Protein AF-A0A534PX75-F1 (afdb_monomer_lite)

Radius of gyration: 27.34 Å; chains: 1; bounding box: 74×62×71 Å

pLDDT: mean 87.01, std 16.66, range [26.72, 98.69]

Structure (mmCIF, N/CA/C/O backbone):
data_AF-A0A534PX75-F1
#
_entry.id   AF-A0A534PX75-F1
#
loop_
_atom_site.group_PDB
_atom_site.id
_atom_site.type_symbol
_atom_site.label_atom_id
_atom_site.label_alt_id
_atom_site.label_comp_id
_atom_site.label_asym_id
_atom_site.label_entity_id
_atom_site.label_seq_id
_atom_site.pdbx_PDB_ins_code
_atom_site.Cartn_x
_atom_site.Cartn_y
_atom_site.Cartn_z
_atom_site.occupancy
_atom_site.B_iso_or_equiv
_atom_site.auth_seq_id
_atom_site.auth_comp_id
_atom_site.auth_asym_id
_atom_site.auth_atom_id
_atom_site.pdbx_PDB_model_num
ATOM 1 N N . MET A 1 1 ? 1.878 -30.397 -7.380 1.00 62.78 1 MET A N 1
ATOM 2 C CA . MET A 1 1 ? 1.333 -29.045 -7.154 1.00 62.78 1 MET A CA 1
ATOM 3 C C . MET A 1 1 ? 0.546 -28.693 -8.387 1.00 62.78 1 MET A C 1
ATOM 5 O O . MET A 1 1 ? 1.058 -28.931 -9.474 1.00 62.78 1 MET A O 1
ATOM 9 N N . ASP A 1 2 ? -0.667 -28.200 -8.201 1.00 77.00 2 ASP A N 1
ATOM 10 C CA . ASP A 1 2 ? -1.432 -27.537 -9.251 1.00 77.00 2 ASP A CA 1
ATOM 11 C C . ASP A 1 2 ? -1.341 -26.025 -8.998 1.00 77.00 2 ASP A C 1
ATOM 13 O O . ASP A 1 2 ? -1.224 -25.602 -7.846 1.00 77.00 2 ASP A O 1
ATOM 17 N N . PHE A 1 3 ? -1.327 -25.240 -10.069 1.00 78.75 3 PHE A N 1
ATOM 18 C CA . PHE A 1 3 ? -1.314 -23.773 -10.046 1.00 78.75 3 PHE A CA 1
ATOM 19 C C . PHE A 1 3 ? -2.521 -23.184 -10.796 1.00 78.75 3 PHE A C 1
ATOM 21 O O . PHE A 1 3 ? -2.603 -21.970 -10.977 1.00 78.75 3 PHE A O 1
ATOM 28 N N . SER A 1 4 ? -3.453 -24.036 -11.232 1.00 86.44 4 SER A N 1
ATOM 29 C CA . SER A 1 4 ? -4.719 -23.631 -11.832 1.00 86.44 4 SER A CA 1
ATOM 30 C C . SER A 1 4 ? -5.559 -22.860 -10.800 1.00 86.44 4 SER A C 1
ATOM 32 O O . SER A 1 4 ? -5.801 -23.387 -9.712 1.00 86.44 4 SER A O 1
ATOM 34 N N . PRO A 1 5 ? -5.998 -21.621 -11.091 1.00 87.19 5 PRO A N 1
ATOM 35 C CA . PRO A 1 5 ? -6.934 -20.902 -10.228 1.00 87.19 5 PRO A CA 1
ATOM 36 C C . PRO A 1 5 ? -8.309 -21.589 -10.219 1.00 87.19 5 PRO A C 1
ATOM 38 O O . PRO A 1 5 ? -8.674 -22.261 -11.185 1.00 87.19 5 PRO A O 1
ATOM 41 N N . SER A 1 6 ? -9.092 -21.388 -9.155 1.00 91.50 6 SER A N 1
ATOM 42 C CA . SER A 1 6 ? -10.497 -21.812 -9.126 1.00 91.50 6 SER A CA 1
ATOM 43 C C . SER A 1 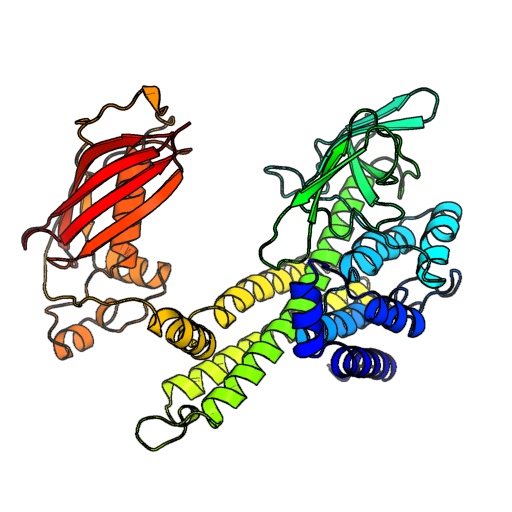6 ? -11.331 -21.039 -10.155 1.00 91.50 6 SER A C 1
ATOM 45 O O . SER A 1 6 ? -10.998 -19.908 -10.517 1.00 91.50 6 SER A O 1
ATOM 47 N N . GLU A 1 7 ? -12.442 -21.628 -10.606 1.00 94.69 7 GLU A N 1
ATOM 48 C CA . GLU A 1 7 ? -13.379 -20.971 -11.534 1.00 94.69 7 GLU A CA 1
ATOM 49 C C . GLU A 1 7 ? -13.922 -19.651 -10.955 1.00 94.69 7 GLU A C 1
ATOM 51 O O . GLU A 1 7 ? -14.058 -18.663 -11.673 1.00 94.69 7 GLU A O 1
ATOM 56 N N . GLU A 1 8 ? -14.133 -19.605 -9.639 1.00 93.94 8 GLU A N 1
ATOM 57 C CA . GLU A 1 8 ? -14.512 -18.412 -8.876 1.00 93.94 8 GLU A CA 1
ATOM 58 C C . GLU A 1 8 ? -13.430 -17.320 -8.908 1.00 93.94 8 GLU A C 1
ATOM 60 O O . GLU A 1 8 ? -13.717 -16.175 -9.262 1.00 93.94 8 GLU A O 1
ATOM 65 N N . LEU A 1 9 ? -12.166 -17.668 -8.633 1.00 94.00 9 LEU A N 1
ATOM 66 C CA . LEU A 1 9 ? -11.044 -16.725 -8.694 1.00 94.00 9 LEU A CA 1
ATOM 67 C C . LEU A 1 9 ? -10.834 -16.193 -10.122 1.00 94.00 9 LEU A C 1
ATOM 69 O O . LEU A 1 9 ? -10.505 -15.021 -10.304 1.00 94.00 9 LEU A O 1
ATOM 73 N N . VAL A 1 10 ? -11.063 -17.029 -11.141 1.00 96.12 10 VAL A N 1
ATOM 74 C CA . VAL A 1 10 ? -11.085 -16.616 -12.554 1.00 96.12 10 VAL A CA 1
ATOM 75 C C . VAL A 1 10 ? -12.228 -15.636 -12.821 1.00 96.12 10 VAL A C 1
ATOM 77 O O . VAL A 1 10 ? -11.976 -14.570 -13.381 1.00 96.12 10 VAL A O 1
ATOM 80 N N . ALA A 1 11 ? -13.452 -15.951 -12.392 1.00 97.38 11 ALA A N 1
ATOM 81 C CA . ALA A 1 11 ? -14.629 -15.115 -12.611 1.00 97.38 11 ALA A CA 1
ATOM 82 C C . ALA A 1 11 ? -14.497 -13.732 -11.950 1.00 97.38 11 ALA A C 1
ATOM 84 O O . ALA A 1 11 ? -14.725 -12.719 -12.610 1.00 97.38 11 ALA A O 1
ATOM 85 N N . ILE A 1 12 ? -14.054 -13.669 -10.688 1.00 97.56 12 ILE A N 1
ATOM 86 C CA . ILE A 1 12 ? -13.821 -12.407 -9.966 1.00 97.56 12 ILE A CA 1
ATOM 87 C C . ILE A 1 12 ? -12.731 -11.566 -10.640 1.00 97.56 12 ILE A C 1
ATOM 89 O O . ILE A 1 12 ? -12.921 -10.369 -10.868 1.00 97.56 12 ILE A O 1
ATOM 93 N N . ARG A 1 13 ? -11.602 -12.187 -11.003 1.00 97.12 13 ARG A N 1
ATOM 94 C CA . ARG A 1 13 ? -10.495 -11.521 -11.706 1.00 97.12 13 ARG A CA 1
ATOM 95 C C . ARG A 1 13 ? -10.942 -10.957 -13.055 1.00 97.12 13 ARG A C 1
ATOM 97 O O . ARG A 1 13 ? -10.569 -9.843 -13.410 1.00 97.12 13 ARG A O 1
ATOM 104 N N . ASP A 1 14 ? -11.723 -11.717 -13.816 1.00 98.19 14 ASP A N 1
ATOM 105 C CA . ASP A 1 14 ? -12.101 -11.344 -15.178 1.00 98.19 14 ASP A CA 1
ATOM 106 C C . ASP A 1 14 ? -13.240 -10.304 -15.187 1.00 98.19 14 ASP A C 1
ATOM 108 O O . ASP A 1 14 ? -13.210 -9.386 -16.008 1.00 98.19 14 ASP A O 1
ATOM 112 N N . LEU A 1 15 ? -14.144 -10.343 -14.198 1.00 98.31 15 LEU A N 1
ATOM 113 C CA . LEU A 1 15 ? -15.104 -9.271 -13.897 1.00 98.31 15 LEU A CA 1
ATOM 114 C C . LEU A 1 15 ? -14.397 -7.964 -13.501 1.00 98.31 15 LEU A C 1
ATOM 116 O O . LEU A 1 15 ? -14.696 -6.904 -14.053 1.00 98.31 15 LEU A O 1
ATOM 120 N N . ALA A 1 16 ? -13.427 -8.031 -12.581 1.00 98.19 16 ALA A N 1
ATOM 121 C CA . ALA A 1 16 ? -12.638 -6.869 -12.175 1.00 98.19 16 ALA A CA 1
ATOM 122 C C . ALA A 1 16 ? -11.853 -6.280 -13.358 1.00 98.19 16 ALA A C 1
ATOM 124 O O . ALA A 1 16 ? -11.876 -5.065 -13.564 1.00 98.19 16 ALA A O 1
ATOM 125 N N . ARG A 1 17 ? -11.222 -7.132 -14.182 1.00 98.06 17 ARG A N 1
ATOM 126 C CA . ARG A 1 17 ? -10.544 -6.712 -15.417 1.00 98.06 17 ARG A CA 1
ATOM 127 C C . ARG A 1 17 ? -11.482 -5.952 -16.342 1.00 98.06 17 ARG A C 1
ATOM 129 O O . ARG A 1 17 ? -11.082 -4.905 -16.840 1.00 98.06 17 ARG A O 1
ATOM 136 N N . GLN A 1 18 ? -12.689 -6.467 -16.581 1.00 98.12 18 GLN A N 1
ATOM 137 C CA . GLN A 1 18 ? -13.648 -5.815 -17.468 1.00 98.12 18 GLN A CA 1
ATOM 138 C C . GLN A 1 18 ? -14.015 -4.419 -16.946 1.00 98.12 18 GLN A C 1
ATOM 140 O O . GLN A 1 18 ? -13.836 -3.442 -17.668 1.00 98.12 18 GLN A O 1
ATOM 145 N N . ILE A 1 19 ? -14.441 -4.307 -15.682 1.00 98.06 19 ILE A N 1
ATOM 146 C CA . ILE A 1 19 ? -14.853 -3.021 -15.096 1.00 98.06 19 ILE A CA 1
ATOM 147 C C . ILE A 1 19 ? -13.703 -2.006 -15.141 1.00 98.06 19 ILE A C 1
ATOM 149 O O . ILE A 1 19 ? -13.899 -0.867 -15.568 1.00 98.06 19 ILE A O 1
ATOM 153 N N . PHE A 1 20 ? -12.484 -2.400 -14.755 1.00 97.75 20 PHE A N 1
ATOM 154 C CA . PHE A 1 20 ? -11.344 -1.484 -14.803 1.00 97.75 20 PHE A CA 1
ATOM 155 C C . PHE A 1 20 ? -10.930 -1.121 -16.241 1.00 97.75 20 PHE A C 1
ATOM 157 O O . PHE A 1 20 ? -10.609 0.041 -16.487 1.00 97.75 20 PHE A O 1
ATOM 164 N N . ALA A 1 21 ? -10.990 -2.044 -17.204 1.00 95.75 21 ALA A N 1
ATOM 165 C CA . ALA A 1 21 ? -10.664 -1.756 -18.603 1.00 95.75 21 ALA A CA 1
ATOM 166 C C . ALA A 1 21 ? -11.688 -0.819 -19.272 1.00 95.75 21 ALA A C 1
ATOM 168 O O . ALA A 1 21 ? -11.293 0.117 -19.972 1.00 95.75 21 ALA A O 1
ATOM 169 N N . ASP A 1 22 ? -12.983 -1.034 -19.023 1.00 95.50 22 ASP A N 1
ATOM 170 C CA . ASP A 1 22 ? -14.077 -0.249 -19.607 1.00 95.50 22 ASP A CA 1
ATOM 171 C C . ASP A 1 22 ? -14.173 1.162 -18.987 1.00 95.50 22 ASP A C 1
ATOM 173 O O . ASP A 1 22 ? -14.570 2.121 -19.658 1.00 95.50 22 ASP A O 1
ATOM 177 N N . ARG A 1 23 ? -13.800 1.322 -17.706 1.00 93.75 23 ARG A N 1
ATOM 178 C CA . ARG A 1 23 ? -13.960 2.585 -16.957 1.00 93.75 23 ARG A CA 1
ATOM 179 C C . ARG A 1 23 ? -12.685 3.390 -16.738 1.00 93.75 23 ARG A C 1
ATOM 181 O O . ARG A 1 23 ? -12.773 4.610 -16.612 1.00 93.75 23 ARG A O 1
ATOM 188 N N . VAL A 1 24 ? -11.503 2.780 -16.706 1.00 93.25 24 VAL A N 1
ATOM 189 C CA . VAL A 1 24 ? -10.248 3.477 -16.358 1.00 93.25 24 VAL A CA 1
ATOM 190 C C . VAL A 1 24 ? -9.457 3.819 -17.619 1.00 93.25 24 VAL A C 1
ATOM 192 O O . VAL A 1 24 ? -8.316 3.405 -17.837 1.00 93.25 24 VAL A O 1
ATOM 195 N N . THR A 1 25 ? -10.093 4.600 -18.491 1.00 91.88 25 THR A N 1
ATOM 196 C CA . THR A 1 25 ? -9.461 5.089 -19.719 1.00 91.88 25 THR A CA 1
ATOM 197 C C . THR A 1 25 ? -8.492 6.236 -19.418 1.00 91.88 25 THR A C 1
ATOM 199 O O . THR A 1 25 ? -8.659 6.995 -18.460 1.00 91.88 25 THR A O 1
ATOM 202 N N . HIS A 1 26 ? -7.485 6.418 -20.278 1.00 88.00 26 HIS A N 1
ATOM 203 C CA . HIS A 1 26 ? -6.539 7.536 -20.171 1.00 88.00 26 HIS A CA 1
ATOM 204 C C . HIS A 1 26 ? -7.244 8.906 -20.174 1.00 88.00 26 HIS A C 1
ATOM 206 O O . HIS A 1 26 ? -6.829 9.820 -19.466 1.00 88.00 26 HIS A O 1
ATOM 212 N N . GLU A 1 27 ? -8.340 9.032 -20.925 1.00 89.50 27 GLU A N 1
ATOM 213 C CA . GLU A 1 27 ? -9.144 10.254 -20.999 1.00 89.50 27 GLU A CA 1
ATOM 214 C C . GLU A 1 27 ? -9.896 10.531 -19.692 1.00 89.50 27 GLU A C 1
ATOM 216 O O . GLU A 1 27 ? -9.883 11.671 -19.226 1.00 89.50 27 GLU A O 1
ATOM 221 N N . ARG A 1 28 ? -10.479 9.502 -19.055 1.00 90.56 28 ARG A N 1
ATOM 222 C CA . ARG A 1 28 ? -11.137 9.635 -17.743 1.00 90.56 28 ARG A CA 1
ATOM 223 C C . ARG A 1 28 ? -10.139 9.971 -16.636 1.00 90.56 28 ARG A C 1
ATOM 225 O O . ARG A 1 28 ? -10.396 10.891 -15.867 1.00 90.56 28 ARG A O 1
ATOM 232 N N . LEU A 1 29 ? -8.966 9.330 -16.617 1.00 88.56 29 LEU A N 1
ATOM 233 C CA . LEU A 1 29 ? -7.880 9.678 -15.688 1.00 88.56 29 LEU A CA 1
ATOM 234 C C . LEU A 1 29 ? -7.425 11.141 -15.852 1.00 88.56 29 LEU A C 1
ATOM 236 O O . LEU A 1 29 ? -7.310 11.865 -14.865 1.00 88.56 29 LEU A O 1
ATOM 240 N N . LEU A 1 30 ? -7.230 11.610 -17.092 1.00 88.38 30 LEU A N 1
ATOM 241 C CA . LEU A 1 30 ? -6.875 13.008 -17.370 1.00 88.38 30 LEU A CA 1
ATOM 242 C C . LEU A 1 30 ? -8.000 13.998 -17.035 1.00 88.38 30 LEU A C 1
ATOM 244 O O . LEU A 1 30 ? -7.712 15.139 -16.678 1.00 88.38 30 LEU A O 1
ATOM 248 N N . ALA A 1 31 ? -9.269 13.612 -17.184 1.00 89.31 31 ALA A N 1
ATOM 249 C CA . ALA A 1 31 ? -10.406 14.440 -16.784 1.00 89.31 31 ALA A CA 1
ATOM 250 C C . ALA A 1 31 ? -10.486 14.570 -15.256 1.00 89.31 31 ALA A C 1
ATOM 252 O O . ALA A 1 31 ? -10.674 15.677 -14.746 1.00 89.31 31 ALA A O 1
ATOM 253 N N . LEU A 1 32 ? -10.262 13.466 -14.537 1.00 87.00 32 LEU A N 1
ATOM 254 C CA . LEU A 1 32 ? -10.222 13.430 -13.079 1.00 87.00 32 LEU A CA 1
ATOM 255 C C . LEU A 1 32 ? -9.091 14.326 -12.545 1.00 87.00 32 LEU A C 1
ATOM 257 O O . LEU A 1 32 ? -9.378 15.258 -11.795 1.00 87.00 32 LEU A O 1
ATOM 261 N N . GLU A 1 33 ? -7.852 14.158 -13.030 1.00 85.06 33 GLU A N 1
ATOM 262 C CA . GLU A 1 33 ? -6.705 15.001 -12.638 1.00 85.06 33 GLU A CA 1
ATOM 263 C C . GLU A 1 33 ? -6.975 16.497 -12.889 1.00 85.06 33 GLU A C 1
ATOM 265 O O . GLU A 1 33 ? -6.737 17.328 -12.012 1.00 85.06 33 GLU A O 1
ATOM 270 N N . LYS A 1 34 ? -7.537 16.857 -14.054 1.00 87.38 34 LYS A N 1
ATOM 271 C CA . LYS A 1 34 ? -7.879 18.255 -14.391 1.00 87.38 34 LYS A CA 1
ATOM 272 C C . LYS A 1 34 ? -8.975 18.852 -13.512 1.00 87.38 34 LYS A C 1
ATOM 274 O O . LYS A 1 34 ? -9.011 20.069 -13.356 1.00 87.38 34 LYS A O 1
ATOM 279 N N . SER A 1 35 ? -9.870 18.029 -12.968 1.00 87.56 35 SER A N 1
ATOM 280 C CA . SER A 1 35 ? -10.935 18.488 -12.068 1.00 87.56 35 SER A CA 1
ATOM 281 C C . SER A 1 35 ? -10.447 18.754 -10.638 1.00 87.56 35 SER A C 1
ATOM 283 O O . SER A 1 35 ? -11.189 19.311 -9.834 1.00 87.56 35 SER A O 1
ATOM 285 N N . GLY A 1 36 ? -9.219 18.335 -10.301 1.00 82.56 36 GLY A N 1
ATOM 286 C CA . GLY A 1 36 ? -8.697 18.353 -8.933 1.00 82.56 36 GLY A CA 1
ATOM 287 C C . GLY A 1 36 ? -9.302 17.277 -8.021 1.00 82.56 36 GLY A C 1
ATOM 288 O O . GLY A 1 36 ? -8.902 17.168 -6.863 1.00 82.56 36 GLY A O 1
ATOM 289 N N . ALA A 1 37 ? -10.240 16.466 -8.522 1.00 82.06 37 ALA A N 1
ATOM 290 C CA . ALA A 1 37 ? -10.718 15.285 -7.823 1.00 82.06 37 ALA A CA 1
ATOM 291 C C . ALA A 1 37 ? -9.666 14.167 -7.853 1.00 82.06 37 ALA A C 1
ATOM 293 O O . ALA A 1 37 ? -8.872 14.042 -8.784 1.00 82.06 37 ALA A O 1
ATOM 294 N N . TRP A 1 38 ? -9.703 13.321 -6.827 1.00 79.81 38 TRP A N 1
ATOM 295 C CA . TRP A 1 38 ? -8.810 12.171 -6.681 1.00 79.81 38 TRP A CA 1
ATOM 296 C C . TRP A 1 38 ? -9.516 10.820 -6.808 1.00 79.81 38 TRP A C 1
ATOM 298 O O . TRP A 1 38 ? -8.863 9.787 -6.764 1.00 79.81 38 TRP A O 1
ATOM 308 N N . PHE A 1 39 ? -10.844 10.831 -6.917 1.00 85.31 39 PHE A N 1
ATOM 309 C CA . PHE A 1 39 ? -11.724 9.687 -6.704 1.00 85.31 39 PHE A CA 1
ATOM 310 C C . PHE A 1 39 ? -12.751 9.615 -7.834 1.00 85.31 39 PHE A C 1
ATOM 312 O O . PHE A 1 39 ? -13.543 10.547 -7.993 1.00 85.31 39 PHE A O 1
ATOM 319 N N . ASP A 1 40 ? -12.757 8.518 -8.594 1.00 88.44 40 ASP A N 1
ATOM 320 C CA . ASP A 1 40 ? -13.809 8.251 -9.580 1.00 88.44 40 ASP A CA 1
ATOM 321 C C . ASP A 1 40 ? -15.007 7.582 -8.884 1.00 88.44 40 ASP A C 1
ATOM 323 O O . ASP A 1 40 ? -14.992 6.390 -8.567 1.00 88.44 40 ASP A O 1
ATOM 327 N N . GLY A 1 41 ? -16.044 8.380 -8.619 1.00 89.56 41 GLY A N 1
ATOM 328 C CA . GLY A 1 41 ? -17.268 7.915 -7.967 1.00 89.56 41 GLY A CA 1
ATOM 329 C C . GLY A 1 41 ? -18.140 7.018 -8.843 1.00 89.56 41 GLY A C 1
ATOM 330 O O . GLY A 1 41 ? -18.788 6.123 -8.315 1.00 89.56 41 GLY A O 1
ATOM 331 N N . GLU A 1 42 ? -18.126 7.193 -10.168 1.00 91.69 42 GLU A N 1
ATOM 332 C CA . GLU A 1 42 ? -18.895 6.328 -11.074 1.00 91.69 42 GLU A CA 1
ATOM 333 C C . GLU A 1 42 ? -18.297 4.918 -11.110 1.00 91.69 42 GLU A C 1
ATOM 335 O O . GLU A 1 42 ? -19.028 3.926 -11.093 1.00 91.69 42 GLU A O 1
ATOM 340 N N . LEU A 1 43 ? -16.961 4.844 -11.120 1.00 94.44 43 LEU A N 1
ATOM 341 C CA . LEU A 1 43 ? -16.198 3.606 -10.992 1.00 94.44 43 LEU A CA 1
ATOM 342 C C . LEU A 1 43 ? -16.405 2.956 -9.623 1.00 94.44 43 LEU A C 1
ATOM 344 O O . LEU A 1 43 ? -16.636 1.751 -9.560 1.00 94.44 43 LEU A O 1
ATOM 348 N N . TRP A 1 44 ? -16.339 3.729 -8.535 1.00 94.69 44 TRP A N 1
ATOM 349 C CA . TRP A 1 44 ? -16.581 3.202 -7.191 1.00 94.69 44 TRP A CA 1
ATOM 350 C C . TRP A 1 44 ? -17.969 2.573 -7.079 1.00 94.69 44 TRP A C 1
ATOM 352 O O . TRP A 1 44 ? -18.085 1.413 -6.691 1.00 94.69 44 TRP A O 1
ATOM 362 N N . ASP A 1 45 ? -19.000 3.293 -7.517 1.00 93.31 45 ASP A N 1
ATOM 363 C CA . ASP A 1 45 ? -20.373 2.802 -7.579 1.00 93.31 45 ASP A CA 1
ATOM 364 C C . ASP A 1 45 ? -20.516 1.536 -8.442 1.00 93.31 45 ASP A C 1
ATOM 366 O O . ASP A 1 45 ? -21.390 0.709 -8.184 1.00 93.31 45 ASP A O 1
ATOM 370 N N . GLU A 1 46 ? -19.692 1.362 -9.479 1.00 95.56 46 GLU A N 1
ATOM 371 C CA . GLU A 1 46 ? -19.724 0.183 -10.347 1.00 95.56 46 GLU A CA 1
ATOM 372 C C . GLU A 1 46 ? -19.045 -1.036 -9.724 1.00 95.56 46 GLU A C 1
ATOM 374 O O . GLU A 1 46 ? -19.649 -2.108 -9.692 1.00 95.56 46 GLU A O 1
ATOM 379 N N . LEU A 1 47 ? -17.857 -0.863 -9.136 1.00 96.19 47 LEU A N 1
ATOM 380 C CA . LEU A 1 47 ? -17.209 -1.888 -8.311 1.00 96.19 47 LEU A CA 1
ATOM 381 C C . LEU A 1 47 ? -18.130 -2.323 -7.162 1.00 96.19 47 LEU A C 1
ATOM 383 O O . LEU A 1 47 ? -18.210 -3.507 -6.838 1.00 96.19 47 LEU A O 1
ATOM 387 N N . ALA A 1 48 ? -18.858 -1.371 -6.578 1.00 94.00 48 ALA A N 1
ATOM 388 C CA . ALA A 1 48 ? -19.780 -1.602 -5.477 1.00 94.00 48 ALA A CA 1
ATOM 389 C C . ALA A 1 48 ? -21.094 -2.268 -5.940 1.00 94.00 48 ALA A C 1
ATOM 391 O O . ALA A 1 48 ? -21.614 -3.147 -5.256 1.00 94.00 48 ALA A O 1
ATOM 392 N N . ARG A 1 49 ? -21.612 -1.938 -7.136 1.00 94.25 49 ARG A N 1
ATOM 393 C CA . ARG A 1 49 ? -22.697 -2.696 -7.802 1.00 94.25 49 ARG A CA 1
ATOM 394 C C . ARG A 1 49 ? -22.284 -4.129 -8.153 1.00 94.25 49 ARG A C 1
ATOM 396 O O . ARG A 1 49 ? -23.134 -5.010 -8.108 1.00 94.25 49 ARG A O 1
ATOM 403 N N . ALA A 1 50 ? -21.013 -4.354 -8.476 1.00 95.69 50 ALA A N 1
ATOM 404 C CA . ALA A 1 50 ? -20.439 -5.668 -8.763 1.00 95.69 50 ALA A CA 1
ATOM 405 C C . ALA A 1 50 ? -20.006 -6.453 -7.503 1.00 95.69 50 ALA A C 1
ATOM 407 O O . ALA A 1 50 ? -19.401 -7.514 -7.626 1.00 95.69 50 ALA A O 1
ATOM 408 N N . GLY A 1 51 ? -20.263 -5.933 -6.295 1.00 95.12 51 GLY A N 1
ATOM 409 C CA . GLY A 1 51 ? -19.899 -6.569 -5.021 1.00 95.12 51 GLY A CA 1
ATOM 410 C C . GLY A 1 51 ? -18.406 -6.524 -4.664 1.00 95.12 51 GLY A C 1
ATOM 411 O O . GLY A 1 51 ? -18.033 -6.893 -3.552 1.00 95.12 51 GLY A O 1
ATOM 412 N N . LEU A 1 52 ? -17.539 -6.018 -5.548 1.00 96.25 52 LEU A N 1
ATOM 413 C CA . LEU A 1 52 ? -16.079 -6.047 -5.389 1.00 96.25 52 LEU A CA 1
ATOM 414 C C . LEU A 1 52 ? -15.581 -5.208 -4.196 1.00 96.25 52 LEU A C 1
ATOM 416 O O . LEU A 1 52 ? -14.533 -5.512 -3.630 1.00 96.25 52 LEU A O 1
ATOM 420 N N . THR A 1 53 ? -16.336 -4.195 -3.758 1.00 95.12 53 THR A N 1
ATOM 421 C CA . THR A 1 53 ? -16.031 -3.409 -2.542 1.00 95.12 53 THR A CA 1
ATOM 422 C C . THR A 1 53 ? -16.359 -4.141 -1.236 1.00 95.12 53 THR A C 1
ATOM 424 O O . THR A 1 53 ? -15.836 -3.773 -0.186 1.00 95.12 53 THR A O 1
ATOM 427 N N . ALA A 1 54 ? -17.204 -5.174 -1.300 1.00 96.50 54 ALA A N 1
ATOM 428 C CA . ALA A 1 54 ? -17.683 -5.983 -0.179 1.00 96.50 54 ALA A CA 1
ATOM 429 C C . ALA A 1 54 ? -17.272 -7.466 -0.314 1.00 96.50 54 ALA A C 1
ATOM 431 O O . ALA A 1 54 ? -17.830 -8.341 0.347 1.00 96.50 54 ALA A O 1
ATOM 432 N N . LEU A 1 55 ? -16.285 -7.754 -1.169 1.00 96.25 55 LEU A N 1
ATOM 433 C CA . LEU A 1 55 ? -15.924 -9.105 -1.604 1.00 96.25 55 LEU A CA 1
ATOM 434 C C . LEU A 1 55 ? -15.580 -10.054 -0.443 1.00 96.25 55 LEU A C 1
ATOM 436 O O . LEU A 1 55 ? -16.027 -11.196 -0.432 1.00 96.25 55 LEU A O 1
ATOM 440 N N . ALA A 1 56 ? -14.837 -9.548 0.547 1.00 95.50 56 ALA A N 1
ATOM 441 C CA . ALA A 1 56 ? -14.438 -10.274 1.757 1.00 95.50 56 ALA A CA 1
ATOM 442 C C . ALA A 1 56 ? -15.262 -9.901 3.008 1.00 95.50 56 ALA A C 1
ATOM 444 O O . ALA A 1 56 ? -14.833 -10.121 4.141 1.00 95.50 56 ALA A O 1
ATOM 445 N N . ILE A 1 57 ? -16.442 -9.303 2.820 1.00 97.44 57 ILE A N 1
ATOM 446 C CA . ILE A 1 57 ? -17.452 -9.193 3.877 1.00 97.44 57 ILE A CA 1
ATOM 447 C C . ILE A 1 57 ? -18.254 -10.509 3.889 1.00 97.44 57 ILE A C 1
ATOM 449 O O . ILE A 1 57 ? -18.593 -11.000 2.812 1.00 97.44 57 ILE A O 1
ATOM 453 N N . PRO A 1 58 ? -18.586 -11.098 5.054 1.00 96.62 58 PRO A N 1
ATOM 454 C CA . PRO A 1 58 ? -19.413 -12.303 5.108 1.00 96.62 58 PRO A CA 1
ATOM 455 C C . PRO A 1 58 ? -20.799 -12.102 4.476 1.00 96.62 58 PRO A C 1
ATOM 457 O O . PRO A 1 58 ? -21.417 -11.048 4.649 1.00 96.62 58 PRO A O 1
ATOM 460 N N . GLU A 1 59 ? -21.327 -13.141 3.823 1.00 96.38 59 GLU A N 1
ATOM 461 C CA . GLU A 1 59 ? -22.663 -13.136 3.196 1.00 96.38 59 GLU A CA 1
ATOM 462 C C . GLU A 1 59 ? -23.775 -12.704 4.169 1.00 96.38 59 GLU A C 1
ATOM 464 O O . GLU A 1 59 ? -24.709 -11.998 3.792 1.00 96.38 59 GLU A O 1
ATOM 469 N N . THR A 1 60 ? -23.641 -13.044 5.458 1.00 95.75 60 THR A N 1
ATOM 470 C CA . THR A 1 60 ? -24.588 -12.671 6.526 1.00 95.75 60 THR A CA 1
ATOM 471 C C . TH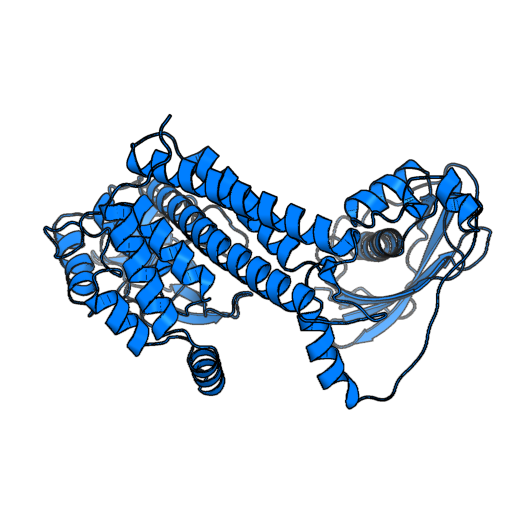R A 1 60 ? -24.740 -11.160 6.725 1.00 95.75 60 THR A C 1
ATOM 473 O O . THR A 1 60 ? -25.750 -10.721 7.272 1.00 95.75 60 THR A O 1
ATOM 476 N N . HIS A 1 61 ? -23.768 -10.363 6.269 1.00 94.94 61 HIS A N 1
ATOM 477 C CA . HIS A 1 61 ? -23.808 -8.897 6.267 1.00 94.94 61 HIS A CA 1
ATOM 478 C C . HIS A 1 61 ? -23.877 -8.313 4.839 1.00 94.94 61 HIS A C 1
ATOM 480 O O . HIS A 1 61 ? -23.612 -7.129 4.646 1.00 94.94 61 HIS A O 1
ATOM 486 N N . GLY A 1 62 ? -24.247 -9.130 3.842 1.00 92.88 62 GLY A N 1
ATOM 487 C CA . GLY A 1 62 ? -24.460 -8.724 2.447 1.00 92.88 62 GLY A CA 1
ATOM 488 C C . GLY A 1 62 ? -23.212 -8.711 1.557 1.00 92.88 62 GLY A C 1
ATOM 489 O O . GLY A 1 62 ? -23.273 -8.171 0.455 1.00 92.88 62 GLY A O 1
ATOM 490 N N . GLY A 1 63 ? -22.084 -9.253 2.023 1.00 95.69 63 GLY A N 1
ATOM 491 C CA . GLY A 1 63 ? -20.850 -9.340 1.237 1.00 95.69 63 GLY A CA 1
ATOM 492 C C . GLY A 1 63 ? -20.713 -10.616 0.403 1.00 95.69 63 GLY A C 1
ATOM 493 O O . GLY A 1 63 ? -21.624 -11.438 0.354 1.00 95.69 63 GLY A O 1
ATOM 494 N N . GLY A 1 64 ? -19.556 -10.774 -0.245 1.00 95.38 64 GLY A N 1
ATOM 495 C CA . GLY A 1 64 ? -19.253 -11.919 -1.115 1.00 95.38 64 GLY A CA 1
ATOM 496 C C . GLY A 1 64 ? -18.714 -13.172 -0.411 1.00 95.38 64 GLY A C 1
ATOM 497 O O . GLY A 1 64 ? -18.606 -14.209 -1.049 1.00 95.38 64 GLY A O 1
ATOM 498 N N . GLY A 1 65 ? -18.347 -13.098 0.873 1.00 95.50 65 GLY A N 1
ATOM 499 C CA . GLY A 1 65 ? -17.830 -14.238 1.645 1.00 95.50 65 GLY A CA 1
ATOM 500 C C . GLY A 1 65 ? -16.413 -14.723 1.292 1.00 95.50 65 GLY A C 1
ATOM 501 O O . GLY A 1 65 ? -15.957 -15.695 1.891 1.00 95.50 65 GLY A O 1
ATOM 502 N N . LEU A 1 66 ? -15.710 -14.064 0.362 1.00 95.38 66 LEU A N 1
ATOM 503 C CA . LEU A 1 66 ? -14.412 -14.508 -0.170 1.00 95.38 66 LEU A CA 1
ATOM 504 C C . LEU A 1 66 ? -13.218 -13.984 0.657 1.00 95.38 66 LEU A C 1
ATOM 506 O O . LEU A 1 66 ? -13.387 -13.338 1.692 1.00 95.38 66 LEU A O 1
ATOM 510 N N . GLY A 1 67 ? -11.986 -14.279 0.232 1.00 94.44 67 GLY A N 1
ATOM 511 C CA . GLY A 1 67 ? -10.776 -14.034 1.016 1.00 94.44 67 GLY A CA 1
ATOM 512 C C . GLY A 1 67 ? -9.800 -13.003 0.441 1.00 94.44 67 GLY A C 1
ATOM 513 O O . GLY A 1 67 ? -10.048 -12.280 -0.526 1.00 94.44 67 GLY A O 1
ATOM 514 N N . MET A 1 68 ? -8.609 -12.967 1.053 1.00 95.62 68 MET A N 1
ATOM 515 C CA . MET A 1 68 ? -7.474 -12.172 0.562 1.00 95.62 68 MET A CA 1
ATOM 516 C C . MET A 1 68 ? -6.951 -12.640 -0.803 1.00 95.62 68 MET A C 1
ATOM 518 O O . MET A 1 68 ? -6.283 -11.865 -1.479 1.00 95.62 68 MET A O 1
ATOM 522 N N . LEU A 1 69 ? -7.232 -13.879 -1.214 1.00 94.94 69 LEU A N 1
ATOM 523 C CA . LEU A 1 69 ? -6.798 -14.430 -2.497 1.00 94.94 69 LEU A CA 1
ATOM 524 C C . LEU A 1 69 ? -7.558 -13.777 -3.663 1.00 94.94 69 LEU A C 1
ATOM 526 O O . LEU A 1 69 ? -6.946 -13.292 -4.615 1.00 94.94 69 LEU A O 1
ATOM 530 N N . GLU A 1 70 ? -8.873 -13.659 -3.524 1.00 97.06 70 GLU A N 1
ATOM 531 C CA . GLU A 1 70 ? -9.774 -13.063 -4.508 1.00 97.06 70 GLU A CA 1
ATOM 532 C C . GLU A 1 70 ? -9.614 -11.539 -4.512 1.00 97.06 70 GLU A C 1
ATOM 534 O O . GLU A 1 70 ? -9.496 -10.930 -5.577 1.00 97.06 70 GLU A O 1
ATOM 539 N N . LEU A 1 71 ? -9.468 -10.925 -3.329 1.00 97.94 71 LEU A N 1
ATOM 540 C CA . LEU A 1 71 ? -9.074 -9.518 -3.209 1.00 97.94 71 LEU A CA 1
ATOM 541 C C . LEU A 1 71 ? -7.746 -9.223 -3.924 1.00 97.94 71 LEU A C 1
ATOM 543 O O . LEU A 1 71 ? -7.662 -8.225 -4.635 1.00 97.94 71 LEU A O 1
ATOM 547 N N . CYS A 1 72 ? -6.717 -10.070 -3.793 1.00 98.19 72 CYS A N 1
ATOM 548 C CA . CYS A 1 72 ? -5.451 -9.879 -4.511 1.00 98.19 72 CYS A CA 1
ATOM 549 C C . CYS A 1 72 ? -5.630 -9.881 -6.038 1.00 98.19 72 CYS A C 1
ATOM 551 O O . CYS A 1 72 ? -4.969 -9.094 -6.713 1.00 98.19 72 CYS A O 1
ATOM 553 N N . ALA A 1 73 ? -6.541 -10.690 -6.587 1.00 97.31 73 ALA A N 1
ATOM 554 C CA . ALA A 1 73 ? -6.842 -10.670 -8.018 1.00 97.31 73 ALA A CA 1
ATOM 555 C C . ALA A 1 73 ? -7.539 -9.367 -8.463 1.00 97.31 73 ALA A C 1
ATOM 557 O O . ALA A 1 73 ? -7.206 -8.825 -9.518 1.00 97.31 73 ALA A O 1
ATOM 558 N N . VAL A 1 74 ? -8.444 -8.813 -7.645 1.00 98.50 74 VAL A N 1
ATOM 559 C CA . VAL A 1 74 ? -9.047 -7.489 -7.904 1.00 98.50 74 VAL A CA 1
ATOM 560 C C . VAL A 1 74 ? -8.003 -6.372 -7.790 1.00 98.50 74 VAL A C 1
ATOM 562 O O . VAL A 1 74 ? -7.969 -5.476 -8.632 1.00 98.50 74 VAL A O 1
ATOM 565 N N . PHE A 1 75 ? -7.115 -6.435 -6.792 1.00 98.50 75 PHE A N 1
ATOM 566 C CA . PHE A 1 75 ? -6.029 -5.468 -6.607 1.00 98.50 75 PHE A CA 1
ATOM 567 C C . PHE A 1 75 ? -5.008 -5.486 -7.751 1.00 98.50 75 PHE A C 1
ATOM 569 O O . PHE A 1 75 ? -4.522 -4.422 -8.135 1.00 98.50 75 PHE A O 1
ATOM 576 N N . GLU A 1 76 ? -4.715 -6.651 -8.334 1.00 97.94 76 GLU A N 1
ATOM 577 C CA . GLU A 1 76 ? -3.874 -6.745 -9.531 1.00 97.94 76 GLU A CA 1
ATOM 578 C C . GLU A 1 76 ? -4.496 -5.967 -10.703 1.00 97.94 76 GLU A C 1
ATOM 580 O O . GLU A 1 76 ? -3.839 -5.108 -11.291 1.00 97.94 76 GLU A O 1
ATOM 585 N N . GLU A 1 77 ? -5.778 -6.183 -11.009 1.00 98.19 77 GLU A N 1
ATOM 586 C CA . GLU A 1 77 ? -6.451 -5.461 -12.097 1.00 98.19 77 GLU A CA 1
ATOM 587 C C . GLU A 1 77 ? -6.653 -3.963 -11.772 1.00 98.19 77 GLU A C 1
ATOM 589 O O . GLU A 1 77 ? -6.528 -3.131 -12.676 1.00 98.19 77 GLU A O 1
ATOM 594 N N . GLN A 1 78 ? -6.851 -3.586 -10.497 1.00 96.75 78 GLN A N 1
ATOM 595 C CA . GLN A 1 78 ? -6.846 -2.181 -10.052 1.00 96.75 78 GLN A CA 1
ATOM 596 C C . GLN A 1 78 ? -5.492 -1.520 -10.363 1.00 96.75 78 GLN A C 1
ATOM 598 O O . GLN A 1 78 ? -5.435 -0.436 -10.953 1.00 96.75 78 GLN A O 1
ATOM 603 N N . GLY A 1 79 ? -4.392 -2.187 -9.998 1.00 94.69 79 GLY A N 1
ATOM 604 C CA . GLY A 1 79 ? -3.028 -1.718 -10.232 1.00 94.69 79 GLY A CA 1
ATOM 605 C C . GLY A 1 79 ? -2.667 -1.646 -11.714 1.00 94.69 79 GLY A C 1
ATOM 606 O O . GLY A 1 79 ? -2.082 -0.657 -12.153 1.00 94.69 79 GLY A O 1
ATOM 607 N N . ARG A 1 80 ? -3.097 -2.633 -12.513 1.00 95.19 80 ARG A N 1
ATOM 608 C CA . ARG A 1 80 ? -2.900 -2.670 -13.975 1.00 95.19 80 ARG A CA 1
ATOM 609 C C . ARG A 1 80 ? -3.498 -1.446 -14.679 1.00 95.19 80 ARG A C 1
ATOM 611 O O . ARG A 1 80 ? -2.985 -1.023 -15.712 1.00 95.19 80 ARG A O 1
ATOM 618 N N . HIS A 1 81 ? -4.526 -0.834 -14.097 1.00 93.12 81 HIS A N 1
ATOM 619 C CA . HIS A 1 81 ? -5.161 0.374 -14.623 1.00 93.12 81 HIS A CA 1
ATOM 620 C C . HIS A 1 81 ? -4.815 1.655 -13.841 1.00 93.12 81 HIS A C 1
ATOM 622 O O . HIS A 1 81 ? -5.237 2.740 -14.239 1.00 93.12 81 HIS A O 1
ATOM 628 N N . THR A 1 82 ? -4.029 1.568 -12.758 1.00 90.81 82 THR A N 1
ATOM 629 C CA . THR A 1 82 ? -3.795 2.668 -11.795 1.00 90.81 82 THR A CA 1
ATOM 630 C C . THR A 1 82 ? -5.106 3.310 -11.314 1.00 90.81 82 THR A C 1
ATOM 632 O O . THR A 1 82 ? -5.252 4.530 -11.293 1.00 90.81 82 THR A O 1
ATOM 635 N N . ALA A 1 83 ? -6.100 2.471 -11.008 1.00 91.69 83 ALA A N 1
ATOM 636 C CA . ALA A 1 83 ? -7.477 2.905 -10.803 1.00 91.69 83 ALA A CA 1
ATOM 637 C C . ALA A 1 83 ? -7.669 3.652 -9.458 1.00 91.69 83 ALA A C 1
ATOM 639 O O . ALA A 1 83 ? -7.402 3.069 -8.400 1.00 91.69 83 ALA A O 1
ATOM 640 N N . PRO A 1 84 ? -8.154 4.911 -9.473 1.00 89.25 84 PRO A N 1
ATOM 641 C CA . PRO A 1 84 ? -8.144 5.802 -8.312 1.00 89.25 84 PRO A CA 1
ATOM 642 C C . PRO A 1 84 ? -9.380 5.601 -7.416 1.00 89.25 84 PRO A C 1
ATOM 644 O O . PRO A 1 84 ? -10.348 6.365 -7.466 1.00 89.25 84 PRO A O 1
ATOM 647 N N . VAL A 1 85 ? -9.355 4.537 -6.605 1.00 92.44 85 VAL A N 1
ATOM 648 C CA . VAL A 1 85 ? -10.464 4.121 -5.728 1.00 92.44 85 VAL A CA 1
ATOM 649 C C . VAL A 1 85 ? -9.989 3.655 -4.340 1.00 92.44 85 VAL A C 1
ATOM 651 O O . VAL A 1 85 ? -8.962 2.986 -4.237 1.00 92.44 85 VAL A O 1
ATOM 654 N N . PRO A 1 86 ? -10.752 3.917 -3.257 1.00 93.88 86 PRO A N 1
ATOM 655 C CA . PRO A 1 86 ? -10.393 3.586 -1.876 1.00 93.88 86 PRO A CA 1
ATOM 656 C C . PRO A 1 86 ? -10.632 2.103 -1.540 1.00 93.88 86 PRO A C 1
ATOM 658 O O . PRO A 1 86 ? -11.074 1.772 -0.437 1.00 93.88 86 PRO A O 1
ATOM 661 N N . LEU A 1 87 ? -10.367 1.194 -2.485 1.00 95.62 87 LEU A N 1
ATOM 662 C CA . LEU A 1 87 ? -10.651 -0.233 -2.335 1.00 95.62 87 LEU A CA 1
ATOM 663 C C . LEU A 1 87 ? -9.791 -0.859 -1.231 1.00 95.62 87 LEU A C 1
ATOM 665 O O . LEU A 1 87 ? -10.317 -1.566 -0.379 1.00 95.62 87 LEU A O 1
ATOM 669 N N . LEU A 1 88 ? -8.495 -0.533 -1.177 1.00 96.44 88 LEU A N 1
ATOM 670 C CA . LEU A 1 88 ? -7.593 -1.022 -0.127 1.00 96.44 88 LEU A CA 1
ATOM 671 C C . LEU A 1 88 ? -7.993 -0.500 1.262 1.00 96.44 88 LEU A C 1
ATOM 673 O O . LEU A 1 88 ? -8.000 -1.261 2.229 1.00 96.44 88 LEU A O 1
ATOM 677 N N . ALA A 1 89 ? -8.386 0.773 1.358 1.00 96.25 89 ALA A N 1
ATOM 678 C CA . ALA A 1 89 ? -8.866 1.360 2.607 1.00 96.25 89 ALA A CA 1
ATOM 679 C C . ALA A 1 89 ? -10.175 0.700 3.080 1.00 96.25 89 ALA A C 1
ATOM 681 O O . ALA A 1 89 ? -10.278 0.252 4.222 1.00 96.25 89 ALA A O 1
ATOM 682 N N . THR A 1 90 ? -11.147 0.567 2.177 1.00 97.38 90 THR A N 1
ATOM 683 C CA . THR A 1 90 ? -12.478 0.056 2.521 1.00 97.38 90 THR A CA 1
ATOM 684 C C . THR A 1 90 ? -12.453 -1.445 2.780 1.00 97.38 90 THR A C 1
ATOM 686 O O . THR A 1 90 ? -12.858 -1.873 3.856 1.00 97.38 90 THR A O 1
ATOM 689 N N . ALA A 1 91 ? -11.965 -2.241 1.825 1.00 97.75 91 ALA A N 1
ATOM 690 C CA . ALA A 1 91 ? -12.048 -3.697 1.882 1.00 97.75 91 ALA A CA 1
ATOM 691 C C . ALA A 1 91 ? -11.018 -4.311 2.842 1.00 97.75 91 ALA A C 1
ATOM 693 O O . ALA A 1 91 ? -11.373 -5.209 3.599 1.00 97.75 91 ALA A O 1
ATOM 694 N N . VAL A 1 92 ? -9.766 -3.829 2.849 1.00 98.12 92 VAL A N 1
ATOM 695 C CA . VAL A 1 92 ? -8.672 -4.455 3.622 1.00 98.12 92 VAL A CA 1
ATOM 696 C C . VAL A 1 92 ? -8.430 -3.769 4.964 1.00 98.12 92 VAL A C 1
ATOM 698 O O . VAL A 1 92 ? -8.407 -4.454 5.984 1.00 98.12 92 VAL A O 1
ATOM 701 N N . LEU A 1 93 ? -8.249 -2.442 4.991 1.00 97.94 93 LEU A N 1
ATOM 702 C CA . LEU A 1 93 ? -7.948 -1.740 6.248 1.00 97.94 93 LEU A CA 1
ATOM 703 C C . LEU A 1 93 ? -9.147 -1.707 7.203 1.00 97.94 93 LEU A C 1
ATOM 705 O O . LEU A 1 93 ? -8.957 -1.845 8.407 1.00 97.94 93 LEU A O 1
ATOM 709 N N . GLY A 1 94 ? -10.358 -1.513 6.674 1.00 96.94 94 GLY A N 1
ATOM 710 C CA . GLY A 1 94 ? -11.592 -1.431 7.454 1.00 96.94 94 GLY A CA 1
ATOM 711 C C . GLY A 1 94 ? -12.391 -2.734 7.513 1.00 96.94 94 GLY A C 1
ATOM 712 O O . GLY A 1 94 ? -12.477 -3.369 8.562 1.00 96.94 94 GLY A O 1
ATOM 713 N N . ALA A 1 95 ? -13.020 -3.117 6.399 1.00 97.44 95 ALA A N 1
ATOM 714 C CA . ALA A 1 95 ? -14.057 -4.147 6.381 1.00 97.44 95 ALA A CA 1
ATOM 715 C C . ALA A 1 95 ? -13.537 -5.529 6.802 1.00 97.44 95 ALA A C 1
ATOM 717 O O . ALA A 1 95 ? -14.094 -6.126 7.718 1.00 97.44 95 ALA A O 1
ATOM 718 N N . LEU A 1 96 ? -12.441 -6.011 6.210 1.00 97.44 96 LEU A N 1
ATOM 719 C CA . LEU A 1 96 ? -11.832 -7.298 6.563 1.00 97.44 96 LEU A CA 1
ATOM 720 C C . LEU A 1 96 ? -11.380 -7.352 8.037 1.00 97.44 96 LEU A C 1
ATOM 722 O O . LEU A 1 96 ? -11.522 -8.382 8.691 1.00 97.44 96 LEU A O 1
ATOM 726 N N . ALA A 1 97 ? -10.903 -6.235 8.594 1.00 96.94 97 ALA A N 1
ATOM 727 C CA . ALA A 1 97 ? -10.521 -6.138 10.004 1.00 96.94 97 ALA A CA 1
ATOM 728 C C . ALA A 1 97 ? -11.724 -6.228 10.962 1.00 96.94 97 ALA A C 1
ATOM 730 O O . ALA A 1 97 ? -11.635 -6.857 12.018 1.00 96.94 97 ALA A O 1
ATOM 731 N N . ILE A 1 98 ? -12.861 -5.629 10.592 1.00 96.81 98 ILE A N 1
ATOM 732 C CA . ILE A 1 98 ? -14.115 -5.705 11.359 1.00 96.81 98 ILE A CA 1
ATOM 733 C C . ILE A 1 98 ? -14.792 -7.074 11.170 1.00 96.81 98 ILE A C 1
ATOM 735 O O . ILE A 1 98 ? -15.359 -7.608 12.122 1.00 96.81 98 ILE A O 1
ATOM 739 N N . ALA A 1 99 ? -14.697 -7.678 9.982 1.00 96.56 99 ALA A N 1
ATOM 740 C CA . ALA A 1 99 ? -15.180 -9.031 9.716 1.00 96.56 99 ALA A CA 1
ATOM 741 C C . ALA A 1 99 ? -14.458 -10.078 10.579 1.00 96.56 99 ALA A C 1
ATOM 743 O O . ALA A 1 99 ? -15.119 -10.944 11.146 1.00 96.56 99 ALA A O 1
ATOM 744 N N . GLU A 1 100 ? -13.140 -9.955 10.752 1.00 96.12 100 GLU A N 1
ATOM 745 C CA . GLU A 1 100 ? -12.360 -10.809 11.655 1.00 96.12 100 GLU A CA 1
ATOM 746 C C . GLU A 1 100 ? -12.651 -10.485 13.134 1.00 96.12 100 GLU A C 1
ATOM 748 O O . GLU A 1 100 ? -13.202 -11.308 13.865 1.00 96.12 100 GLU A O 1
ATOM 753 N N . PHE A 1 101 ? -12.327 -9.270 13.591 1.00 96.38 101 PHE A N 1
ATOM 754 C CA . PHE A 1 101 ? -12.214 -8.952 15.024 1.00 96.38 101 PHE A CA 1
ATOM 755 C C . PHE A 1 101 ? -13.414 -8.210 15.631 1.00 96.38 101 PHE A C 1
ATOM 757 O O . PHE A 1 101 ? -13.414 -7.920 16.829 1.00 96.38 101 PHE A O 1
ATOM 764 N N . GLY A 1 102 ? -14.417 -7.859 14.825 1.00 94.81 102 GLY A N 1
ATOM 765 C CA . GLY A 1 102 ? -15.593 -7.121 15.281 1.00 94.81 102 GLY A CA 1
ATOM 766 C C . GLY A 1 102 ? -16.551 -7.965 16.117 1.00 94.81 102 GLY A C 1
ATOM 767 O O . GLY A 1 102 ? -16.739 -9.153 15.852 1.00 94.81 102 GLY A O 1
ATOM 768 N N . THR A 1 103 ? -17.220 -7.335 17.084 1.00 93.25 103 THR A N 1
ATOM 769 C CA . THR A 1 103 ? -18.416 -7.920 17.719 1.00 93.25 103 THR A CA 1
ATOM 770 C C . THR A 1 103 ? -19.571 -8.013 16.712 1.00 93.25 103 THR A C 1
ATOM 772 O O . THR A 1 103 ? -19.524 -7.392 15.647 1.00 93.25 103 THR A O 1
ATOM 775 N N . ALA A 1 104 ? -20.638 -8.752 17.032 1.00 93.56 104 ALA A N 1
ATOM 776 C CA . ALA A 1 104 ? -21.805 -8.866 16.151 1.00 93.56 104 ALA A CA 1
ATOM 777 C C . ALA A 1 104 ? -22.416 -7.490 15.814 1.00 93.56 104 ALA A C 1
ATOM 779 O O . ALA A 1 104 ? -22.750 -7.217 14.664 1.00 93.56 104 ALA A O 1
ATOM 780 N N . GLU A 1 105 ? -22.472 -6.592 16.798 1.00 92.62 105 GLU A N 1
ATOM 781 C CA . GLU A 1 105 ? -22.994 -5.230 16.671 1.00 92.62 105 GLU A CA 1
ATOM 782 C C . GLU A 1 105 ? -22.067 -4.345 15.825 1.00 92.62 105 GLU A C 1
ATOM 784 O O . GLU A 1 105 ? -22.540 -3.527 15.040 1.00 92.62 105 GLU A O 1
ATOM 789 N N . GLN A 1 106 ? -20.745 -4.512 15.952 1.00 93.25 106 GLN A N 1
ATOM 790 C CA . GLN A 1 106 ? -19.760 -3.788 15.141 1.00 93.25 106 GLN A CA 1
ATOM 791 C C . GLN A 1 106 ? -19.785 -4.252 13.681 1.00 93.25 106 GLN A C 1
ATOM 793 O O . GLN A 1 106 ? -19.747 -3.419 12.775 1.00 93.25 106 GLN A O 1
ATOM 798 N N . ARG A 1 107 ? -19.883 -5.567 13.448 1.00 95.19 107 ARG A N 1
ATOM 799 C CA . ARG A 1 107 ? -20.020 -6.152 12.109 1.00 95.19 107 ARG A CA 1
ATOM 800 C C . ARG A 1 107 ? -21.292 -5.653 11.435 1.00 95.19 107 ARG A C 1
ATOM 802 O O . ARG A 1 107 ? -21.224 -5.109 10.339 1.00 95.19 107 ARG A O 1
ATOM 809 N N . GLU A 1 108 ? -22.426 -5.733 12.122 1.00 93.69 108 GLU A N 1
ATOM 810 C CA . GLU A 1 108 ? -23.705 -5.278 11.578 1.00 93.69 108 GLU A CA 1
ATOM 811 C C . GLU A 1 108 ? -23.734 -3.759 11.330 1.00 93.69 108 GLU A C 1
ATOM 813 O O . GLU A 1 108 ? -24.201 -3.318 10.282 1.00 93.69 108 GLU A O 1
ATOM 818 N N . ARG A 1 109 ? -23.170 -2.947 12.235 1.00 93.44 109 ARG A N 1
ATOM 819 C CA . ARG A 1 109 ? -23.128 -1.483 12.085 1.00 93.44 109 ARG A CA 1
ATOM 820 C C . ARG A 1 109 ? -22.217 -0.997 10.956 1.00 93.44 109 ARG A C 1
ATOM 822 O O . ARG A 1 109 ? -22.532 0.024 10.350 1.00 93.44 109 ARG A O 1
ATOM 829 N N . TRP A 1 110 ? -21.087 -1.659 10.701 1.00 94.62 110 TRP A N 1
ATOM 830 C CA . TRP A 1 110 ? -20.058 -1.138 9.788 1.00 94.62 110 TRP A CA 1
ATOM 831 C C . TRP A 1 110 ? -19.911 -1.914 8.476 1.00 94.62 110 TRP A C 1
ATOM 833 O O . TRP A 1 110 ? -19.531 -1.309 7.477 1.00 94.62 110 TRP A O 1
ATOM 843 N N . LEU A 1 111 ? -20.225 -3.213 8.435 1.00 96.12 111 LEU A N 1
ATOM 844 C CA . LEU A 1 111 ? -20.096 -4.016 7.212 1.00 96.12 111 LEU A CA 1
ATOM 845 C C . LEU A 1 111 ? -21.319 -3.883 6.303 1.00 96.12 111 LEU A C 1
ATOM 847 O O . LEU A 1 111 ? -21.153 -3.697 5.098 1.00 96.12 111 LEU A O 1
ATOM 851 N N . ARG A 1 112 ? -22.536 -3.899 6.871 1.00 94.00 112 ARG A N 1
ATOM 852 C CA . ARG A 1 112 ? -23.777 -3.738 6.096 1.00 94.00 112 ARG A CA 1
ATOM 853 C C . ARG A 1 112 ? -23.778 -2.440 5.267 1.00 94.00 112 ARG A C 1
ATOM 855 O O . ARG A 1 112 ? -24.026 -2.540 4.071 1.00 94.00 112 ARG A O 1
ATOM 862 N N . PRO A 1 113 ? -23.407 -1.253 5.794 1.00 95.31 113 PRO A N 1
ATOM 863 C CA . PRO A 1 113 ? -23.306 -0.041 4.972 1.00 95.31 113 PRO A CA 1
ATOM 864 C C . PRO A 1 113 ? -22.262 -0.106 3.843 1.00 95.31 113 PRO A C 1
ATOM 866 O O . PRO A 1 113 ? -22.436 0.542 2.813 1.00 95.31 113 PRO A O 1
ATOM 869 N N . VAL A 1 114 ? -21.188 -0.893 3.981 1.00 95.44 114 VAL A N 1
ATOM 870 C CA . VAL A 1 114 ? -20.219 -1.104 2.885 1.00 95.44 114 VAL A CA 1
ATOM 871 C C . VAL A 1 114 ? -20.815 -2.011 1.802 1.00 95.44 114 VAL A C 1
ATOM 873 O O . VAL A 1 114 ? -20.686 -1.703 0.618 1.00 95.44 114 VAL A O 1
ATOM 876 N N . ALA A 1 115 ? -21.524 -3.076 2.190 1.00 92.44 115 ALA A N 1
ATOM 877 C CA . ALA A 1 115 ? -22.251 -3.959 1.274 1.00 92.44 115 ALA A CA 1
ATOM 878 C C . ALA A 1 115 ? -23.430 -3.259 0.566 1.00 92.44 115 ALA A C 1
ATOM 880 O O . ALA A 1 115 ? -23.648 -3.443 -0.628 1.00 92.44 115 ALA A O 1
ATOM 881 N N . GLU A 1 116 ? -24.150 -2.385 1.271 1.00 91.25 116 GLU A N 1
ATOM 882 C CA . GLU A 1 116 ? -25.224 -1.542 0.722 1.00 91.25 116 GLU A CA 1
ATOM 883 C C . GLU A 1 116 ? -24.688 -0.358 -0.109 1.00 91.25 116 GLU A C 1
ATOM 885 O O . GLU A 1 116 ? -25.451 0.286 -0.844 1.00 91.25 116 GLU A O 1
ATOM 890 N N . ARG A 1 117 ? -23.356 -0.169 -0.104 1.00 90.81 117 ARG A N 1
ATOM 891 C CA . ARG A 1 117 ? -22.567 0.792 -0.901 1.00 90.81 117 ARG A CA 1
ATOM 892 C C . ARG A 1 117 ? -22.698 2.247 -0.423 1.00 90.81 117 ARG A C 1
ATOM 894 O O . ARG A 1 117 ? -22.458 3.179 -1.184 1.00 90.81 117 ARG A O 1
ATOM 901 N N . SER A 1 118 ? -23.080 2.444 0.838 1.00 89.00 118 SER A N 1
ATOM 902 C CA . SER A 1 118 ? -23.298 3.747 1.481 1.00 89.00 118 SER A CA 1
ATOM 903 C C . SER A 1 118 ? -22.151 4.197 2.399 1.00 89.00 118 SER A C 1
ATOM 905 O O . SER A 1 118 ? -22.150 5.348 2.840 1.00 89.00 118 SER A O 1
ATOM 907 N N . ALA A 1 119 ? -21.161 3.336 2.666 1.00 93.69 119 ALA A N 1
ATOM 908 C CA . ALA A 1 119 ? -20.005 3.641 3.510 1.00 93.69 119 ALA A CA 1
ATOM 909 C C . ALA A 1 119 ? -18.647 3.342 2.851 1.00 93.69 119 ALA A C 1
ATOM 911 O O . ALA A 1 119 ? -18.492 2.413 2.060 1.00 93.69 119 ALA A O 1
ATOM 912 N N . VAL A 1 120 ? -17.643 4.116 3.267 1.00 95.69 120 VAL A N 1
ATOM 913 C CA . VAL A 1 120 ? -16.205 3.883 3.044 1.00 95.69 120 VAL A CA 1
ATOM 914 C C . VAL A 1 120 ? -15.565 3.663 4.414 1.00 95.69 120 VAL A C 1
ATOM 916 O O . VAL A 1 120 ? -15.980 4.282 5.392 1.00 95.69 120 VAL A O 1
ATOM 919 N N . LEU A 1 121 ? -14.545 2.814 4.510 1.00 97.00 121 LEU A N 1
ATOM 920 C CA . LEU A 1 121 ? -13.797 2.584 5.754 1.00 97.00 121 LEU A CA 1
ATOM 921 C C . LEU A 1 121 ? -12.300 2.834 5.533 1.00 97.00 121 LEU A C 1
ATOM 923 O O . LEU A 1 121 ? -11.840 2.907 4.394 1.00 97.00 121 LEU A O 1
ATOM 927 N N . SER A 1 122 ? -11.542 2.995 6.619 1.00 97.56 122 SER A N 1
ATOM 928 C CA . SER A 1 122 ? -10.084 3.166 6.581 1.00 97.56 122 SER A CA 1
ATOM 929 C C . SER A 1 122 ? -9.430 2.776 7.917 1.00 97.56 122 SER A C 1
ATOM 931 O O . SER A 1 122 ? -10.125 2.481 8.890 1.00 97.56 122 SER A O 1
ATOM 933 N N . ALA A 1 123 ? -8.097 2.809 7.989 1.00 98.06 123 ALA A N 1
ATOM 934 C CA . ALA A 1 123 ? -7.332 2.687 9.229 1.00 98.06 123 ALA A CA 1
ATOM 935 C C . ALA A 1 123 ? -6.162 3.683 9.271 1.00 98.06 123 ALA A C 1
ATOM 937 O O . ALA A 1 123 ? -5.499 3.935 8.266 1.00 98.06 123 ALA A O 1
ATOM 938 N N . ALA A 1 124 ? -5.880 4.218 10.458 1.00 97.56 124 ALA A N 1
ATOM 939 C CA . ALA A 1 124 ? -4.849 5.220 10.709 1.00 97.56 124 ALA A CA 1
ATOM 940 C C . ALA A 1 124 ? -3.676 4.606 11.492 1.00 97.56 124 ALA A C 1
ATOM 942 O O . ALA A 1 124 ? -3.513 4.820 12.695 1.00 97.56 124 ALA A O 1
ATOM 943 N N . LEU A 1 125 ? -2.890 3.774 10.806 1.00 97.25 125 LEU A N 1
ATOM 944 C CA . LEU A 1 125 ? -1.887 2.902 11.429 1.00 97.25 125 LEU A CA 1
ATOM 945 C C . LEU A 1 125 ? -0.537 3.590 11.704 1.00 97.25 125 LEU A C 1
ATOM 947 O O . LEU A 1 125 ? 0.126 3.262 12.685 1.00 97.25 125 LEU A O 1
ATOM 951 N N . ILE A 1 126 ? -0.126 4.531 10.848 1.00 95.38 126 ILE A N 1
ATOM 952 C CA . ILE A 1 126 ? 1.230 5.105 10.835 1.00 95.38 126 ILE A CA 1
ATOM 953 C C . ILE A 1 126 ? 1.304 6.356 11.722 1.00 95.38 126 ILE A C 1
ATOM 955 O O . ILE A 1 126 ? 0.368 7.151 11.789 1.00 95.38 126 ILE A O 1
ATOM 959 N N . GLU A 1 127 ? 2.446 6.566 12.377 1.00 95.44 127 GLU A N 1
ATOM 960 C CA . GLU A 1 127 ? 2.756 7.780 13.137 1.00 95.44 127 GLU A CA 1
ATOM 961 C C . GLU A 1 127 ? 4.145 8.322 12.759 1.00 95.44 127 GLU A C 1
ATOM 963 O O . GLU A 1 127 ? 5.018 7.562 12.342 1.00 95.44 127 GLU A O 1
ATOM 968 N N . TYR A 1 128 ? 4.400 9.620 12.963 1.00 89.94 128 TYR A N 1
ATOM 969 C CA . TYR A 1 128 ? 5.683 10.239 12.601 1.00 89.94 128 TYR A CA 1
ATOM 970 C C . TYR A 1 128 ? 6.892 9.541 13.252 1.00 89.94 128 TYR A C 1
ATOM 972 O O . TYR A 1 128 ? 6.929 9.361 14.473 1.00 89.94 128 TYR A O 1
ATOM 980 N N . ALA A 1 129 ? 7.884 9.159 12.443 1.00 86.75 129 ALA A N 1
ATOM 981 C CA . ALA A 1 129 ? 9.060 8.395 12.873 1.00 86.75 129 ALA A CA 1
ATOM 982 C C . ALA A 1 129 ? 8.733 7.084 13.635 1.00 86.75 129 ALA A C 1
ATOM 984 O O . ALA A 1 129 ? 9.478 6.678 14.524 1.00 86.75 129 ALA A O 1
ATOM 985 N N . SER A 1 130 ? 7.627 6.412 13.288 1.00 84.94 130 SER A N 1
ATOM 986 C CA . SER A 1 130 ? 7.339 5.027 13.682 1.00 84.94 130 SER A CA 1
ATOM 987 C C . SER A 1 130 ? 6.906 4.201 12.469 1.00 84.94 130 SER A C 1
ATOM 989 O O . SER A 1 130 ? 6.221 4.701 11.579 1.00 84.94 130 SER A O 1
ATOM 991 N N . SER A 1 131 ? 7.300 2.928 12.439 1.00 76.69 131 SER A N 1
ATOM 992 C CA . SER A 1 131 ? 6.819 1.919 11.479 1.00 76.69 131 SER A CA 1
ATOM 993 C C . SER A 1 131 ? 6.106 0.748 12.168 1.00 76.69 131 SER A C 1
ATOM 995 O O . SER A 1 131 ? 5.784 -0.230 11.503 1.00 76.69 131 SER A O 1
ATOM 997 N N . GLU A 1 132 ? 5.843 0.864 13.475 1.00 90.38 132 GLU A N 1
ATOM 998 C CA . GLU A 1 132 ? 5.334 -0.205 14.345 1.00 90.38 132 GLU A CA 1
ATOM 999 C C . GLU A 1 132 ? 3.856 0.059 14.709 1.00 90.38 132 GLU A C 1
ATOM 1001 O O . GLU A 1 132 ? 3.581 0.753 15.699 1.00 90.38 132 GLU A O 1
ATOM 1006 N N . PRO A 1 133 ? 2.876 -0.427 13.921 1.00 93.00 133 PRO A N 1
ATOM 1007 C CA . PRO A 1 133 ? 1.466 -0.094 14.121 1.00 93.00 133 PRO A CA 1
ATOM 1008 C C . PRO A 1 133 ? 0.890 -0.739 15.390 1.00 93.00 133 PRO A C 1
ATOM 1010 O O . PRO A 1 133 ? 0.022 -0.140 16.028 1.00 93.00 133 PRO A O 1
ATOM 1013 N N . GLY A 1 134 ? 1.422 -1.890 15.818 1.00 95.31 134 GLY A N 1
ATOM 1014 C CA . GLY A 1 134 ? 1.114 -2.511 17.103 1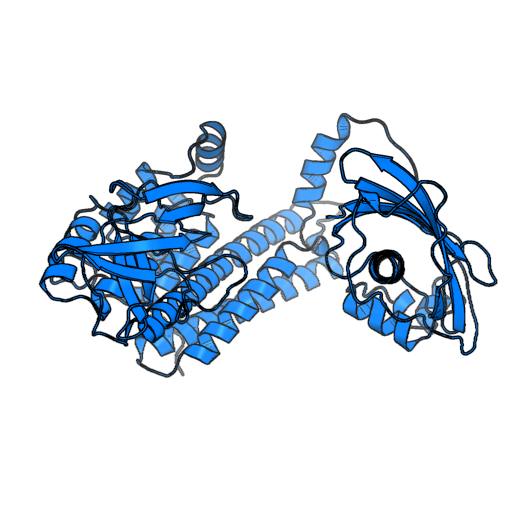.00 95.31 134 GLY A CA 1
ATOM 1015 C C . GLY A 1 134 ? 1.663 -1.783 18.341 1.00 95.31 134 GLY A C 1
ATOM 1016 O O . GLY A 1 134 ? 1.278 -2.127 19.460 1.00 95.31 134 GLY A O 1
ATOM 1017 N N . ALA A 1 135 ? 2.510 -0.753 18.184 1.00 95.31 135 ALA A N 1
ATOM 1018 C CA . ALA A 1 135 ? 3.154 -0.024 19.287 1.00 95.31 135 ALA A CA 1
ATOM 1019 C C . ALA A 1 135 ? 2.887 1.509 19.301 1.00 95.31 135 ALA A C 1
ATOM 1021 O O . ALA A 1 135 ? 3.822 2.295 19.492 1.00 95.31 135 ALA A O 1
ATOM 1022 N N . PRO A 1 136 ? 1.629 1.979 19.169 1.00 96.38 136 PRO A N 1
ATOM 1023 C CA . PRO A 1 136 ? 1.298 3.395 18.986 1.00 96.38 136 PRO A CA 1
ATOM 1024 C C . PRO A 1 136 ? 1.680 4.288 20.178 1.00 96.38 136 PRO A C 1
ATOM 1026 O O . PRO A 1 136 ? 1.688 3.856 21.341 1.00 96.38 136 PRO A O 1
ATOM 1029 N N . ARG A 1 137 ? 1.932 5.572 19.903 1.00 96.69 137 ARG A N 1
ATOM 1030 C CA . ARG A 1 137 ? 2.037 6.636 20.920 1.00 96.69 137 ARG A CA 1
ATOM 1031 C C . ARG A 1 137 ? 0.739 7.432 21.043 1.00 96.69 137 ARG A C 1
ATOM 1033 O O . ARG A 1 137 ? 0.528 8.026 22.098 1.00 96.69 137 ARG A O 1
ATOM 1040 N N . THR A 1 138 ? -0.153 7.395 20.042 1.00 97.62 138 THR A N 1
ATOM 1041 C CA . THR A 1 138 ? -1.558 7.808 20.219 1.00 97.62 138 THR A CA 1
ATOM 1042 C C . THR A 1 138 ? -2.121 7.125 21.462 1.00 97.62 138 THR A C 1
ATOM 1044 O O . THR A 1 138 ? -2.003 5.908 21.610 1.00 97.62 138 THR A O 1
ATOM 1047 N N . SER A 1 139 ? -2.715 7.895 22.370 1.00 97.00 139 SER A N 1
ATOM 1048 C CA . SER A 1 139 ? -3.231 7.400 23.648 1.00 97.00 139 SER A CA 1
ATOM 1049 C C . SER A 1 139 ? -4.754 7.449 23.687 1.00 97.00 139 SER A C 1
ATOM 1051 O O . SER A 1 139 ? -5.363 8.261 22.996 1.00 97.00 139 SER A O 1
ATOM 1053 N N . ALA A 1 140 ? -5.359 6.578 24.491 1.00 95.94 140 ALA A N 1
ATOM 1054 C CA . ALA A 1 140 ? -6.798 6.494 24.686 1.00 95.94 140 ALA A CA 1
ATOM 1055 C C . ALA A 1 140 ? -7.131 6.413 26.182 1.00 95.94 140 ALA A C 1
ATOM 1057 O O . ALA A 1 140 ? -6.562 5.602 26.919 1.00 95.94 140 ALA A O 1
ATOM 1058 N N . LYS A 1 141 ? -8.061 7.257 26.637 1.00 94.56 141 LYS A N 1
ATOM 1059 C CA . LYS A 1 141 ? -8.499 7.355 28.040 1.00 94.56 141 LYS A CA 1
ATOM 1060 C C . LYS A 1 141 ? -10.022 7.377 28.105 1.00 94.56 141 LYS A C 1
ATOM 1062 O O . LYS A 1 141 ? -10.663 8.002 27.265 1.00 94.56 141 LYS A O 1
ATOM 1067 N N . GLN A 1 142 ? -10.607 6.734 29.110 1.00 92.06 142 GLN A N 1
ATOM 1068 C CA . GLN A 1 142 ? -12.052 6.788 29.320 1.00 92.06 142 GLN A CA 1
ATOM 1069 C C . GLN A 1 142 ? -12.433 8.060 30.096 1.00 92.06 142 GLN A C 1
ATOM 1071 O O . GLN A 1 142 ? -11.789 8.412 31.083 1.00 92.06 142 GLN A O 1
ATOM 1076 N N . SER A 1 143 ? -13.472 8.762 29.647 1.00 88.12 143 SER A N 1
ATOM 1077 C CA . SER A 1 143 ? -13.959 10.016 30.226 1.00 88.12 143 SER A CA 1
ATOM 1078 C C . SER A 1 143 ? -15.477 10.101 30.059 1.00 88.12 143 SER A C 1
ATOM 1080 O O . SER A 1 143 ? -15.984 10.097 28.938 1.00 88.12 143 SER A O 1
ATOM 1082 N N . GLY A 1 144 ? -16.221 10.124 31.171 1.00 83.06 144 GLY A N 1
ATOM 1083 C CA . GLY A 1 144 ? -17.692 10.110 31.139 1.00 83.06 144 GLY A CA 1
ATOM 1084 C C . GLY A 1 144 ? -18.282 8.857 30.472 1.00 83.06 144 GLY A C 1
ATOM 1085 O O . GLY A 1 144 ? -19.291 8.949 29.785 1.00 83.06 144 GLY A O 1
ATOM 1086 N N . GLY A 1 145 ? -17.614 7.705 30.603 1.00 84.31 145 GLY A N 1
ATOM 1087 C CA . GLY A 1 145 ? -17.978 6.443 29.942 1.00 84.31 145 GLY A CA 1
ATOM 1088 C C . GLY A 1 145 ? -17.456 6.291 28.506 1.00 84.31 145 GLY A C 1
ATOM 1089 O O . GLY A 1 145 ? -17.203 5.166 28.079 1.00 84.31 145 GLY A O 1
ATOM 1090 N N . VAL A 1 146 ? -17.210 7.395 27.796 1.00 90.62 146 VAL A N 1
ATOM 1091 C CA . VAL A 1 146 ? -16.739 7.425 26.398 1.00 90.62 146 VAL A CA 1
ATOM 1092 C C . VAL A 1 146 ? -15.210 7.333 26.330 1.00 90.62 146 VAL A C 1
ATOM 1094 O O . VAL A 1 146 ? -14.515 7.882 27.187 1.00 90.62 146 VAL A O 1
ATOM 1097 N N . TRP A 1 147 ? -14.658 6.668 25.312 1.00 94.38 147 TRP A N 1
ATOM 1098 C CA . TRP A 1 147 ? -13.216 6.705 25.040 1.00 94.38 147 TRP A CA 1
ATOM 1099 C C . TRP A 1 147 ? -12.839 7.987 24.302 1.00 94.38 147 TRP A C 1
ATOM 1101 O O . TRP A 1 147 ? -13.497 8.370 23.338 1.00 94.38 147 TRP A O 1
ATOM 1111 N N . ARG A 1 148 ? -11.771 8.647 24.750 1.00 96.88 148 ARG A N 1
ATOM 1112 C CA . ARG A 1 148 ? -11.196 9.833 24.112 1.00 96.88 148 ARG A CA 1
ATOM 1113 C C . ARG A 1 148 ? -9.757 9.569 23.709 1.00 96.88 148 ARG A C 1
ATOM 1115 O O . ARG A 1 148 ? -8.986 9.047 24.519 1.00 96.88 148 ARG A O 1
ATOM 1122 N N . LEU A 1 149 ? -9.424 9.907 22.467 1.00 97.94 149 LEU A N 1
ATOM 1123 C CA . LEU A 1 149 ? -8.111 9.688 21.870 1.00 97.94 149 LEU A CA 1
ATOM 1124 C C . LEU A 1 149 ? -7.348 11.008 21.710 1.00 97.94 149 LEU A C 1
ATOM 1126 O O . LEU A 1 149 ? -7.906 12.017 21.279 1.00 97.94 149 LEU A O 1
ATOM 1130 N N . ASP A 1 150 ? -6.054 10.949 22.022 1.00 98.50 150 ASP A N 1
ATOM 1131 C CA . ASP A 1 150 ? -5.095 12.050 21.916 1.00 98.50 150 ASP A CA 1
ATOM 1132 C C . ASP A 1 150 ? -3.854 11.583 21.139 1.00 98.50 150 ASP A C 1
ATOM 1134 O O . ASP A 1 150 ? -3.233 10.576 21.503 1.00 98.50 150 ASP A O 1
ATOM 1138 N N . GLY A 1 151 ? -3.460 12.309 20.089 1.00 97.81 151 GLY A N 1
ATOM 1139 C CA . GLY A 1 151 ? -2.245 12.036 19.315 1.00 97.81 151 GLY A CA 1
ATOM 1140 C C . GLY A 1 151 ? -2.350 12.424 17.840 1.00 97.81 151 GLY A C 1
ATOM 1141 O O . GLY A 1 151 ? -3.244 13.161 17.438 1.00 97.81 151 GLY A O 1
ATOM 1142 N N . GLU A 1 152 ? -1.432 11.910 17.021 1.00 98.00 152 GLU A N 1
ATOM 1143 C CA . GLU A 1 152 ? -1.396 12.171 15.580 1.00 98.00 152 GLU A CA 1
ATOM 1144 C C . GLU A 1 152 ? -1.099 10.894 14.786 1.00 98.00 152 GLU A C 1
ATOM 1146 O O . GLU A 1 152 ? -0.196 10.133 15.141 1.00 98.00 152 GLU A O 1
ATOM 1151 N N . LYS A 1 153 ? -1.837 10.691 13.691 1.00 97.94 153 LYS A N 1
ATOM 1152 C CA . LYS A 1 153 ? -1.594 9.657 12.680 1.00 97.94 153 LYS A CA 1
ATOM 1153 C C . LYS A 1 153 ? -1.254 10.298 11.331 1.00 97.94 153 LYS A C 1
ATOM 1155 O O . LYS A 1 153 ? -1.682 11.412 11.036 1.00 97.94 153 LYS A O 1
ATOM 1160 N N . HIS A 1 154 ? -0.475 9.597 10.517 1.00 95.06 154 HIS A N 1
ATOM 1161 C CA . HIS A 1 154 ? -0.015 10.030 9.191 1.00 95.06 154 HIS A CA 1
ATOM 1162 C C . HIS A 1 154 ? -0.427 9.012 8.134 1.00 95.06 154 HIS A C 1
ATOM 1164 O O . HIS A 1 154 ? -0.708 7.861 8.469 1.00 95.06 154 HIS A O 1
ATOM 1170 N N . CYS A 1 155 ? -0.407 9.420 6.863 1.00 93.50 155 CYS A N 1
ATOM 1171 C CA . CYS A 1 155 ? -0.659 8.536 5.726 1.00 93.50 155 CYS A CA 1
ATOM 1172 C C . CYS A 1 155 ? -1.982 7.751 5.854 1.00 93.50 155 CYS A C 1
ATOM 1174 O O . CYS A 1 155 ? -2.019 6.548 5.603 1.00 93.50 155 CYS A O 1
ATOM 1176 N N . VAL A 1 156 ? -3.049 8.416 6.314 1.00 96.31 156 VAL A N 1
ATOM 1177 C CA . VAL A 1 156 ? -4.375 7.801 6.474 1.00 96.31 156 VAL A CA 1
ATOM 1178 C C . VAL A 1 156 ? -5.123 7.892 5.137 1.00 96.31 156 VAL A C 1
ATOM 1180 O O . VAL A 1 156 ? -5.427 9.012 4.722 1.00 96.31 156 VAL A O 1
ATOM 1183 N N . PRO A 1 157 ? -5.436 6.784 4.440 1.00 94.56 157 PRO A N 1
ATOM 1184 C CA . PRO A 1 157 ? -6.080 6.845 3.129 1.00 94.56 157 PRO A CA 1
ATOM 1185 C C . PRO A 1 157 ? -7.579 7.145 3.252 1.00 94.56 157 PRO A C 1
ATOM 1187 O O . PRO A 1 157 ? -8.226 6.717 4.207 1.00 94.56 157 PRO A O 1
ATOM 1190 N N . ALA A 1 158 ? -8.146 7.845 2.265 1.00 93.31 158 ALA A N 1
ATOM 1191 C CA . ALA A 1 158 ? -9.590 8.116 2.134 1.00 93.31 158 ALA A CA 1
ATOM 1192 C C . ALA A 1 158 ? -10.288 8.712 3.384 1.00 93.31 158 ALA A C 1
ATOM 1194 O O . ALA A 1 158 ? -11.482 8.488 3.604 1.00 93.31 158 ALA A O 1
ATOM 1195 N N . ALA A 1 159 ? -9.553 9.443 4.229 1.00 95.75 159 ALA A N 1
ATOM 1196 C CA . ALA A 1 159 ? -10.040 9.893 5.536 1.00 95.75 159 ALA A CA 1
ATOM 1197 C C . ALA A 1 159 ? -11.180 10.928 5.446 1.00 95.75 159 ALA A C 1
ATOM 1199 O O . ALA A 1 159 ? -12.032 10.983 6.329 1.00 95.75 159 ALA A O 1
ATOM 1200 N N . ASP A 1 160 ? -11.226 11.708 4.361 1.00 92.69 160 ASP A N 1
ATOM 1201 C CA . ASP A 1 160 ? -12.312 12.639 4.017 1.00 92.69 160 ASP A CA 1
ATOM 1202 C C . ASP A 1 160 ? -13.666 11.928 3.801 1.00 92.69 160 ASP A C 1
ATOM 1204 O O . ASP A 1 160 ? -14.732 12.434 4.177 1.00 92.69 160 ASP A O 1
ATOM 1208 N N . ARG A 1 161 ? -13.621 10.735 3.202 1.00 92.00 161 ARG A N 1
ATOM 1209 C CA . ARG A 1 161 ? -14.784 9.935 2.790 1.00 92.00 161 ARG A CA 1
ATOM 1210 C C . ARG A 1 161 ? -15.188 8.883 3.809 1.00 92.00 161 ARG A C 1
ATOM 1212 O O . ARG A 1 161 ? -16.365 8.543 3.859 1.00 92.00 161 ARG A O 1
ATOM 1219 N N . ALA A 1 162 ? -14.259 8.395 4.628 1.00 95.75 162 ALA A N 1
ATOM 1220 C CA . ALA A 1 162 ? -14.523 7.324 5.582 1.00 95.75 162 ALA A CA 1
ATOM 1221 C C . ALA A 1 162 ? -15.715 7.626 6.516 1.00 95.75 162 ALA A C 1
ATOM 1223 O O . ALA A 1 162 ? -15.896 8.747 6.994 1.00 95.75 162 ALA A O 1
ATOM 1224 N N . SER A 1 163 ? -16.535 6.614 6.782 1.00 95.56 163 SER A N 1
ATOM 1225 C CA . SER A 1 163 ? -17.616 6.618 7.776 1.00 95.56 163 SER A CA 1
ATOM 1226 C C . SER A 1 163 ? -17.091 6.241 9.165 1.00 95.56 163 SER A C 1
ATOM 1228 O O . SER A 1 163 ? -17.622 6.699 10.171 1.00 95.56 163 SER A O 1
ATOM 1230 N N . ALA A 1 164 ? -16.018 5.446 9.210 1.00 96.00 164 ALA A N 1
ATOM 1231 C CA . ALA A 1 164 ? -15.207 5.187 10.391 1.00 96.00 164 ALA A CA 1
ATOM 1232 C C . ALA A 1 164 ? -13.753 4.904 9.987 1.00 96.00 164 ALA A C 1
ATOM 1234 O O . ALA A 1 164 ? -13.484 4.324 8.930 1.00 96.00 164 ALA A O 1
ATOM 1235 N N . ILE A 1 165 ? -12.821 5.298 10.851 1.00 98.19 165 ILE A N 1
ATOM 1236 C CA . ILE A 1 165 ? -11.387 5.038 10.732 1.00 98.19 165 ILE A CA 1
ATOM 1237 C C . ILE A 1 165 ? -10.948 4.203 11.937 1.00 98.19 165 ILE A C 1
ATOM 1239 O O . ILE A 1 165 ? -11.207 4.582 13.079 1.00 98.19 165 ILE A O 1
ATOM 1243 N N . LEU A 1 166 ? -10.282 3.074 11.692 1.00 98.19 166 LEU A N 1
ATOM 1244 C CA . LEU A 1 166 ? -9.710 2.234 12.743 1.00 98.19 166 LEU A CA 1
ATOM 1245 C C . LEU A 1 166 ? -8.385 2.823 13.245 1.00 98.19 166 LEU A C 1
ATOM 1247 O O . LEU A 1 166 ? -7.443 3.003 12.473 1.00 98.19 166 LEU A O 1
ATOM 1251 N N . VAL A 1 167 ? -8.295 3.115 14.542 1.00 98.00 167 VAL A N 1
ATOM 1252 C CA . VAL A 1 167 ? -7.139 3.785 15.157 1.00 98.00 167 VAL A CA 1
ATOM 1253 C C . VAL A 1 167 ? -6.545 2.920 16.277 1.00 98.00 167 VAL A C 1
ATOM 1255 O O . VAL A 1 167 ? -7.187 2.765 17.319 1.00 98.00 167 VAL A O 1
ATOM 1258 N N . PRO A 1 168 ? -5.317 2.380 16.125 1.00 97.19 168 PRO A N 1
ATOM 1259 C CA . PRO A 1 168 ? -4.586 1.771 17.231 1.00 97.19 168 PRO A CA 1
ATOM 1260 C C . PRO A 1 168 ? -4.093 2.847 18.204 1.00 97.19 168 PRO A C 1
ATOM 1262 O O . PRO A 1 168 ? -3.363 3.770 17.820 1.00 97.19 168 PRO A O 1
ATOM 1265 N N . ALA A 1 169 ? -4.473 2.713 19.474 1.00 96.19 169 ALA A N 1
ATOM 1266 C CA . ALA A 1 169 ? -4.115 3.627 20.552 1.00 96.19 169 ALA A CA 1
ATOM 1267 C C . ALA A 1 169 ? -3.818 2.890 21.873 1.00 96.19 169 ALA A C 1
ATOM 1269 O O . ALA A 1 169 ? -4.292 1.785 22.140 1.00 96.19 169 ALA A O 1
ATOM 1270 N N . ARG A 1 170 ? -3.003 3.522 22.718 1.00 95.56 170 ARG A N 1
ATOM 1271 C CA . ARG A 1 170 ? -2.515 2.989 23.994 1.00 95.56 170 ARG A CA 1
ATOM 1272 C C . ARG A 1 170 ? -3.456 3.340 25.147 1.00 95.56 170 ARG A C 1
ATOM 1274 O O . ARG A 1 170 ? -3.631 4.515 25.461 1.00 95.56 170 ARG A O 1
ATOM 1281 N N . THR A 1 171 ? -3.995 2.323 25.811 1.00 93.12 171 THR A N 1
ATOM 1282 C CA . THR A 1 171 ? -4.767 2.431 27.061 1.00 93.12 171 THR A CA 1
ATOM 1283 C C . THR A 1 171 ? -3.917 1.981 28.264 1.00 93.12 171 THR A C 1
ATOM 1285 O O . THR A 1 171 ? -2.860 1.373 28.071 1.00 93.12 171 THR A O 1
ATOM 1288 N N . PRO A 1 172 ? -4.373 2.187 29.517 1.00 89.00 172 PRO A N 1
ATOM 1289 C CA . PRO A 1 172 ? -3.762 1.559 30.694 1.00 89.00 172 PRO A CA 1
ATOM 1290 C C . PRO A 1 172 ? -3.773 0.018 30.663 1.00 89.00 172 PRO A C 1
ATOM 1292 O O . PRO A 1 172 ? -2.935 -0.603 31.305 1.00 89.00 172 PRO A O 1
ATOM 1295 N N . GLY A 1 173 ? -4.694 -0.597 29.909 1.00 87.19 173 GLY A N 1
ATOM 1296 C CA . GLY A 1 173 ? -4.792 -2.049 29.705 1.00 87.19 173 GLY A CA 1
ATOM 1297 C C . GLY A 1 173 ? -4.023 -2.571 28.484 1.00 87.19 173 GLY A C 1
ATOM 1298 O O . GLY A 1 173 ? -4.292 -3.678 28.029 1.00 87.19 173 GLY A O 1
ATOM 1299 N N . GLY A 1 174 ? -3.108 -1.777 27.918 1.00 91.81 174 GLY A N 1
ATOM 1300 C CA . GLY A 1 174 ? -2.374 -2.112 26.695 1.00 91.81 174 GLY A CA 1
ATOM 1301 C C . GLY A 1 174 ? -2.958 -1.460 25.439 1.00 91.81 174 GLY A C 1
ATOM 1302 O O . GLY A 1 174 ? -3.717 -0.490 25.511 1.00 91.81 174 GLY A O 1
ATOM 1303 N N . VAL A 1 175 ? -2.551 -1.952 24.269 1.00 94.62 175 VAL A N 1
ATOM 1304 C CA . VAL A 1 175 ? -2.958 -1.388 22.973 1.00 94.62 175 VAL A CA 1
ATOM 1305 C C . VAL A 1 175 ? -4.337 -1.912 22.572 1.00 94.62 175 VAL A C 1
ATOM 1307 O O . VAL A 1 175 ? -4.634 -3.098 22.716 1.00 94.62 175 VAL A O 1
ATOM 1310 N N . THR A 1 176 ? -5.156 -1.009 22.042 1.00 94.75 176 THR A N 1
ATOM 1311 C CA . THR A 1 176 ? -6.527 -1.247 21.587 1.00 94.75 176 THR A CA 1
ATOM 1312 C C . THR A 1 176 ? -6.730 -0.566 20.236 1.00 94.75 176 THR A C 1
ATOM 1314 O O . THR A 1 176 ? -6.237 0.542 20.032 1.00 94.75 176 THR A O 1
ATOM 1317 N N . VAL A 1 177 ? -7.473 -1.199 19.325 1.00 97.00 177 VAL A N 1
ATOM 1318 C CA . VAL A 1 177 ? -7.978 -0.544 18.108 1.00 97.00 177 VAL A CA 1
ATOM 1319 C C . VAL A 1 177 ? -9.397 -0.042 18.373 1.00 97.00 177 VAL A C 1
ATOM 1321 O O . VAL A 1 177 ? -10.218 -0.776 18.921 1.00 97.00 177 VAL A O 1
ATOM 1324 N N . PHE A 1 178 ? -9.666 1.209 18.002 1.00 96.12 178 PHE A N 1
ATOM 1325 C CA . PHE A 1 178 ? -10.964 1.875 18.152 1.00 96.12 178 PHE A CA 1
ATOM 1326 C C . PHE A 1 178 ? -11.511 2.332 16.798 1.00 96.12 178 PHE A C 1
ATOM 1328 O O . PHE A 1 178 ? -10.727 2.636 15.901 1.00 96.12 178 PHE A O 1
ATOM 1335 N N . ALA A 1 179 ? -12.830 2.473 16.673 1.00 95.88 179 ALA A N 1
ATOM 1336 C CA . ALA A 1 179 ? -13.464 3.155 15.547 1.00 95.88 179 ALA A CA 1
ATOM 1337 C C . ALA A 1 179 ? -13.665 4.652 15.856 1.00 95.88 179 ALA A C 1
ATOM 1339 O O . ALA A 1 179 ? -14.281 5.010 16.861 1.00 95.88 179 ALA A O 1
ATOM 1340 N N . VAL A 1 180 ? -13.170 5.531 14.982 1.00 97.12 180 VAL A N 1
ATOM 1341 C CA . VAL A 1 180 ? -13.311 6.995 15.083 1.00 97.12 180 VAL A CA 1
ATOM 1342 C C . VAL A 1 180 ? -14.061 7.521 13.858 1.00 97.12 180 VAL A C 1
ATOM 1344 O O . VAL A 1 180 ? -13.661 7.233 12.731 1.00 97.12 180 VAL A O 1
ATOM 1347 N N . ASP A 1 181 ? -15.119 8.312 14.051 1.00 96.06 181 ASP A N 1
ATOM 1348 C CA . ASP A 1 181 ? -15.723 9.093 12.959 1.00 96.06 181 ASP A CA 1
ATOM 1349 C C . ASP A 1 181 ? -14.792 10.273 12.618 1.00 96.06 181 ASP A C 1
ATOM 1351 O O . ASP A 1 181 ? -14.530 11.102 13.496 1.00 96.06 181 ASP A O 1
ATOM 1355 N N . PRO A 1 182 ? -14.292 10.400 11.372 1.00 96.81 182 PRO A N 1
ATOM 1356 C CA . PRO A 1 182 ? -13.417 11.507 10.981 1.00 96.81 182 PRO A CA 1
ATOM 1357 C C . PRO A 1 182 ? -14.059 12.900 11.085 1.00 96.81 182 PRO A C 1
ATOM 1359 O O . PRO A 1 182 ? -13.349 13.897 10.983 1.00 96.81 182 PRO A O 1
ATOM 1362 N N . ARG A 1 183 ? -15.382 12.987 11.275 1.00 97.19 183 ARG A N 1
ATOM 1363 C CA . ARG A 1 183 ? -16.144 14.242 11.411 1.00 97.19 183 ARG A CA 1
ATOM 1364 C C . ARG A 1 183 ? -16.459 14.593 12.869 1.00 97.19 183 ARG A C 1
ATOM 1366 O O . ARG A 1 183 ? -17.090 15.618 13.128 1.00 97.19 183 ARG A O 1
ATOM 1373 N N . ALA A 1 184 ? -16.020 13.773 13.826 1.00 96.88 184 ALA A N 1
ATOM 1374 C CA . ALA A 1 184 ? -16.263 13.998 15.243 1.00 96.88 184 ALA A CA 1
ATOM 1375 C C . ALA A 1 184 ? -15.456 15.181 15.812 1.00 96.88 184 ALA A C 1
ATOM 1377 O O . ALA A 1 184 ? -14.313 15.441 15.433 1.00 96.88 184 ALA A O 1
ATOM 1378 N N . ALA A 1 185 ? -16.034 15.872 16.799 1.00 96.88 185 ALA A N 1
ATOM 1379 C CA . ALA A 1 185 ? -15.364 16.968 17.495 1.00 96.88 185 ALA A CA 1
ATOM 1380 C C . ALA A 1 185 ? -14.065 16.491 18.175 1.00 96.88 185 ALA A C 1
ATOM 1382 O O . ALA A 1 185 ? -14.084 15.553 18.973 1.00 96.88 185 ALA A O 1
ATOM 1383 N N . GLY A 1 186 ? -12.949 17.158 17.875 1.00 97.25 186 GLY A N 1
ATOM 1384 C CA . GLY A 1 186 ? -11.608 16.763 18.322 1.00 97.25 186 GLY A CA 1
ATOM 1385 C C . GLY A 1 186 ? -10.782 16.022 17.264 1.00 97.25 186 GLY A C 1
ATOM 1386 O O . GLY A 1 186 ? -9.594 15.802 17.492 1.00 97.25 186 GLY A O 1
ATOM 1387 N N . VAL A 1 187 ? -11.366 15.674 16.111 1.00 98.56 187 VAL A N 1
ATOM 1388 C CA . VAL A 1 187 ? -10.623 15.218 14.925 1.00 98.56 187 VAL A CA 1
ATOM 1389 C C . VAL A 1 187 ? -10.284 16.412 14.027 1.00 98.56 187 VAL A C 1
ATOM 1391 O O . VAL A 1 187 ? -11.103 17.309 13.829 1.00 98.56 187 VAL A O 1
ATOM 1394 N N . SER A 1 188 ? -9.077 16.414 13.461 1.00 98.38 188 SER A N 1
ATOM 1395 C CA . SER A 1 188 ? -8.649 17.316 12.384 1.00 98.38 188 SER A CA 1
ATOM 1396 C C . SER A 1 188 ? -7.967 16.502 11.285 1.00 98.38 188 SER A C 1
ATOM 1398 O O . SER A 1 188 ? -7.208 15.582 11.588 1.00 98.38 188 SER A O 1
ATOM 1400 N N . LEU A 1 189 ? -8.242 16.839 10.021 1.00 98.12 189 LEU A N 1
ATOM 1401 C CA . LEU A 1 189 ? -7.697 16.175 8.837 1.00 98.12 189 LEU A CA 1
ATOM 1402 C C . LEU A 1 189 ? -7.017 17.192 7.911 1.00 98.12 189 LEU A C 1
ATOM 1404 O O . LEU A 1 189 ? -7.669 18.092 7.384 1.00 98.12 189 LEU A O 1
ATOM 1408 N N . GLU A 1 190 ? -5.726 17.000 7.647 1.00 96.31 190 GLU A N 1
ATOM 1409 C CA . GLU A 1 190 ? -4.947 17.790 6.685 1.00 96.31 190 GLU A CA 1
ATOM 1410 C C . GLU A 1 190 ? -4.505 16.903 5.504 1.00 96.31 190 GLU A C 1
ATOM 1412 O O . GLU A 1 190 ? -3.895 15.857 5.745 1.00 96.31 190 GLU A O 1
ATOM 1417 N N . PRO A 1 191 ? -4.770 17.280 4.238 1.00 93.12 191 PRO A N 1
ATOM 1418 C CA . PRO A 1 191 ? -4.308 16.522 3.075 1.00 93.12 191 PRO A CA 1
ATOM 1419 C C . PRO A 1 191 ? -2.775 16.444 2.973 1.00 93.12 191 PRO A C 1
ATOM 1421 O O . PRO A 1 191 ? -2.071 17.443 3.099 1.00 93.12 191 PRO A O 1
ATOM 1424 N N . GLN A 1 192 ? -2.261 15.256 2.662 1.00 88.88 192 GLN A N 1
ATOM 1425 C CA . GLN A 1 192 ? -0.848 14.951 2.435 1.00 88.88 192 GLN A CA 1
ATOM 1426 C C . GLN A 1 192 ? -0.627 14.464 0.994 1.00 88.88 192 GLN A C 1
ATOM 1428 O O . GLN A 1 192 ? -1.386 13.647 0.467 1.00 88.88 192 GLN A O 1
ATOM 1433 N N . VAL A 1 193 ? 0.451 14.937 0.358 1.00 79.00 193 VAL A N 1
ATOM 1434 C CA . VAL A 1 193 ? 0.838 14.532 -1.004 1.00 79.00 193 VAL A CA 1
ATOM 1435 C C . VAL A 1 193 ? 1.754 13.309 -0.941 1.00 79.00 193 VAL A C 1
ATOM 1437 O O . VAL A 1 193 ? 2.934 13.422 -0.615 1.00 79.00 193 VAL A O 1
ATOM 1440 N N . ALA A 1 194 ? 1.214 12.140 -1.281 1.00 76.69 194 ALA A N 1
ATOM 1441 C CA . ALA A 1 194 ? 1.971 10.895 -1.402 1.00 76.69 194 ALA A CA 1
ATOM 1442 C C . ALA A 1 194 ? 2.533 10.687 -2.823 1.00 76.69 194 ALA A C 1
ATOM 1444 O O . ALA A 1 194 ? 2.044 11.255 -3.801 1.00 76.69 194 ALA A O 1
ATOM 1445 N N . THR A 1 195 ? 3.554 9.835 -2.961 1.00 70.69 195 THR A N 1
ATOM 1446 C CA . THR A 1 195 ? 4.267 9.595 -4.235 1.00 70.69 195 THR A CA 1
ATOM 1447 C C . THR A 1 195 ? 3.393 8.971 -5.326 1.00 70.69 195 THR A C 1
ATOM 1449 O O . THR A 1 195 ? 3.558 9.311 -6.495 1.00 70.69 195 THR A O 1
ATOM 1452 N N . HIS A 1 196 ? 2.426 8.125 -4.957 1.00 68.75 196 HIS A N 1
ATOM 1453 C CA . HIS A 1 196 ? 1.407 7.569 -5.860 1.00 68.75 196 HIS A CA 1
ATOM 1454 C C . HIS A 1 196 ? 0.267 8.548 -6.199 1.00 68.75 196 HIS A C 1
ATOM 1456 O O . HIS A 1 196 ? -0.664 8.181 -6.907 1.00 68.75 196 HIS A O 1
ATOM 1462 N N . ARG A 1 197 ? 0.310 9.784 -5.684 1.00 69.31 197 ARG A N 1
ATOM 1463 C CA . ARG A 1 197 ? -0.717 10.836 -5.809 1.00 69.31 197 ARG A CA 1
ATOM 1464 C C . ARG A 1 197 ? -2.112 10.535 -5.249 1.00 69.31 197 ARG A C 1
ATOM 1466 O O . ARG A 1 197 ? -2.836 11.503 -5.044 1.00 69.31 197 ARG A O 1
ATOM 1473 N N . GLU A 1 198 ? -2.476 9.289 -4.927 1.00 75.62 198 GLU A N 1
ATOM 1474 C CA . GLU A 1 198 ? -3.659 9.025 -4.086 1.00 75.62 198 GLU A CA 1
ATOM 1475 C C . GLU A 1 198 ? -3.563 9.850 -2.789 1.00 75.62 198 GLU A C 1
ATOM 1477 O O . GLU A 1 198 ? -2.575 9.687 -2.056 1.00 75.62 198 GLU A O 1
ATOM 1482 N N . PRO A 1 199 ? -4.531 10.733 -2.486 1.00 80.00 199 PRO A N 1
ATOM 1483 C CA . PRO A 1 199 ? -4.476 11.548 -1.288 1.00 80.00 199 PRO A CA 1
ATOM 1484 C C . PRO A 1 199 ? -4.498 10.716 -0.018 1.00 80.00 199 PRO A C 1
ATOM 1486 O O . PRO A 1 199 ? -5.219 9.728 0.122 1.00 80.00 199 PRO A O 1
ATOM 1489 N N . GLN A 1 200 ? -3.677 11.168 0.912 1.00 91.44 200 GLN A N 1
ATOM 1490 C CA . GLN A 1 200 ? -3.595 10.668 2.269 1.00 91.44 200 GLN A CA 1
ATOM 1491 C C . GLN A 1 200 ? -3.869 11.837 3.212 1.00 91.44 200 GLN A C 1
ATOM 1493 O O . GLN A 1 200 ? -3.811 12.992 2.789 1.00 91.44 200 GLN A O 1
ATOM 1498 N N . TRP A 1 201 ? -4.125 11.569 4.487 1.00 95.88 201 TRP A N 1
ATOM 1499 C CA . TRP A 1 201 ? -4.337 12.622 5.474 1.00 95.88 201 TRP A CA 1
ATOM 1500 C C . TRP A 1 201 ? -3.437 12.462 6.696 1.00 95.88 201 TRP A C 1
ATOM 1502 O O . TRP A 1 201 ? -3.187 11.351 7.171 1.00 95.88 201 TRP A O 1
ATOM 1512 N N . ARG A 1 202 ? -3.000 13.606 7.231 1.00 97.19 202 ARG A N 1
ATOM 1513 C CA . ARG A 1 202 ? -2.532 13.742 8.610 1.00 97.19 202 ARG A CA 1
ATOM 1514 C C . ARG A 1 202 ? -3.777 13.901 9.478 1.00 97.19 202 ARG A C 1
ATOM 1516 O O . ARG A 1 202 ? -4.595 14.778 9.208 1.00 97.19 202 ARG A O 1
ATOM 1523 N N . MET A 1 203 ? -3.935 13.045 10.481 1.00 98.25 203 MET A N 1
ATOM 1524 C CA . MET A 1 203 ? -5.102 13.004 11.363 1.00 98.25 203 MET A CA 1
ATOM 1525 C C . MET A 1 203 ? -4.671 13.360 12.785 1.00 98.25 203 MET A C 1
ATOM 1527 O O . MET A 1 203 ? -4.023 12.551 13.452 1.00 98.25 203 MET A O 1
ATOM 1531 N N . GLN A 1 204 ? -5.019 14.559 13.255 1.00 98.50 204 GLN A N 1
ATOM 1532 C CA . GLN A 1 204 ? -4.850 14.929 14.663 1.00 98.50 204 GLN A CA 1
ATOM 1533 C C . GLN A 1 204 ? -6.079 14.512 15.467 1.00 98.50 204 GLN A C 1
ATOM 1535 O O . GLN A 1 204 ? -7.214 14.630 15.003 1.00 98.50 204 GLN A O 1
ATOM 1540 N N . LEU A 1 205 ? -5.828 14.064 16.693 1.00 98.69 205 LEU A N 1
ATOM 1541 C CA . LEU A 1 205 ? -6.819 13.661 17.680 1.00 98.69 205 LEU A CA 1
ATOM 1542 C C . LEU A 1 205 ? -6.559 14.460 18.961 1.00 98.69 205 LEU A C 1
ATOM 1544 O O . LEU A 1 205 ? -5.461 14.403 19.519 1.00 98.69 205 LEU A O 1
ATOM 1548 N N . SER A 1 206 ? -7.557 15.217 19.412 1.00 98.19 206 SER A N 1
ATOM 1549 C CA . SER A 1 206 ? -7.516 16.025 20.633 1.00 98.19 206 SER A CA 1
ATOM 1550 C C . SER A 1 206 ? -8.812 15.817 21.410 1.00 98.19 206 SER A C 1
ATOM 1552 O O . SER A 1 206 ? -9.863 16.351 21.056 1.00 98.19 206 SER A O 1
ATOM 1554 N N . GLY A 1 207 ? -8.766 14.949 22.423 1.00 97.25 207 GLY A N 1
ATOM 1555 C CA . GLY A 1 207 ? -9.942 14.483 23.158 1.00 97.25 207 GLY A CA 1
ATOM 1556 C C . GLY A 1 207 ? -11.002 13.787 22.291 1.00 97.25 207 GLY A C 1
ATOM 1557 O O . GLY A 1 207 ? -12.153 13.681 22.730 1.00 97.25 207 GLY A O 1
ATOM 1558 N N . ALA A 1 208 ? -10.645 13.343 21.080 1.00 97.75 208 ALA A N 1
ATOM 1559 C CA . ALA A 1 208 ? -11.572 12.888 20.045 1.00 97.75 208 ALA A CA 1
ATOM 1560 C C . ALA A 1 208 ? -12.367 11.658 20.520 1.00 97.75 208 ALA A C 1
ATOM 1562 O O . ALA A 1 208 ? -11.744 10.696 20.978 1.00 97.75 208 ALA A O 1
ATOM 1563 N N . PRO A 1 209 ? -13.712 11.656 20.453 1.00 96.50 209 PRO A N 1
ATOM 1564 C CA . PRO A 1 209 ? -14.506 10.526 20.908 1.00 96.50 209 PRO A CA 1
ATOM 1565 C C . PRO A 1 209 ? -14.308 9.330 19.972 1.00 96.50 209 PRO A C 1
ATOM 1567 O O . PRO A 1 209 ? -14.291 9.479 18.750 1.00 96.50 209 PRO A O 1
ATOM 1570 N N . ALA A 1 210 ? -14.188 8.144 20.557 1.00 93.31 210 ALA A N 1
ATOM 1571 C CA . ALA A 1 210 ? -14.058 6.895 19.829 1.00 93.31 210 ALA A CA 1
ATOM 1572 C C . ALA A 1 210 ? -15.032 5.841 20.363 1.00 93.31 210 ALA A C 1
ATOM 1574 O O . ALA A 1 210 ? -15.324 5.772 21.562 1.00 93.31 210 ALA A O 1
ATOM 1575 N N . GLU A 1 211 ? -15.510 5.004 19.453 1.00 84.12 211 GLU A N 1
ATOM 1576 C CA . GLU A 1 211 ? -16.396 3.879 19.718 1.00 84.12 211 GLU A CA 1
ATOM 1577 C C . GLU A 1 211 ? -15.669 2.547 19.494 1.00 84.12 211 GLU A C 1
ATOM 1579 O O . GLU A 1 211 ? -14.541 2.511 19.006 1.00 84.12 211 GLU A O 1
ATOM 1584 N N . GLY A 1 212 ? -16.340 1.442 19.834 1.00 66.69 212 GLY A N 1
ATOM 1585 C CA . GLY A 1 212 ? -15.997 0.103 19.350 1.00 66.69 212 GLY A CA 1
ATOM 1586 C C . GLY A 1 212 ? -14.550 -0.324 19.594 1.00 66.69 212 GLY A C 1
ATOM 1587 O O . GLY A 1 212 ? -13.732 -0.291 18.679 1.00 66.69 212 GLY A O 1
ATOM 1588 N N . LEU A 1 213 ? -14.259 -0.789 20.813 1.00 79.94 213 LEU A N 1
ATOM 1589 C CA . LEU A 1 213 ? -13.065 -1.593 21.073 1.00 79.94 213 LEU A CA 1
ATOM 1590 C C . LEU A 1 213 ? -13.118 -2.832 20.162 1.00 79.94 213 LEU A C 1
ATOM 1592 O O . LEU A 1 213 ? -14.052 -3.627 20.270 1.00 79.94 213 LEU A O 1
ATOM 1596 N N . LEU A 1 214 ? -12.159 -2.949 19.245 1.00 86.81 214 LEU A N 1
ATOM 1597 C CA . LEU A 1 214 ? -12.058 -4.041 18.276 1.00 86.81 214 LEU A CA 1
ATOM 1598 C C . LEU A 1 214 ? -11.207 -5.180 18.867 1.00 86.81 214 LEU A C 1
ATOM 1600 O O . LEU A 1 214 ? -10.116 -4.929 19.388 1.00 86.81 214 LEU A O 1
ATOM 1604 N N . GLY A 1 215 ? -11.700 -6.420 18.797 1.00 87.56 215 GLY A N 1
ATOM 1605 C CA . GLY A 1 215 ? -11.140 -7.561 19.531 1.00 87.56 215 GLY A CA 1
ATOM 1606 C C . GLY A 1 215 ? -11.392 -7.483 21.044 1.00 87.56 215 GLY A C 1
ATOM 1607 O O . GLY A 1 215 ? -12.442 -7.025 21.488 1.00 87.56 215 GLY A O 1
ATOM 1608 N N . ALA A 1 216 ? -10.429 -7.938 21.847 1.00 83.50 216 ALA A N 1
ATOM 1609 C CA . ALA A 1 216 ? -10.433 -7.833 23.309 1.00 83.50 216 ALA A CA 1
ATOM 1610 C C . ALA A 1 216 ? -9.304 -6.908 23.828 1.00 83.50 216 ALA A C 1
ATOM 1612 O O . ALA A 1 216 ? -8.305 -6.700 23.129 1.00 83.50 216 ALA A O 1
ATOM 1613 N N . PRO A 1 217 ? -9.408 -6.355 25.057 1.00 79.00 217 PRO A N 1
ATOM 1614 C CA . PRO A 1 217 ? -8.365 -5.510 25.642 1.00 79.00 217 PRO A CA 1
ATOM 1615 C C . PRO A 1 217 ? -6.973 -6.158 25.588 1.00 79.00 217 PRO A C 1
ATOM 1617 O O . PRO A 1 217 ? -6.806 -7.324 25.939 1.00 79.00 217 PRO A O 1
ATOM 1620 N N . GLY A 1 218 ? -5.977 -5.399 25.126 1.00 83.75 218 GLY A N 1
ATOM 1621 C CA . GLY A 1 218 ? -4.600 -5.868 24.943 1.00 83.75 218 GLY A CA 1
ATOM 1622 C C . GLY A 1 218 ? -4.314 -6.560 23.601 1.00 83.75 218 GLY A C 1
ATOM 1623 O O . GLY A 1 218 ? -3.151 -6.633 23.213 1.00 83.75 218 GLY A O 1
ATOM 1624 N N . GLN A 1 219 ? -5.329 -7.001 22.843 1.00 92.38 219 GLN A N 1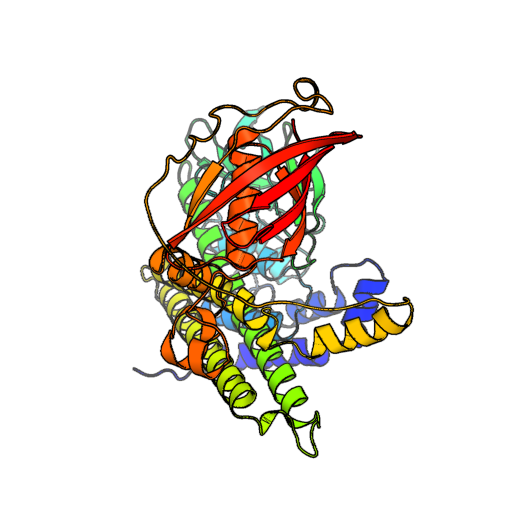
ATOM 1625 C CA . GLN A 1 219 ? -5.127 -7.597 21.509 1.00 92.38 219 GLN A CA 1
ATOM 1626 C C . GLN A 1 219 ? -4.853 -6.561 20.409 1.00 92.38 219 GLN A C 1
ATOM 1628 O O . GLN A 1 219 ? -4.368 -6.922 19.337 1.00 92.38 219 GLN A O 1
ATOM 1633 N N . GLY A 1 220 ? -5.131 -5.275 20.654 1.00 95.00 220 GLY A N 1
ATOM 1634 C CA . GLY A 1 220 ? -5.086 -4.226 19.633 1.00 95.00 220 GLY A CA 1
ATOM 1635 C C . GLY A 1 220 ? -3.726 -4.036 18.960 1.00 95.00 220 GLY A C 1
ATOM 1636 O O . GLY A 1 220 ? -3.686 -3.550 17.835 1.00 95.00 220 GLY A O 1
ATOM 1637 N N . GLY A 1 221 ? -2.630 -4.446 19.610 1.00 96.19 221 GLY A N 1
ATOM 1638 C CA . GLY A 1 221 ? -1.303 -4.467 18.991 1.00 96.19 221 GLY A CA 1
ATOM 1639 C C . GLY A 1 221 ? -1.251 -5.450 17.818 1.00 96.19 221 GLY A C 1
ATOM 1640 O O . GLY A 1 221 ? -1.137 -5.041 16.666 1.00 96.19 221 GLY A O 1
ATOM 1641 N N . ALA A 1 222 ? -1.480 -6.733 18.109 1.00 96.69 222 ALA A N 1
ATOM 1642 C CA . ALA A 1 222 ? -1.504 -7.798 17.107 1.00 96.69 222 ALA A CA 1
ATOM 1643 C C . ALA A 1 222 ? -2.578 -7.587 16.022 1.00 96.69 222 ALA A C 1
ATOM 1645 O O . ALA A 1 222 ? -2.365 -7.968 14.875 1.00 96.69 222 ALA A O 1
ATOM 1646 N N . ILE A 1 223 ? -3.711 -6.953 16.354 1.00 97.56 223 ILE A N 1
ATOM 1647 C CA . ILE A 1 223 ? -4.734 -6.566 15.368 1.00 97.56 223 ILE A CA 1
ATOM 1648 C C . ILE A 1 223 ? -4.182 -5.504 14.404 1.00 97.56 223 ILE A C 1
ATOM 1650 O O . ILE A 1 223 ? -4.331 -5.644 13.194 1.00 97.56 223 ILE A O 1
ATOM 1654 N N . ALA A 1 224 ? -3.509 -4.464 14.903 1.00 97.62 224 ALA A N 1
ATOM 1655 C CA . ALA A 1 224 ? -2.910 -3.434 14.054 1.00 97.62 224 ALA A CA 1
ATOM 1656 C C . ALA A 1 224 ? -1.816 -3.998 13.128 1.00 97.62 224 ALA A C 1
ATOM 1658 O O . ALA A 1 224 ? -1.760 -3.632 11.951 1.00 97.62 224 ALA A O 1
ATOM 1659 N N . ASP A 1 225 ? -1.008 -4.937 13.628 1.00 97.06 225 ASP A N 1
ATOM 1660 C CA . ASP A 1 225 ? 0.006 -5.641 12.838 1.00 97.06 225 ASP A CA 1
ATOM 1661 C C . ASP A 1 225 ? -0.639 -6.558 11.772 1.00 97.06 225 ASP A C 1
ATOM 1663 O O . ASP A 1 225 ? -0.263 -6.505 10.601 1.00 97.06 225 ASP A O 1
ATOM 1667 N N . TRP A 1 226 ? -1.687 -7.319 12.123 1.00 97.44 226 TRP A N 1
ATOM 1668 C CA . TRP A 1 226 ? -2.470 -8.178 11.210 1.00 97.44 226 TRP A CA 1
ATOM 1669 C C . TRP A 1 226 ? -3.099 -7.394 10.047 1.00 97.44 226 TRP A C 1
ATOM 1671 O O . TRP A 1 226 ? -3.152 -7.897 8.915 1.00 97.44 226 TRP A O 1
ATOM 1681 N N . ILE A 1 227 ? -3.557 -6.160 10.310 1.00 98.12 227 ILE A N 1
ATOM 1682 C CA . ILE A 1 227 ? -4.085 -5.240 9.289 1.00 98.12 227 ILE A CA 1
ATOM 1683 C C . ILE A 1 227 ? -2.940 -4.744 8.397 1.00 98.12 227 ILE A C 1
ATOM 1685 O O . ILE A 1 227 ? -3.067 -4.762 7.171 1.00 98.12 227 ILE A O 1
ATOM 1689 N N . ALA A 1 228 ? -1.807 -4.348 8.984 1.00 97.38 228 ALA A N 1
ATOM 1690 C CA . ALA A 1 228 ? -0.641 -3.877 8.238 1.00 97.38 228 ALA A CA 1
ATOM 1691 C C . ALA A 1 228 ? -0.035 -4.962 7.327 1.00 97.38 228 ALA A C 1
ATOM 1693 O O . ALA A 1 228 ? 0.356 -4.660 6.198 1.00 97.38 228 ALA A O 1
ATOM 1694 N N . GLU A 1 229 ? -0.018 -6.228 7.757 1.00 97.31 229 GLU A N 1
ATOM 1695 C CA . GLU A 1 229 ? 0.368 -7.366 6.913 1.00 97.31 229 GLU A CA 1
ATOM 1696 C C . GLU A 1 229 ? -0.546 -7.508 5.686 1.00 97.31 229 GLU A C 1
ATOM 1698 O O . GLU A 1 229 ? -0.068 -7.619 4.555 1.00 97.31 229 GLU A O 1
ATOM 1703 N N . ARG A 1 230 ? -1.870 -7.459 5.875 1.00 98.25 230 ARG A N 1
ATOM 1704 C CA . ARG A 1 230 ? -2.833 -7.588 4.765 1.00 98.25 230 ARG A CA 1
ATOM 1705 C C . ARG A 1 230 ? -2.799 -6.385 3.830 1.00 98.25 230 ARG A C 1
ATOM 1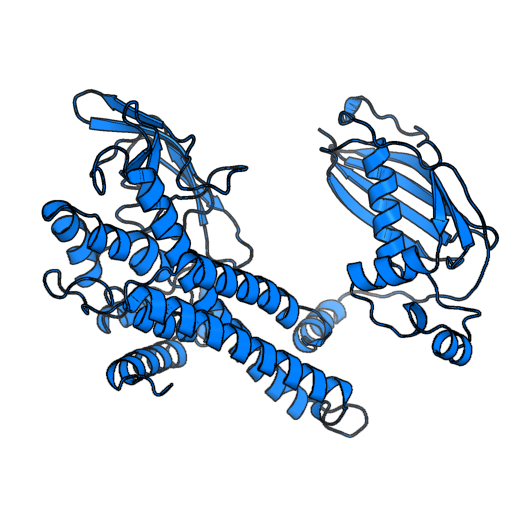707 O O . ARG A 1 230 ? -2.867 -6.568 2.617 1.00 98.25 230 ARG A O 1
ATOM 1714 N N . ALA A 1 231 ? -2.586 -5.183 4.361 1.00 97.50 231 ALA A N 1
ATOM 1715 C CA . ALA A 1 231 ? -2.331 -3.988 3.565 1.00 97.50 231 ALA A CA 1
ATOM 1716 C C . ALA A 1 231 ? -1.044 -4.117 2.731 1.00 97.50 231 ALA A C 1
ATOM 1718 O O . ALA A 1 231 ? -1.045 -3.790 1.547 1.00 97.50 231 ALA A O 1
ATOM 1719 N N . ALA A 1 232 ? 0.040 -4.649 3.307 1.00 97.31 232 ALA A N 1
ATOM 1720 C CA . ALA A 1 232 ? 1.291 -4.891 2.590 1.00 97.31 232 ALA A CA 1
ATOM 1721 C C . ALA A 1 232 ? 1.142 -5.944 1.476 1.00 97.31 232 ALA A C 1
ATOM 1723 O O . ALA A 1 232 ? 1.734 -5.785 0.407 1.00 97.31 232 ALA A O 1
ATOM 1724 N N . LEU A 1 233 ? 0.328 -6.983 1.693 1.00 98.56 233 LEU A N 1
ATOM 1725 C CA . LEU A 1 233 ? -0.015 -7.974 0.670 1.00 98.56 233 LEU A CA 1
ATOM 1726 C C . LEU A 1 233 ? -0.875 -7.368 -0.455 1.00 98.56 233 LEU A C 1
ATOM 1728 O O . LEU A 1 233 ? -0.577 -7.579 -1.630 1.00 98.56 233 LEU A O 1
ATOM 1732 N N . ALA A 1 234 ? -1.892 -6.572 -0.117 1.00 98.19 234 ALA A N 1
ATOM 1733 C CA . ALA A 1 234 ? -2.728 -5.877 -1.096 1.00 98.19 234 ALA A CA 1
ATOM 1734 C C . ALA A 1 234 ? -1.915 -4.878 -1.943 1.00 98.19 234 ALA A C 1
ATOM 1736 O O . ALA A 1 234 ? -2.011 -4.895 -3.168 1.00 98.19 234 ALA A O 1
ATOM 1737 N N . LEU A 1 235 ? -1.030 -4.086 -1.324 1.00 95.56 235 LEU A N 1
ATOM 1738 C CA . LEU A 1 235 ? -0.089 -3.208 -2.035 1.00 95.56 235 LEU A CA 1
ATOM 1739 C C . LEU A 1 235 ? 0.857 -3.991 -2.961 1.00 95.56 235 LEU A C 1
ATOM 1741 O O . LEU A 1 235 ? 1.149 -3.535 -4.066 1.00 95.56 235 LEU A O 1
ATOM 1745 N N . ALA A 1 236 ? 1.318 -5.177 -2.550 1.00 97.75 236 ALA A N 1
ATOM 1746 C CA . ALA A 1 236 ? 2.142 -6.029 -3.405 1.00 97.75 236 ALA A CA 1
ATOM 1747 C C . ALA A 1 236 ? 1.359 -6.568 -4.620 1.00 97.75 236 ALA A C 1
ATOM 1749 O O . ALA A 1 236 ? 1.921 -6.626 -5.712 1.00 97.75 236 ALA A O 1
ATOM 1750 N N . ALA A 1 237 ? 0.067 -6.883 -4.465 1.00 98.19 237 ALA A N 1
ATOM 1751 C CA . ALA A 1 237 ? -0.813 -7.268 -5.572 1.00 98.19 237 ALA A CA 1
ATOM 1752 C C . ALA A 1 237 ? -1.088 -6.104 -6.545 1.00 98.19 237 ALA A C 1
ATOM 1754 O O . ALA A 1 237 ? -0.929 -6.277 -7.753 1.00 98.19 237 ALA A O 1
ATOM 1755 N N . ILE A 1 238 ? -1.368 -4.893 -6.040 1.00 96.38 238 ILE A N 1
ATOM 1756 C CA . ILE A 1 238 ? -1.432 -3.667 -6.866 1.00 96.38 238 ILE A CA 1
ATOM 1757 C C . ILE A 1 238 ? -0.128 -3.503 -7.668 1.00 96.38 238 ILE A C 1
ATOM 1759 O O . ILE A 1 238 ? -0.153 -3.229 -8.870 1.00 96.38 238 ILE A O 1
ATOM 1763 N N . GLN A 1 239 ? 1.026 -3.733 -7.033 1.00 94.69 239 GLN A N 1
ATOM 1764 C CA . GLN A 1 239 ? 2.329 -3.594 -7.681 1.00 94.69 239 GLN A CA 1
ATOM 1765 C C . GLN A 1 239 ? 2.617 -4.664 -8.755 1.00 94.69 239 GLN A C 1
ATOM 1767 O O . GLN A 1 239 ? 3.381 -4.358 -9.674 1.00 94.69 239 GLN A O 1
ATOM 1772 N N . VAL A 1 240 ? 1.998 -5.857 -8.709 1.00 96.69 240 VAL A N 1
ATOM 1773 C CA . VAL A 1 240 ? 2.021 -6.823 -9.834 1.00 96.69 240 VAL A CA 1
ATOM 1774 C C . VAL A 1 240 ? 1.395 -6.174 -11.064 1.00 96.69 240 VAL A C 1
ATOM 1776 O O . VAL A 1 240 ? 2.062 -6.043 -12.090 1.00 96.69 240 VAL A O 1
ATOM 1779 N N . GLY A 1 241 ? 0.155 -5.693 -10.943 1.00 96.00 241 GLY A N 1
ATOM 1780 C CA . GLY A 1 241 ? -0.580 -5.088 -12.053 1.00 96.00 241 GLY A CA 1
ATOM 1781 C C . GLY A 1 241 ? 0.122 -3.863 -12.637 1.00 96.00 241 GLY A C 1
ATOM 1782 O O . GLY A 1 241 ? 0.297 -3.770 -13.854 1.00 96.00 241 GLY A O 1
ATOM 1783 N N . VAL A 1 242 ? 0.596 -2.954 -11.774 1.00 92.75 242 VAL A N 1
ATOM 1784 C CA . VAL A 1 242 ? 1.368 -1.765 -12.185 1.00 92.75 242 VAL A CA 1
ATOM 1785 C C . VAL A 1 242 ? 2.634 -2.165 -12.956 1.00 92.75 242 VAL A C 1
ATOM 1787 O O . VAL A 1 242 ? 2.929 -1.584 -14.003 1.00 92.75 242 VAL A O 1
ATOM 1790 N N . ALA A 1 243 ? 3.392 -3.148 -12.457 1.00 91.31 243 ALA A N 1
ATOM 1791 C CA . ALA A 1 243 ? 4.639 -3.581 -13.083 1.00 91.31 243 ALA A CA 1
ATOM 1792 C C . ALA A 1 243 ? 4.403 -4.331 -14.402 1.00 91.31 243 ALA A C 1
ATOM 1794 O O . ALA A 1 243 ? 5.153 -4.128 -15.361 1.00 91.31 243 ALA A O 1
ATOM 1795 N N . GLU A 1 244 ? 3.353 -5.150 -14.483 1.00 94.12 244 GLU A N 1
ATOM 1796 C CA . GLU A 1 244 ? 2.976 -5.845 -15.710 1.00 94.12 244 GLU A CA 1
ATOM 1797 C C . GLU A 1 244 ? 2.521 -4.853 -16.788 1.00 94.12 244 GLU A C 1
ATOM 1799 O O . GLU A 1 244 ? 3.048 -4.888 -17.899 1.00 94.12 244 GLU A O 1
ATOM 1804 N N . GLU A 1 245 ? 1.614 -3.917 -16.476 1.00 92.56 245 GLU A N 1
ATOM 1805 C CA . GLU A 1 245 ? 1.139 -2.941 -17.466 1.00 92.56 245 GLU A CA 1
ATOM 1806 C C . GLU A 1 245 ? 2.264 -2.026 -17.948 1.00 92.56 245 GLU A C 1
ATOM 1808 O O . GLU A 1 245 ? 2.376 -1.762 -19.147 1.00 92.56 245 GLU A O 1
ATOM 1813 N N . ALA A 1 246 ? 3.129 -1.560 -17.046 1.00 87.19 246 ALA A N 1
ATOM 1814 C CA . ALA A 1 246 ? 4.290 -0.765 -17.424 1.00 87.19 246 ALA A CA 1
ATOM 1815 C C . ALA A 1 246 ? 5.234 -1.561 -18.342 1.00 87.19 246 ALA A C 1
ATOM 1817 O O . ALA A 1 246 ? 5.676 -1.044 -19.371 1.00 87.19 246 ALA A O 1
ATOM 1818 N N . THR A 1 247 ? 5.474 -2.840 -18.037 1.00 88.00 247 THR A N 1
ATOM 1819 C CA . THR A 1 247 ? 6.282 -3.738 -18.877 1.00 88.00 247 THR A CA 1
ATOM 1820 C C . THR A 1 247 ? 5.622 -3.962 -20.241 1.00 88.00 247 THR A C 1
ATOM 1822 O O . THR A 1 247 ? 6.288 -3.830 -21.268 1.00 88.00 247 THR A O 1
ATOM 1825 N N . ARG A 1 248 ? 4.303 -4.194 -20.292 1.00 91.00 248 ARG A N 1
ATOM 1826 C CA . ARG A 1 248 ? 3.516 -4.390 -21.522 1.00 91.00 248 ARG A CA 1
ATOM 1827 C C . ARG A 1 248 ? 3.476 -3.134 -22.400 1.00 91.00 248 ARG A C 1
ATOM 1829 O O . ARG A 1 248 ? 3.687 -3.221 -23.612 1.00 91.00 248 ARG A O 1
ATOM 1836 N N . ARG A 1 249 ? 3.260 -1.952 -21.807 1.00 86.69 249 ARG A N 1
ATOM 1837 C CA . ARG A 1 249 ? 3.307 -0.649 -22.501 1.00 86.69 249 ARG A CA 1
ATOM 1838 C C . ARG A 1 249 ? 4.693 -0.387 -23.085 1.00 86.69 249 ARG A C 1
ATOM 1840 O O . ARG A 1 249 ? 4.788 0.001 -24.252 1.00 86.69 249 ARG A O 1
ATOM 1847 N N . THR A 1 250 ? 5.750 -0.658 -22.319 1.00 83.81 250 THR A N 1
ATOM 1848 C CA . THR A 1 250 ? 7.140 -0.553 -22.780 1.00 83.81 250 THR A CA 1
ATOM 1849 C C . THR A 1 250 ? 7.428 -1.540 -23.910 1.00 83.81 250 THR A C 1
ATOM 1851 O O . THR A 1 250 ? 7.932 -1.114 -24.948 1.00 83.81 250 THR A O 1
ATOM 1854 N N . ALA A 1 251 ? 7.045 -2.816 -23.776 1.00 88.69 251 ALA A N 1
ATOM 1855 C CA . ALA A 1 251 ? 7.221 -3.858 -24.793 1.00 88.69 251 ALA A CA 1
ATOM 1856 C C . ALA A 1 251 ? 6.566 -3.484 -26.138 1.00 88.69 251 ALA A C 1
ATOM 1858 O O . ALA A 1 251 ? 7.196 -3.602 -27.194 1.00 88.69 251 ALA A O 1
ATOM 1859 N N . ARG A 1 252 ? 5.337 -2.949 -26.102 1.00 90.44 252 ARG A N 1
ATOM 1860 C CA . ARG A 1 252 ? 4.654 -2.388 -27.279 1.00 90.44 252 ARG A CA 1
ATOM 1861 C C . ARG A 1 252 ? 5.456 -1.238 -27.896 1.00 90.44 252 ARG A C 1
ATOM 1863 O O . ARG A 1 252 ? 5.833 -1.313 -29.065 1.00 90.44 252 ARG A O 1
ATOM 1870 N N . TYR A 1 253 ? 5.803 -0.222 -27.101 1.00 87.69 253 TYR A N 1
ATOM 1871 C CA . TYR A 1 253 ? 6.548 0.942 -27.586 1.00 87.69 253 TYR A CA 1
ATOM 1872 C C . TYR A 1 253 ? 7.899 0.566 -28.218 1.00 87.69 253 TYR A C 1
ATOM 1874 O O . TYR A 1 253 ? 8.229 1.072 -29.289 1.00 87.69 253 TYR A O 1
ATOM 1882 N N . VAL A 1 254 ? 8.687 -0.333 -27.611 1.00 86.88 254 VAL A N 1
ATOM 1883 C CA . VAL A 1 254 ? 9.992 -0.733 -28.178 1.00 86.88 254 VAL A CA 1
ATOM 1884 C C . VAL A 1 254 ? 9.861 -1.545 -29.470 1.00 86.88 254 VAL A C 1
ATOM 1886 O O . VAL A 1 254 ? 10.779 -1.531 -30.294 1.00 86.88 254 VAL A O 1
ATOM 1889 N N . SER A 1 255 ? 8.726 -2.215 -29.673 1.00 90.00 255 SER A N 1
ATOM 1890 C CA . SER A 1 255 ? 8.420 -2.970 -30.894 1.00 90.00 255 SER A CA 1
ATOM 1891 C C . SER A 1 255 ? 8.005 -2.052 -32.051 1.00 90.00 255 SER A C 1
ATOM 1893 O O . SER A 1 255 ? 8.387 -2.281 -33.197 1.00 90.00 255 SER A O 1
ATOM 1895 N N . GLU A 1 256 ? 7.278 -0.974 -31.755 1.00 90.56 256 GLU A N 1
ATOM 1896 C CA . GLU A 1 256 ? 6.811 0.014 -32.738 1.00 90.56 256 GLU A CA 1
ATOM 1897 C C . GLU A 1 256 ? 7.880 1.071 -33.077 1.00 90.56 256 GLU A C 1
ATOM 1899 O O . GLU A 1 256 ? 8.041 1.475 -34.235 1.00 90.56 256 GLU A O 1
ATOM 1904 N N . ARG A 1 257 ? 8.636 1.537 -32.074 1.00 89.94 257 ARG A N 1
ATOM 1905 C CA . ARG A 1 257 ? 9.588 2.647 -32.203 1.00 89.94 257 ARG A CA 1
ATOM 1906 C C . ARG A 1 257 ? 10.802 2.248 -33.042 1.00 89.94 257 ARG A C 1
ATOM 1908 O O . ARG A 1 257 ? 11.578 1.376 -32.660 1.00 89.94 257 ARG A O 1
ATOM 1915 N N . LYS A 1 258 ? 11.038 2.962 -34.148 1.00 89.00 258 LYS A N 1
ATOM 1916 C CA . LYS A 1 258 ? 12.190 2.737 -35.041 1.00 89.00 258 LYS A CA 1
ATOM 1917 C C . LYS A 1 258 ? 13.333 3.730 -34.800 1.00 89.00 258 LYS A C 1
ATOM 1919 O O . LYS A 1 258 ? 13.094 4.934 -34.716 1.00 89.00 258 LYS A O 1
ATOM 1924 N N . GLN A 1 259 ? 14.571 3.238 -34.738 1.00 75.50 259 GLN A N 1
ATOM 1925 C CA . GLN A 1 259 ? 15.832 4.002 -34.776 1.00 75.50 259 GLN A CA 1
ATOM 1926 C C . GLN A 1 259 ? 16.897 3.191 -35.532 1.00 75.50 259 GLN A C 1
ATOM 1928 O O . GLN A 1 259 ? 16.823 1.966 -35.576 1.00 75.50 259 GLN A O 1
ATOM 1933 N N . PHE A 1 260 ? 17.876 3.862 -36.150 1.00 86.75 260 PHE A N 1
ATOM 1934 C CA . PHE A 1 260 ? 18.913 3.215 -36.979 1.00 86.75 260 PHE A CA 1
ATOM 1935 C C . PHE A 1 260 ? 18.326 2.234 -38.024 1.00 86.75 260 PHE A C 1
ATOM 1937 O O . PHE A 1 260 ? 18.809 1.120 -38.205 1.00 86.75 260 PHE A O 1
ATOM 1944 N N . GLY A 1 261 ? 17.219 2.631 -38.665 1.00 91.12 261 GLY A N 1
ATOM 1945 C CA . GLY A 1 261 ? 16.526 1.856 -39.704 1.00 91.12 261 GLY A CA 1
ATOM 1946 C C . GLY A 1 261 ? 15.578 0.745 -39.223 1.00 91.12 261 GLY A C 1
ATOM 1947 O O . GLY A 1 261 ? 14.791 0.258 -40.030 1.00 91.12 261 GLY A O 1
ATOM 1948 N N . LYS A 1 262 ? 15.583 0.357 -37.938 1.00 90.50 262 LYS A N 1
ATOM 1949 C CA . LYS A 1 262 ? 14.827 -0.812 -37.436 1.00 90.50 262 LYS A CA 1
ATOM 1950 C C . LYS A 1 262 ? 14.124 -0.569 -36.095 1.00 90.50 262 LYS A C 1
ATOM 1952 O O . LYS A 1 262 ? 14.387 0.423 -35.422 1.00 90.50 262 LYS A O 1
ATOM 1957 N N . ALA A 1 263 ? 13.204 -1.458 -35.712 1.00 90.88 263 ALA A N 1
ATOM 1958 C CA . ALA A 1 263 ? 12.522 -1.402 -34.414 1.00 90.88 263 ALA A CA 1
ATOM 1959 C C . ALA A 1 263 ? 13.519 -1.590 -33.256 1.00 90.88 263 ALA A C 1
ATOM 1961 O O . ALA A 1 263 ? 14.397 -2.456 -33.337 1.00 90.88 263 ALA A O 1
ATOM 1962 N N . ILE A 1 264 ? 13.401 -0.806 -32.180 1.00 87.19 264 ILE A N 1
ATOM 1963 C CA . ILE A 1 264 ? 14.409 -0.801 -31.107 1.00 87.19 264 ILE A CA 1
ATOM 1964 C C . ILE A 1 264 ? 14.408 -2.080 -30.254 1.00 87.19 264 ILE A C 1
ATOM 1966 O O . ILE A 1 264 ? 15.454 -2.441 -29.721 1.00 87.19 264 ILE A O 1
ATOM 1970 N N . ALA A 1 265 ? 13.309 -2.840 -30.231 1.00 85.69 265 ALA A N 1
ATOM 1971 C CA . ALA A 1 265 ? 13.263 -4.202 -29.688 1.00 85.69 265 ALA A CA 1
ATOM 1972 C C . ALA A 1 265 ? 14.301 -5.150 -30.328 1.00 85.69 265 ALA A C 1
ATOM 1974 O O . ALA A 1 265 ? 14.757 -6.093 -29.692 1.00 85.69 265 ALA A O 1
ATOM 1975 N N . THR A 1 266 ? 14.736 -4.884 -31.568 1.00 85.00 266 THR A N 1
ATOM 1976 C CA . THR A 1 266 ? 15.743 -5.704 -32.273 1.00 85.00 266 THR A CA 1
ATOM 1977 C C . THR A 1 266 ? 17.193 -5.426 -31.843 1.00 85.00 266 THR A C 1
ATOM 1979 O O . THR A 1 266 ? 18.130 -5.919 -32.479 1.00 85.00 266 THR A O 1
ATOM 1982 N N . PHE A 1 267 ? 17.419 -4.604 -30.815 1.00 77.00 267 PHE A N 1
ATOM 1983 C CA . PHE A 1 267 ? 18.720 -4.480 -30.157 1.00 77.00 267 PHE A CA 1
ATOM 1984 C C . PHE A 1 267 ? 18.741 -5.373 -28.915 1.00 77.00 267 PHE A C 1
ATOM 1986 O O . PHE A 1 267 ? 17.882 -5.253 -28.046 1.00 77.00 267 PHE A O 1
ATOM 1993 N N . GLN A 1 268 ? 19.749 -6.242 -28.804 1.00 74.69 268 GLN A N 1
ATOM 1994 C CA . GLN A 1 268 ? 19.850 -7.243 -27.734 1.00 74.69 268 GLN A CA 1
ATOM 1995 C C . GLN A 1 268 ? 19.735 -6.629 -26.326 1.00 74.69 268 GLN A C 1
ATOM 1997 O O . GLN A 1 268 ? 19.016 -7.154 -25.485 1.00 74.69 268 GLN A O 1
ATOM 2002 N N . GLY A 1 269 ? 20.359 -5.470 -26.089 1.00 76.12 269 GLY A N 1
ATOM 2003 C CA . GLY A 1 269 ? 20.269 -4.746 -24.813 1.00 76.12 269 GLY A CA 1
ATOM 2004 C C . GLY A 1 269 ? 18.903 -4.110 -24.502 1.00 76.12 269 GLY A C 1
ATOM 2005 O O . GLY A 1 269 ? 18.725 -3.587 -23.406 1.00 76.12 269 GLY A O 1
ATOM 2006 N N . VAL A 1 270 ? 17.948 -4.124 -25.436 1.00 75.25 270 VAL A N 1
ATOM 2007 C CA . VAL A 1 270 ? 16.534 -3.788 -25.188 1.00 75.25 270 VAL A CA 1
ATOM 2008 C C . VAL A 1 270 ? 15.747 -5.073 -24.925 1.00 75.25 270 VAL A C 1
ATOM 2010 O O . VAL A 1 270 ? 15.045 -5.156 -23.923 1.00 75.25 270 VAL A O 1
ATOM 2013 N N . ALA A 1 271 ? 15.929 -6.096 -25.768 1.00 76.06 271 ALA A N 1
ATOM 2014 C CA . ALA A 1 271 ? 15.265 -7.394 -25.624 1.00 76.06 271 ALA A CA 1
ATOM 2015 C C . ALA A 1 271 ? 15.568 -8.083 -24.279 1.00 76.06 271 ALA A C 1
ATOM 2017 O O . ALA A 1 271 ? 14.643 -8.529 -23.607 1.00 76.06 271 ALA A O 1
ATOM 2018 N N . LEU A 1 272 ? 16.838 -8.110 -23.851 1.00 80.69 272 LEU A N 1
ATOM 2019 C CA . LEU A 1 272 ? 17.233 -8.688 -22.560 1.00 80.69 272 LEU A CA 1
ATOM 2020 C C . LEU A 1 272 ? 16.567 -7.960 -21.385 1.00 80.69 272 LEU A C 1
ATOM 2022 O O . LEU A 1 272 ? 15.994 -8.611 -20.526 1.00 80.69 272 LEU A O 1
ATOM 2026 N N . ARG A 1 273 ? 16.531 -6.620 -21.395 1.00 79.88 273 ARG A N 1
ATOM 2027 C CA . ARG A 1 273 ? 15.886 -5.836 -20.325 1.00 79.88 273 ARG A CA 1
ATOM 2028 C C . ARG A 1 273 ? 14.375 -6.052 -20.250 1.00 79.88 273 ARG A C 1
ATOM 2030 O O . ARG A 1 273 ? 13.817 -6.020 -19.159 1.00 79.88 273 ARG A O 1
ATOM 2037 N N . ALA A 1 274 ? 13.715 -6.267 -21.389 1.00 81.44 274 ALA A N 1
ATOM 2038 C CA . ALA A 1 274 ? 12.298 -6.620 -21.418 1.00 81.44 274 ALA A CA 1
ATOM 2039 C C . ALA A 1 274 ? 12.050 -8.031 -20.849 1.00 81.44 274 ALA A C 1
ATOM 2041 O O . ALA A 1 274 ? 11.070 -8.231 -20.136 1.00 81.44 274 ALA A O 1
ATOM 2042 N N . ALA A 1 275 ? 12.956 -8.983 -21.107 1.00 83.44 275 ALA A N 1
ATOM 2043 C CA . ALA A 1 275 ? 12.912 -10.311 -20.500 1.00 83.44 275 ALA A CA 1
ATOM 2044 C C . ALA A 1 275 ? 13.191 -10.265 -18.985 1.00 83.44 275 ALA A C 1
ATOM 2046 O O . ALA A 1 275 ? 12.424 -10.845 -18.225 1.00 83.44 275 ALA A O 1
ATOM 2047 N N . ASP A 1 276 ? 14.212 -9.524 -18.539 1.00 84.56 276 ASP A N 1
ATOM 2048 C CA . ASP A 1 276 ? 14.530 -9.324 -17.115 1.00 84.56 276 ASP A CA 1
ATOM 2049 C C . ASP A 1 276 ? 13.332 -8.728 -16.351 1.00 84.56 276 ASP A C 1
ATOM 2051 O O . ASP A 1 276 ? 12.973 -9.209 -15.277 1.00 84.56 276 ASP A O 1
ATOM 2055 N N . ALA A 1 277 ? 12.677 -7.711 -16.927 1.00 83.88 277 ALA A N 1
ATOM 2056 C CA . ALA A 1 277 ? 11.487 -7.089 -16.347 1.00 83.88 277 ALA A CA 1
ATOM 2057 C C . ALA A 1 277 ? 10.308 -8.070 -16.247 1.00 83.88 277 ALA A C 1
ATOM 2059 O O . ALA A 1 277 ? 9.640 -8.117 -15.217 1.00 83.88 277 ALA A O 1
ATOM 2060 N N . TRP A 1 278 ? 10.074 -8.887 -17.281 1.00 90.56 278 TRP A N 1
ATOM 2061 C CA . TRP A 1 278 ? 9.035 -9.919 -17.250 1.00 90.56 278 TRP A CA 1
ATOM 2062 C C . TRP A 1 278 ? 9.328 -11.014 -16.211 1.00 90.56 278 TRP A C 1
ATOM 2064 O O . TRP A 1 278 ? 8.428 -11.441 -15.492 1.00 90.56 278 TRP A O 1
ATOM 2074 N N . ILE A 1 279 ? 10.592 -11.429 -16.078 1.00 91.31 279 ILE A N 1
ATOM 2075 C CA . ILE A 1 279 ? 11.026 -12.400 -15.063 1.00 91.31 279 ILE A CA 1
ATOM 2076 C C . ILE A 1 279 ? 10.791 -11.855 -13.647 1.00 91.31 279 ILE A C 1
ATOM 2078 O O . ILE A 1 279 ? 10.277 -12.587 -12.803 1.00 91.31 279 ILE A O 1
ATOM 2082 N N . ASP A 1 280 ? 11.108 -10.583 -13.378 1.00 89.75 280 ASP A N 1
ATOM 2083 C CA . ASP A 1 280 ? 10.808 -9.980 -12.073 1.00 89.75 280 ASP A CA 1
ATOM 2084 C C . ASP A 1 280 ? 9.287 -9.843 -11.819 1.00 89.75 280 ASP A C 1
ATOM 2086 O O . ASP A 1 280 ? 8.854 -10.018 -10.679 1.00 89.75 280 ASP A O 1
ATOM 2090 N N . VAL A 1 281 ? 8.471 -9.544 -12.844 1.00 93.19 281 VAL A N 1
ATOM 2091 C CA . VAL A 1 281 ? 6.995 -9.482 -12.734 1.00 93.19 281 VAL A CA 1
ATOM 2092 C C . VAL A 1 281 ? 6.424 -10.839 -12.330 1.00 93.19 281 VAL A C 1
ATOM 2094 O O . VAL A 1 281 ? 5.680 -10.923 -11.352 1.00 93.19 281 VAL A O 1
ATOM 2097 N N . GLU A 1 282 ? 6.811 -11.911 -13.020 1.00 94.75 282 GLU A N 1
ATOM 2098 C CA . GLU A 1 282 ? 6.330 -13.261 -12.708 1.00 94.75 282 GLU A CA 1
ATOM 2099 C C . GLU A 1 282 ? 6.886 -13.776 -11.367 1.00 94.75 282 GLU A C 1
ATOM 2101 O O . GLU A 1 282 ? 6.181 -14.471 -10.631 1.00 94.75 282 GLU A O 1
ATOM 2106 N N . ALA A 1 283 ? 8.101 -13.368 -10.979 1.00 94.88 283 ALA A N 1
ATOM 2107 C CA . ALA A 1 283 ? 8.633 -13.624 -9.640 1.00 94.88 283 ALA A CA 1
ATOM 2108 C C . ALA A 1 283 ? 7.801 -12.929 -8.545 1.00 94.88 283 ALA A C 1
ATOM 2110 O O . ALA A 1 283 ? 7.466 -13.570 -7.545 1.00 94.88 283 ALA A O 1
ATOM 2111 N N . LEU A 1 284 ? 7.420 -11.656 -8.737 1.00 95.75 284 LEU A N 1
ATOM 2112 C CA . LEU A 1 284 ? 6.532 -10.938 -7.817 1.00 95.75 284 LEU A CA 1
ATOM 2113 C C . LEU A 1 284 ? 5.149 -11.607 -7.747 1.00 95.75 284 LEU A C 1
ATOM 2115 O O . LEU A 1 284 ? 4.664 -11.878 -6.648 1.00 95.75 284 LEU A O 1
ATOM 2119 N N . ARG A 1 285 ? 4.544 -11.929 -8.898 1.00 95.81 285 ARG A N 1
ATOM 2120 C CA . ARG A 1 285 ? 3.250 -12.627 -8.977 1.00 95.81 285 ARG A CA 1
ATOM 2121 C C . ARG A 1 285 ? 3.279 -13.945 -8.202 1.00 95.81 285 ARG A C 1
ATOM 2123 O O . ARG A 1 285 ? 2.384 -14.204 -7.400 1.00 95.81 285 ARG A O 1
ATOM 2130 N N . GLY A 1 286 ? 4.337 -14.741 -8.373 1.00 95.56 286 GLY A N 1
ATOM 2131 C CA . GLY A 1 286 ? 4.523 -16.010 -7.669 1.00 95.56 286 GLY A CA 1
ATOM 2132 C C . GLY A 1 286 ? 4.588 -15.868 -6.143 1.00 95.56 286 GLY A C 1
ATOM 2133 O O . GLY A 1 286 ? 3.946 -16.644 -5.431 1.00 95.56 286 GLY A O 1
ATOM 2134 N N . VAL A 1 287 ? 5.308 -14.868 -5.615 1.00 97.31 287 VAL A N 1
ATOM 2135 C CA . VAL A 1 287 ? 5.382 -14.654 -4.154 1.00 97.31 287 VAL A CA 1
ATOM 2136 C C . VAL A 1 287 ? 4.115 -14.016 -3.577 1.00 97.31 287 VAL A C 1
ATOM 2138 O O . VAL A 1 287 ? 3.736 -14.371 -2.462 1.00 97.31 287 VAL A O 1
ATOM 2141 N N . VAL A 1 288 ? 3.421 -13.150 -4.327 1.00 97.94 288 VAL A N 1
ATOM 2142 C CA . VAL A 1 288 ? 2.100 -12.611 -3.945 1.00 97.94 288 VAL A CA 1
ATOM 2143 C C . VAL A 1 288 ? 1.071 -13.737 -3.870 1.00 97.94 288 VAL A C 1
ATOM 2145 O O . VAL A 1 288 ? 0.421 -13.892 -2.838 1.00 97.94 288 VAL A O 1
ATOM 2148 N N . MET A 1 289 ? 0.985 -14.580 -4.903 1.00 95.25 289 MET A N 1
ATOM 2149 C CA . MET A 1 289 ? 0.088 -15.740 -4.943 1.00 95.25 289 MET A CA 1
ATOM 2150 C C . MET A 1 289 ? 0.369 -16.714 -3.788 1.00 95.25 289 MET A C 1
ATOM 2152 O O . MET A 1 289 ? -0.551 -17.135 -3.090 1.00 95.25 289 MET A O 1
ATOM 2156 N N . GLN A 1 290 ? 1.644 -17.017 -3.509 1.00 95.94 290 GLN A N 1
ATOM 2157 C CA . GLN A 1 290 ? 2.021 -17.868 -2.375 1.00 95.94 290 GLN A CA 1
ATOM 2158 C C . GLN A 1 290 ? 1.646 -17.245 -1.017 1.00 95.94 290 GLN A C 1
ATOM 2160 O O . GLN A 1 290 ? 1.229 -17.964 -0.107 1.00 95.94 290 GLN A O 1
ATOM 2165 N N . ALA A 1 291 ? 1.804 -15.929 -0.851 1.00 98.06 291 ALA A N 1
ATOM 2166 C CA . ALA A 1 291 ? 1.435 -15.234 0.379 1.00 98.06 291 ALA A CA 1
ATOM 2167 C C . ALA A 1 291 ? -0.090 -15.204 0.579 1.00 98.06 291 ALA A C 1
ATOM 2169 O O . ALA A 1 291 ? -0.563 -15.545 1.662 1.00 98.06 291 ALA A O 1
ATOM 2170 N N . ALA A 1 292 ? -0.854 -14.884 -0.468 1.00 96.69 292 ALA A N 1
ATOM 2171 C CA . ALA A 1 292 ? -2.313 -14.861 -0.437 1.00 96.69 292 ALA A CA 1
ATOM 2172 C C . ALA A 1 292 ? -2.914 -16.252 -0.181 1.00 96.69 292 ALA A C 1
ATOM 2174 O O . ALA A 1 292 ? -3.776 -16.393 0.686 1.00 96.69 292 ALA A O 1
ATOM 2175 N N . TRP A 1 293 ? -2.388 -17.296 -0.834 1.00 95.19 293 TRP A N 1
ATOM 2176 C CA . TRP A 1 293 ? -2.781 -18.679 -0.561 1.00 95.19 293 TRP A CA 1
ATOM 2177 C C . TRP A 1 293 ? -2.491 -19.092 0.889 1.00 95.19 293 TRP A C 1
ATOM 2179 O O . TRP A 1 293 ? -3.340 -19.717 1.520 1.00 95.19 293 TRP A O 1
ATOM 2189 N N . ARG A 1 294 ? -1.340 -18.705 1.467 1.00 96.69 294 ARG A N 1
ATOM 2190 C CA . ARG A 1 294 ? -1.058 -18.984 2.889 1.00 96.69 294 ARG A CA 1
ATOM 2191 C C . ARG A 1 294 ? -2.050 -18.302 3.828 1.00 96.69 294 ARG A C 1
ATOM 2193 O O . ARG A 1 294 ? -2.468 -18.940 4.787 1.00 96.69 294 ARG A O 1
ATOM 2200 N N . VAL A 1 295 ? -2.444 -17.055 3.549 1.00 96.94 295 VAL A N 1
ATOM 2201 C CA . VAL A 1 295 ? -3.480 -16.356 4.332 1.00 96.94 295 VAL A CA 1
ATOM 2202 C C . VAL A 1 295 ? -4.821 -17.088 4.230 1.00 96.94 295 VAL A C 1
ATOM 2204 O O . VAL A 1 295 ? -5.423 -17.370 5.261 1.00 96.94 295 VAL A O 1
ATOM 2207 N N . ALA A 1 296 ? -5.259 -17.451 3.020 1.00 93.69 296 ALA A N 1
ATOM 2208 C CA . ALA A 1 296 ? -6.511 -18.182 2.801 1.00 93.69 296 ALA A CA 1
ATOM 2209 C C . ALA A 1 296 ? -6.514 -19.580 3.455 1.00 93.69 296 ALA A C 1
ATOM 2211 O O . ALA A 1 296 ? -7.520 -20.008 4.009 1.00 93.69 296 ALA A O 1
ATOM 2212 N N . ALA A 1 297 ? -5.372 -20.273 3.456 1.00 94.12 297 ALA A N 1
ATOM 2213 C CA . ALA A 1 297 ? -5.199 -21.587 4.077 1.00 94.12 297 ALA A CA 1
ATOM 2214 C C . ALA A 1 297 ? -4.928 -21.543 5.600 1.00 94.12 297 ALA A C 1
ATOM 2216 O O . ALA A 1 297 ? -4.571 -22.570 6.180 1.00 94.12 297 ALA A O 1
ATOM 2217 N N . GLY A 1 298 ? -5.029 -20.375 6.251 1.00 94.69 298 GLY A N 1
ATOM 2218 C CA . GLY A 1 298 ? -4.778 -20.213 7.691 1.00 94.69 298 GLY A CA 1
ATOM 2219 C C . GLY A 1 298 ? -3.332 -20.503 8.127 1.00 94.69 298 GLY A C 1
ATOM 2220 O O . GLY A 1 298 ? -3.080 -20.794 9.296 1.00 94.69 298 GLY A O 1
ATOM 2221 N N . GLN A 1 299 ? -2.372 -20.465 7.200 1.00 96.50 299 GLN A N 1
ATOM 2222 C CA . GLN A 1 299 ? -0.967 -20.791 7.454 1.00 96.50 299 GLN A CA 1
ATOM 2223 C C . GLN A 1 299 ? -0.148 -19.556 7.869 1.00 96.50 299 GLN A C 1
ATOM 2225 O O . GLN A 1 299 ? -0.490 -18.435 7.491 1.00 96.50 299 GLN A O 1
ATOM 2230 N N . PRO A 1 300 ? 0.994 -19.732 8.568 1.00 96.06 300 PRO A N 1
ATOM 2231 C CA . PRO A 1 300 ? 1.917 -18.639 8.882 1.00 96.06 300 PRO A CA 1
ATOM 2232 C C . PRO A 1 300 ? 2.384 -17.881 7.625 1.00 96.06 300 PRO A C 1
ATOM 2234 O O . PRO A 1 300 ? 3.227 -18.355 6.861 1.00 96.06 300 PRO A O 1
ATOM 2237 N N . ALA A 1 301 ? 1.819 -16.690 7.407 1.00 97.19 301 ALA A N 1
ATOM 2238 C CA . ALA A 1 301 ? 1.990 -15.920 6.174 1.00 97.19 301 ALA A CA 1
ATOM 2239 C C . ALA A 1 301 ? 2.999 -14.763 6.282 1.00 97.19 301 ALA A C 1
ATOM 2241 O O . ALA A 1 301 ? 3.534 -14.356 5.252 1.00 97.19 301 ALA A O 1
ATOM 2242 N N . ALA A 1 302 ? 3.310 -14.275 7.490 1.00 95.50 302 ALA A N 1
ATOM 2243 C CA . ALA A 1 302 ? 4.140 -13.089 7.751 1.00 95.50 302 ALA A CA 1
ATOM 2244 C C . ALA A 1 302 ? 5.414 -13.002 6.886 1.00 95.50 302 ALA A C 1
ATOM 2246 O O . ALA A 1 302 ? 5.634 -12.029 6.165 1.00 95.50 302 ALA A O 1
ATOM 2247 N N . ALA A 1 303 ? 6.230 -14.063 6.873 1.00 97.19 303 ALA A N 1
ATOM 2248 C CA . ALA A 1 303 ? 7.465 -14.102 6.085 1.00 97.19 303 ALA A CA 1
ATOM 2249 C C . ALA A 1 303 ? 7.214 -14.064 4.559 1.00 97.19 303 ALA A C 1
ATOM 2251 O O . ALA A 1 303 ? 8.002 -13.478 3.812 1.00 97.19 303 ALA A O 1
ATOM 2252 N N . ALA A 1 304 ? 6.107 -14.645 4.084 1.00 98.06 304 ALA A N 1
ATOM 2253 C CA . ALA A 1 304 ? 5.711 -14.612 2.675 1.00 98.06 304 ALA A CA 1
ATOM 2254 C C . ALA A 1 304 ? 5.194 -13.225 2.264 1.00 98.06 304 ALA A C 1
ATOM 2256 O O . ALA A 1 304 ? 5.574 -12.719 1.211 1.00 98.06 304 ALA A O 1
ATOM 2257 N N . ILE A 1 305 ? 4.406 -12.579 3.128 1.00 98.31 305 ILE A N 1
ATOM 2258 C CA . ILE A 1 305 ? 3.927 -11.201 2.958 1.00 98.31 305 ILE A CA 1
ATOM 2259 C C . ILE A 1 305 ? 5.112 -10.227 2.934 1.00 98.31 305 ILE A C 1
ATOM 2261 O O . ILE A 1 305 ? 5.221 -9.411 2.021 1.00 98.31 305 ILE A O 1
ATOM 2265 N N . ALA A 1 306 ? 6.057 -10.359 3.870 1.00 95.94 306 ALA A N 1
ATOM 2266 C CA . ALA A 1 306 ? 7.292 -9.576 3.880 1.00 95.94 306 ALA A CA 1
ATOM 2267 C C . ALA A 1 306 ? 8.135 -9.797 2.607 1.00 95.94 306 ALA A C 1
ATOM 2269 O O . ALA A 1 306 ? 8.650 -8.834 2.035 1.00 95.94 306 ALA A O 1
ATOM 2270 N N . THR A 1 307 ? 8.216 -11.038 2.110 1.00 97.50 307 THR A N 1
ATOM 2271 C CA . THR A 1 307 ? 8.884 -11.364 0.837 1.00 97.50 307 THR A CA 1
ATOM 2272 C C . THR A 1 307 ? 8.187 -10.707 -0.360 1.00 97.50 307 THR A C 1
ATOM 2274 O O . THR A 1 307 ? 8.860 -10.110 -1.200 1.00 97.50 307 THR A O 1
ATOM 2277 N N . ALA A 1 308 ? 6.853 -10.751 -0.425 1.00 97.62 308 ALA A N 1
ATOM 2278 C CA . ALA A 1 308 ? 6.072 -10.101 -1.477 1.00 97.62 308 ALA A CA 1
ATOM 2279 C C . ALA A 1 308 ? 6.221 -8.569 -1.445 1.00 97.62 308 ALA A C 1
ATOM 2281 O O . ALA A 1 308 ? 6.511 -7.959 -2.473 1.00 97.62 308 ALA A O 1
ATOM 2282 N N . LYS A 1 309 ? 6.140 -7.950 -0.259 1.00 94.88 309 LYS A N 1
ATOM 2283 C CA . LYS A 1 309 ? 6.377 -6.512 -0.049 1.00 94.88 309 LYS A CA 1
ATOM 2284 C C . LYS A 1 309 ? 7.784 -6.095 -0.490 1.00 94.88 309 LYS A C 1
ATOM 2286 O O . LYS A 1 309 ? 7.939 -5.055 -1.126 1.00 94.88 309 LYS A O 1
ATOM 2291 N N . TRP A 1 310 ? 8.808 -6.895 -0.181 1.00 93.94 310 TRP A N 1
ATOM 2292 C CA . TRP A 1 310 ? 10.187 -6.632 -0.611 1.00 93.94 310 TRP A CA 1
ATOM 2293 C C . TRP A 1 310 ? 10.356 -6.737 -2.130 1.00 93.94 310 TRP A C 1
ATOM 2295 O O . TRP A 1 310 ? 11.007 -5.883 -2.734 1.00 93.94 310 TRP A O 1
ATOM 2305 N N . TRP A 1 311 ? 9.748 -7.743 -2.768 1.00 93.50 311 TRP A N 1
ATOM 2306 C CA . TRP A 1 311 ? 9.760 -7.863 -4.227 1.00 93.50 311 TRP A CA 1
ATOM 2307 C C . TRP A 1 311 ? 9.011 -6.714 -4.906 1.00 93.50 311 TRP A C 1
ATOM 2309 O O . TRP A 1 311 ? 9.513 -6.183 -5.893 1.00 93.50 311 TRP A O 1
ATOM 2319 N N . ALA A 1 312 ? 7.878 -6.272 -4.354 1.00 90.62 312 ALA A N 1
ATOM 2320 C CA . ALA A 1 312 ? 7.107 -5.140 -4.862 1.00 90.62 312 ALA A CA 1
ATOM 2321 C C . ALA A 1 312 ? 7.935 -3.842 -4.839 1.00 90.62 312 ALA A C 1
ATOM 2323 O O . ALA A 1 312 ? 8.098 -3.182 -5.864 1.00 90.62 312 ALA A O 1
ATOM 2324 N N . ASP A 1 313 ? 8.548 -3.532 -3.696 1.00 82.56 313 ASP A N 1
ATOM 2325 C CA . ASP A 1 313 ? 9.431 -2.376 -3.500 1.00 82.56 313 ASP A CA 1
ATOM 2326 C C . ASP A 1 313 ? 10.696 -2.429 -4.392 1.00 82.56 313 ASP A C 1
ATOM 2328 O O . ASP A 1 313 ? 11.131 -1.427 -4.970 1.00 82.56 313 ASP A O 1
ATOM 2332 N N . ARG A 1 314 ? 11.273 -3.624 -4.577 1.00 79.81 314 ARG A N 1
ATOM 2333 C CA . ARG A 1 314 ? 12.395 -3.866 -5.498 1.00 79.81 314 ARG A CA 1
ATOM 2334 C C . ARG A 1 314 ? 11.999 -3.665 -6.962 1.00 79.81 314 ARG A C 1
ATOM 2336 O O . ARG A 1 314 ? 12.776 -3.069 -7.711 1.00 79.81 314 ARG A O 1
ATOM 2343 N N . LEU A 1 315 ? 10.832 -4.164 -7.367 1.00 75.44 315 LEU A N 1
ATOM 2344 C CA . LEU A 1 315 ? 10.367 -4.131 -8.751 1.00 75.44 315 LEU A CA 1
ATOM 2345 C C . LEU A 1 315 ? 9.864 -2.746 -9.158 1.00 75.44 315 LEU A C 1
ATOM 2347 O O . LEU A 1 315 ? 10.226 -2.277 -10.235 1.00 75.44 315 LEU A O 1
ATOM 2351 N N . GLY A 1 316 ? 9.132 -2.050 -8.284 1.00 62.03 316 GLY A N 1
ATOM 2352 C CA . GLY A 1 316 ? 8.695 -0.672 -8.520 1.00 62.03 316 GLY A CA 1
ATOM 2353 C C . GLY A 1 316 ? 9.874 0.233 -8.892 1.00 62.03 316 GLY A C 1
ATOM 2354 O O . GLY A 1 316 ? 9.840 0.911 -9.920 1.00 62.03 316 GLY A O 1
ATOM 2355 N N . ARG A 1 317 ? 10.990 0.137 -8.149 1.00 62.28 317 ARG A N 1
ATOM 2356 C CA . ARG A 1 317 ? 12.245 0.821 -8.511 1.00 62.28 317 ARG A CA 1
ATOM 2357 C C . ARG A 1 317 ? 12.792 0.386 -9.873 1.00 62.28 317 ARG A C 1
ATOM 2359 O O . ARG A 1 317 ? 13.094 1.258 -10.676 1.00 62.28 317 ARG A O 1
ATOM 2366 N N . ARG A 1 318 ? 12.875 -0.916 -10.170 1.00 64.25 318 ARG A N 1
ATOM 2367 C CA . ARG A 1 318 ? 13.419 -1.430 -11.448 1.00 64.25 318 ARG A CA 1
ATOM 2368 C C . ARG A 1 318 ? 12.603 -1.035 -12.681 1.00 64.25 318 ARG A C 1
ATOM 2370 O O . ARG A 1 318 ? 13.196 -0.719 -13.705 1.00 64.25 318 ARG A O 1
ATOM 2377 N N . VAL A 1 319 ? 11.275 -1.031 -12.589 1.00 58.28 319 VAL A N 1
ATOM 2378 C CA . VAL A 1 319 ? 10.369 -0.640 -13.687 1.00 58.28 319 VAL A CA 1
ATOM 2379 C C . VAL A 1 319 ? 10.344 0.881 -13.881 1.00 58.28 319 VAL A C 1
ATOM 2381 O O . VAL A 1 319 ? 10.197 1.353 -15.007 1.00 58.28 319 VAL A O 1
ATOM 2384 N N . SER A 1 320 ? 10.551 1.652 -12.806 1.00 50.22 320 SER A N 1
ATOM 2385 C CA . SER A 1 320 ? 10.716 3.113 -12.868 1.00 50.22 320 SER A CA 1
ATOM 2386 C C . SER A 1 320 ? 12.144 3.587 -13.202 1.00 50.22 320 SER A C 1
ATOM 2388 O O . SER A 1 320 ? 12.332 4.761 -13.528 1.00 50.22 320 SER A O 1
ATOM 2390 N N . ASP A 1 321 ? 13.153 2.708 -13.140 1.00 47.56 321 ASP A N 1
ATOM 2391 C CA . ASP A 1 321 ? 14.539 3.050 -13.471 1.00 47.56 321 ASP A CA 1
ATOM 2392 C C . ASP A 1 321 ? 14.657 3.444 -14.967 1.00 47.56 321 ASP A C 1
ATOM 2394 O O . ASP A 1 321 ? 14.077 2.787 -15.841 1.00 47.56 321 ASP A O 1
ATOM 2398 N N . PRO A 1 322 ? 15.477 4.457 -15.318 1.00 39.38 322 PRO A N 1
ATOM 2399 C CA . PRO A 1 322 ? 15.600 4.963 -16.690 1.00 39.38 322 PRO A CA 1
ATOM 2400 C C . PRO A 1 322 ? 15.826 3.946 -17.833 1.00 39.38 322 PRO A C 1
ATOM 2402 O O . PRO A 1 322 ? 15.332 4.216 -18.929 1.00 39.38 322 PRO A O 1
ATOM 2405 N N . PRO A 1 323 ? 16.516 2.791 -17.668 1.00 41.78 323 PRO A N 1
ATOM 2406 C CA . PRO A 1 323 ? 16.753 1.844 -18.764 1.00 41.78 323 PRO A CA 1
ATOM 2407 C C . PRO A 1 323 ? 15.500 1.219 -19.398 1.00 41.78 323 PRO A C 1
ATOM 2409 O O . PRO A 1 323 ? 15.632 0.597 -20.453 1.00 41.78 323 PRO A O 1
ATOM 2412 N N . LEU A 1 324 ? 14.319 1.366 -18.783 1.00 39.97 324 LEU A N 1
ATOM 2413 C CA . LEU A 1 324 ? 13.033 0.901 -19.317 1.00 39.97 324 LEU A CA 1
ATOM 2414 C C . LEU A 1 324 ? 12.097 2.036 -19.775 1.00 39.97 324 LEU A C 1
ATOM 2416 O O . LEU A 1 324 ? 11.067 1.747 -20.380 1.00 39.97 324 LEU A O 1
ATOM 2420 N N . LEU A 1 325 ? 12.449 3.316 -19.574 1.00 41.12 325 LEU A N 1
ATOM 2421 C CA . LEU A 1 325 ? 11.561 4.458 -19.853 1.00 41.12 325 LEU A CA 1
ATOM 2422 C C . LEU A 1 325 ? 12.047 5.429 -20.955 1.00 41.12 325 LEU A C 1
ATOM 2424 O O . LEU A 1 325 ? 12.207 6.626 -20.699 1.00 41.12 325 LEU A O 1
ATOM 2428 N N . PRO A 1 326 ? 12.126 4.996 -22.233 1.00 42.56 326 PRO A N 1
ATOM 2429 C CA . PRO A 1 326 ? 12.187 5.928 -23.365 1.00 42.56 326 PRO A CA 1
ATOM 2430 C C . PRO A 1 326 ? 10.993 6.898 -23.432 1.00 42.56 326 PRO A C 1
ATOM 2432 O O . PRO A 1 326 ? 11.090 7.944 -24.066 1.00 42.56 326 PRO A O 1
ATOM 2435 N N . VAL A 1 327 ? 9.857 6.536 -22.818 1.00 39.69 327 VAL A N 1
ATOM 2436 C CA . VAL A 1 327 ? 8.597 7.298 -22.851 1.00 39.69 327 VAL A CA 1
ATOM 2437 C C . VAL A 1 327 ? 8.723 8.607 -22.068 1.00 39.69 327 VAL A C 1
ATOM 2439 O O . VAL A 1 327 ? 8.499 9.679 -22.626 1.00 39.69 327 VAL A O 1
ATOM 2442 N N . VAL A 1 328 ? 9.182 8.541 -20.812 1.00 36.09 328 VAL A N 1
ATOM 2443 C CA . VAL A 1 328 ? 9.347 9.729 -19.955 1.00 36.09 328 VAL A CA 1
ATOM 2444 C C . VAL A 1 328 ? 10.414 10.673 -20.515 1.00 36.09 328 VAL A C 1
ATOM 2446 O O . VAL A 1 328 ? 10.262 11.891 -20.425 1.00 36.09 328 VAL A O 1
ATOM 2449 N N . GLU A 1 329 ? 11.470 10.155 -21.151 1.00 35.28 329 GLU A N 1
ATOM 2450 C CA . GLU A 1 329 ? 12.432 11.007 -21.859 1.00 35.28 329 GLU A CA 1
ATOM 2451 C C . GLU A 1 329 ? 11.863 11.615 -23.150 1.00 35.28 329 GLU A C 1
ATOM 2453 O O . GLU A 1 329 ? 12.180 12.765 -23.450 1.00 35.28 329 GLU A O 1
ATOM 2458 N N . ALA A 1 330 ? 10.990 10.918 -23.886 1.00 39.69 330 ALA A N 1
ATOM 2459 C CA . ALA A 1 330 ? 10.341 11.458 -25.083 1.00 39.69 330 ALA A CA 1
ATOM 2460 C C . ALA A 1 330 ? 9.365 12.605 -24.756 1.00 39.69 330 ALA A C 1
ATOM 2462 O O . ALA A 1 330 ? 9.404 13.648 -25.412 1.00 39.69 330 ALA A O 1
ATOM 2463 N N . GLU A 1 331 ? 8.547 12.467 -23.710 1.00 35.78 331 GLU A N 1
ATOM 2464 C CA . GLU A 1 331 ? 7.654 13.540 -23.250 1.00 35.78 331 GLU A CA 1
ATOM 2465 C C . GLU A 1 331 ? 8.442 14.709 -22.644 1.00 35.78 331 GLU A C 1
ATOM 2467 O O . GLU A 1 331 ? 8.214 15.871 -22.995 1.00 35.78 331 GLU A O 1
ATOM 2472 N N . ARG A 1 332 ? 9.470 14.428 -21.829 1.00 36.59 332 ARG A N 1
ATOM 2473 C CA . ARG A 1 332 ? 10.402 15.467 -21.358 1.00 36.59 332 ARG A CA 1
ATOM 2474 C C . ARG A 1 332 ? 11.138 16.147 -22.513 1.00 36.59 332 ARG A C 1
ATOM 2476 O O . ARG A 1 332 ? 11.422 17.336 -22.406 1.00 36.59 332 ARG A O 1
ATOM 2483 N N . ALA A 1 333 ? 11.422 15.460 -23.620 1.00 36.16 333 ALA A N 1
ATOM 2484 C CA . ALA A 1 333 ? 12.012 16.061 -24.816 1.00 36.16 333 ALA A CA 1
ATOM 2485 C C . ALA A 1 333 ? 11.022 16.950 -25.589 1.00 36.16 333 ALA A C 1
ATOM 2487 O O . ALA A 1 333 ? 11.449 17.944 -26.175 1.00 36.16 333 ALA A O 1
ATOM 2488 N N . ALA A 1 334 ? 9.718 16.655 -25.563 1.00 36.06 334 ALA A N 1
ATOM 2489 C CA . ALA A 1 334 ? 8.693 17.560 -26.085 1.00 36.06 334 ALA A CA 1
ATOM 2490 C C . ALA A 1 334 ? 8.599 18.843 -25.237 1.00 36.06 334 ALA A C 1
ATOM 2492 O O . ALA A 1 334 ? 8.628 19.944 -25.784 1.00 36.06 334 ALA A O 1
ATOM 2493 N N . ILE A 1 335 ? 8.597 18.712 -23.905 1.00 35.16 335 ILE A N 1
ATOM 2494 C CA . ILE A 1 335 ? 8.571 19.846 -22.963 1.00 35.16 335 ILE A CA 1
ATOM 2495 C C . ILE A 1 335 ? 9.858 20.690 -23.062 1.00 35.16 335 ILE A C 1
ATOM 2497 O O . ILE A 1 335 ? 9.802 21.919 -23.118 1.00 35.16 335 ILE A O 1
ATOM 2501 N N . ARG A 1 336 ? 11.033 20.051 -23.166 1.00 37.62 336 ARG A N 1
ATOM 2502 C CA . ARG A 1 336 ? 12.343 20.727 -23.273 1.00 37.62 336 ARG A CA 1
ATOM 2503 C C . ARG A 1 336 ? 12.544 21.524 -24.568 1.00 37.62 336 ARG A C 1
ATOM 2505 O O . ARG A 1 336 ? 13.428 22.373 -24.601 1.00 37.62 336 ARG A O 1
ATOM 2512 N N . ARG A 1 337 ? 11.713 21.348 -25.606 1.00 36.00 337 ARG A N 1
ATOM 2513 C CA . ARG A 1 337 ? 11.775 22.145 -26.855 1.00 36.00 337 ARG A CA 1
ATOM 2514 C C . ARG A 1 337 ? 11.366 23.621 -26.701 1.00 36.00 337 ARG A C 1
ATOM 2516 O O . ARG A 1 337 ? 11.322 24.333 -27.699 1.00 36.00 337 ARG A O 1
ATOM 2523 N N . ARG A 1 338 ? 11.095 24.098 -25.479 1.00 35.75 338 ARG A N 1
ATOM 2524 C CA . ARG A 1 338 ? 10.875 25.521 -25.154 1.00 35.75 338 ARG A CA 1
ATOM 2525 C C . ARG A 1 338 ? 11.990 26.174 -24.314 1.00 35.75 338 ARG A C 1
ATOM 2527 O O . ARG A 1 338 ? 11.791 27.287 -23.844 1.00 35.75 338 ARG A O 1
ATOM 2534 N N . ALA A 1 339 ? 13.152 25.532 -24.148 1.00 32.78 339 ALA A N 1
ATOM 2535 C CA . ALA A 1 339 ? 14.308 26.112 -23.450 1.00 32.78 339 ALA A CA 1
ATOM 2536 C C . ALA A 1 339 ? 15.595 26.070 -24.313 1.00 32.78 339 ALA A C 1
ATOM 2538 O O . ALA A 1 339 ? 15.862 25.037 -24.933 1.00 32.78 339 ALA A O 1
ATOM 2539 N N . PRO A 1 340 ? 16.403 27.153 -24.368 1.00 28.05 340 PRO A N 1
ATOM 2540 C CA . PRO A 1 340 ? 17.723 27.150 -25.013 1.00 28.05 340 PRO A CA 1
ATOM 2541 C C . PRO A 1 340 ? 18.769 26.353 -24.200 1.00 28.05 340 PRO A C 1
ATOM 2543 O O . PRO A 1 340 ? 18.515 25.967 -23.060 1.00 28.05 340 PRO A O 1
ATOM 2546 N N . ALA A 1 341 ? 19.927 26.047 -24.802 1.00 30.89 341 ALA A N 1
ATOM 2547 C CA . ALA A 1 341 ? 20.714 24.853 -24.455 1.00 30.89 341 ALA A CA 1
ATOM 2548 C C . ALA A 1 341 ? 22.226 25.064 -24.196 1.00 30.89 341 ALA A C 1
ATOM 2550 O O . ALA A 1 341 ? 22.822 26.030 -24.663 1.00 30.89 341 ALA A O 1
ATOM 2551 N N . GLY A 1 342 ? 22.850 24.079 -23.527 1.00 26.72 342 GLY A N 1
ATOM 2552 C CA . GLY A 1 342 ? 24.308 23.878 -23.393 1.00 26.72 342 GLY A CA 1
ATOM 2553 C C . GLY A 1 342 ? 24.664 22.836 -22.301 1.00 26.72 342 GLY A C 1
ATOM 2554 O O . GLY A 1 342 ? 23.949 22.744 -21.312 1.00 26.72 342 GLY A O 1
ATOM 2555 N N . GLY A 1 343 ? 25.715 22.001 -22.402 1.00 27.97 343 GLY A N 1
ATOM 2556 C CA . GLY A 1 343 ? 26.677 21.922 -23.514 1.00 27.97 343 GLY A CA 1
ATOM 2557 C C . GLY A 1 343 ? 27.879 20.937 -23.463 1.00 27.97 343 GLY A C 1
ATOM 2558 O O . GLY A 1 343 ? 28.817 21.219 -24.192 1.00 27.97 343 GLY A O 1
ATOM 2559 N N . ALA A 1 344 ? 27.869 19.801 -22.724 1.00 30.77 344 ALA A N 1
ATOM 2560 C CA . ALA A 1 344 ? 28.862 18.676 -22.829 1.00 30.77 344 ALA A CA 1
ATOM 2561 C C . ALA A 1 344 ? 30.364 18.967 -22.452 1.00 30.77 344 ALA A C 1
ATOM 2563 O O . ALA A 1 344 ? 30.736 20.122 -22.317 1.00 30.77 344 ALA A O 1
ATOM 2564 N N . ALA A 1 345 ? 31.308 18.012 -22.244 1.00 29.38 345 ALA A N 1
ATOM 2565 C CA . ALA A 1 345 ? 31.263 16.618 -21.727 1.00 29.38 345 ALA A CA 1
ATOM 2566 C C . ALA A 1 345 ? 32.649 16.035 -21.251 1.00 29.38 345 ALA A C 1
ATOM 2568 O O . ALA A 1 345 ? 33.646 16.155 -21.947 1.00 29.38 345 ALA A O 1
ATOM 2569 N N . ARG A 1 346 ? 32.643 15.320 -20.101 1.00 30.30 346 ARG A N 1
ATOM 2570 C CA . ARG A 1 346 ? 33.385 14.090 -19.635 1.00 30.30 346 ARG A CA 1
ATOM 2571 C C . ARG A 1 346 ? 34.807 13.634 -20.132 1.00 30.30 346 ARG A C 1
ATOM 2573 O O . ARG A 1 346 ? 34.896 13.169 -21.262 1.00 30.30 346 ARG A O 1
ATOM 2580 N N . ARG A 1 347 ? 35.705 13.334 -19.142 1.00 30.78 347 ARG A N 1
ATOM 2581 C CA . ARG A 1 347 ? 36.752 12.226 -19.039 1.00 30.78 347 ARG A CA 1
ATOM 2582 C C . ARG A 1 347 ? 37.946 12.294 -20.073 1.00 30.78 347 ARG A C 1
ATOM 2584 O O . ARG A 1 347 ? 37.748 13.037 -21.025 1.00 30.78 347 ARG A O 1
ATOM 2591 N N . PRO A 1 348 ? 39.138 11.587 -20.023 1.00 33.72 348 PRO A N 1
ATOM 2592 C CA . PRO A 1 348 ? 39.874 10.691 -19.056 1.00 33.72 348 PRO A CA 1
ATOM 2593 C C . PRO A 1 348 ? 41.413 11.072 -18.789 1.00 33.72 348 PRO A C 1
ATOM 2595 O O . PRO A 1 348 ? 41.788 12.172 -19.163 1.00 33.72 348 PRO A O 1
ATOM 2598 N N . ALA A 1 349 ? 42.403 10.270 -18.272 1.00 34.44 349 ALA A N 1
ATOM 2599 C CA . ALA A 1 349 ? 42.511 9.549 -16.962 1.00 34.44 349 ALA A CA 1
ATOM 2600 C C . ALA A 1 349 ? 43.830 8.752 -16.507 1.00 34.44 349 ALA A C 1
ATOM 2602 O O . ALA A 1 349 ? 44.479 8.151 -17.361 1.00 34.44 349 ALA A O 1
ATOM 2603 N N . ALA A 1 350 ? 44.107 8.595 -15.164 1.00 32.09 350 ALA A N 1
ATOM 2604 C CA . ALA A 1 350 ? 44.542 7.371 -14.361 1.00 32.09 350 ALA A CA 1
ATOM 2605 C C . ALA A 1 350 ? 45.797 7.254 -13.396 1.00 32.09 350 ALA A C 1
ATOM 2607 O O . ALA A 1 350 ? 46.922 7.351 -13.886 1.00 32.09 350 ALA A O 1
ATOM 2608 N N . ARG A 1 351 ? 45.597 6.710 -12.150 1.00 28.84 351 ARG A N 1
ATOM 2609 C CA . ARG A 1 351 ? 46.477 5.876 -11.216 1.00 28.84 351 ARG A CA 1
ATOM 2610 C C . ARG A 1 351 ? 47.705 6.532 -10.495 1.00 28.84 351 ARG A C 1
ATOM 2612 O O . ARG A 1 351 ? 48.362 7.321 -11.164 1.00 28.84 351 ARG A O 1
ATOM 2619 N N . ARG A 1 352 ? 48.265 6.114 -9.310 1.00 31.47 352 ARG A N 1
ATOM 2620 C CA . ARG A 1 352 ? 48.072 5.070 -8.209 1.00 31.47 352 ARG A CA 1
ATOM 2621 C C . ARG A 1 352 ? 49.209 5.219 -7.108 1.00 31.47 352 ARG A C 1
ATOM 2623 O O . ARG A 1 352 ? 50.263 5.645 -7.562 1.00 31.47 352 ARG A O 1
ATOM 2630 N N . ALA A 1 353 ? 49.321 4.811 -5.802 1.00 41.78 353 ALA A N 1
ATOM 2631 C CA . ALA A 1 353 ? 48.587 4.482 -4.514 1.00 41.78 353 ALA A CA 1
ATOM 2632 C C . ALA A 1 353 ? 49.539 4.838 -3.324 1.00 41.78 353 ALA A C 1
ATOM 2634 O O . ALA A 1 353 ? 50.729 4.560 -3.511 1.00 41.78 353 ALA A O 1
ATOM 2635 N N . PRO A 1 354 ? 49.123 5.390 -2.139 1.00 34.03 354 PRO A N 1
ATOM 2636 C CA . PRO A 1 354 ? 48.740 4.597 -0.931 1.00 34.03 354 PRO A CA 1
ATOM 2637 C C . PRO A 1 354 ? 47.898 5.341 0.180 1.00 34.03 354 PRO A C 1
ATOM 2639 O O . PRO A 1 354 ? 47.263 6.357 -0.066 1.00 34.03 354 PRO A O 1
ATOM 2642 N N . SER A 1 355 ? 47.896 4.795 1.410 1.00 35.16 355 SER A N 1
ATOM 2643 C CA . SER A 1 355 ? 47.256 5.208 2.689 1.00 35.16 355 SER A CA 1
ATOM 2644 C C . SER A 1 355 ? 47.237 6.700 3.092 1.00 35.16 355 SER A C 1
ATOM 2646 O O . SER A 1 355 ? 48.269 7.361 3.013 1.00 35.16 355 SER A O 1
ATOM 2648 N N . GLY A 1 356 ? 46.120 7.149 3.693 1.00 30.72 356 GLY A N 1
ATOM 2649 C CA . GLY A 1 356 ? 45.911 8.473 4.316 1.00 30.72 356 GLY A CA 1
ATOM 2650 C C . GLY A 1 356 ? 44.823 8.444 5.412 1.00 30.72 356 GLY A C 1
ATOM 2651 O O . GLY A 1 356 ? 44.148 7.423 5.572 1.00 30.72 356 GLY A O 1
ATOM 2652 N N . SER A 1 357 ? 44.672 9.524 6.188 1.00 39.25 357 SER A N 1
ATOM 2653 C CA . SER A 1 357 ? 43.819 9.566 7.399 1.00 39.25 357 SER A CA 1
ATOM 2654 C C . SER A 1 357 ? 42.391 10.053 7.114 1.00 39.25 357 SER A C 1
ATOM 2656 O O . SER A 1 357 ? 42.195 11.156 6.608 1.00 39.25 357 SER A O 1
ATOM 2658 N N . MET A 1 358 ? 41.376 9.269 7.495 1.00 51.03 358 MET A N 1
ATOM 2659 C CA . MET A 1 358 ? 39.972 9.688 7.399 1.00 51.03 358 MET A CA 1
ATOM 2660 C C . MET A 1 358 ? 39.538 10.486 8.634 1.00 51.03 358 MET A C 1
ATOM 2662 O O . MET A 1 358 ? 39.624 9.992 9.758 1.00 51.03 358 MET A O 1
ATOM 2666 N N . SER A 1 359 ? 38.995 11.687 8.415 1.00 55.81 359 SER A N 1
ATOM 2667 C CA . SER A 1 359 ? 38.345 12.473 9.472 1.00 55.81 359 SER A CA 1
ATOM 2668 C C . SER A 1 359 ? 37.097 11.761 10.016 1.00 55.81 359 SER A C 1
ATOM 2670 O O . SER A 1 359 ? 36.386 11.076 9.274 1.00 55.81 359 SER A O 1
ATOM 2672 N N . ALA A 1 360 ? 36.821 11.934 11.309 1.00 68.00 360 ALA A N 1
ATOM 2673 C CA . ALA A 1 360 ? 35.621 11.411 11.958 1.00 68.00 360 ALA A CA 1
ATOM 2674 C C . ALA A 1 360 ? 34.417 12.359 11.753 1.00 68.00 360 ALA A C 1
ATOM 2676 O O . ALA A 1 360 ? 34.609 13.578 11.737 1.00 68.00 360 ALA A O 1
ATOM 2677 N N . PRO A 1 361 ? 33.183 11.834 11.620 1.00 77.38 361 PRO A N 1
ATOM 2678 C CA . PRO A 1 361 ? 31.982 12.657 11.478 1.00 77.38 361 PRO A CA 1
ATOM 2679 C C . PRO A 1 361 ? 31.631 13.398 12.778 1.00 77.38 361 PRO A C 1
ATOM 2681 O O . PRO A 1 361 ? 31.840 12.889 13.883 1.00 77.38 361 PRO A O 1
ATOM 2684 N N . ARG A 1 362 ? 31.046 14.593 12.650 1.00 86.00 362 ARG A N 1
ATOM 2685 C CA . ARG A 1 362 ? 30.557 15.405 13.771 1.00 86.00 362 ARG A CA 1
ATOM 2686 C C . ARG A 1 362 ? 29.354 14.735 14.455 1.00 86.00 362 ARG A C 1
ATOM 2688 O O . ARG A 1 362 ? 28.382 14.369 13.803 1.00 86.00 362 ARG A O 1
ATOM 2695 N N . ALA A 1 363 ? 29.399 14.633 15.785 1.00 85.38 363 ALA A N 1
ATOM 2696 C CA . ALA A 1 363 ? 28.392 13.925 16.587 1.00 85.38 363 ALA A CA 1
ATOM 2697 C C . ALA A 1 363 ? 27.085 14.703 16.866 1.00 85.38 363 ALA A C 1
ATOM 2699 O O . ALA A 1 363 ? 26.112 14.102 17.310 1.00 85.38 363 ALA A O 1
ATOM 2700 N N . ALA A 1 364 ? 27.055 16.017 16.633 1.00 90.69 364 ALA A N 1
ATOM 2701 C CA . ALA A 1 364 ? 25.892 16.886 16.839 1.00 90.69 364 ALA A CA 1
ATOM 2702 C C . ALA A 1 364 ? 25.777 17.881 15.679 1.00 90.69 364 ALA A C 1
ATOM 2704 O O . ALA A 1 364 ? 26.802 18.313 15.152 1.00 90.69 364 ALA A O 1
ATOM 2705 N N . THR A 1 365 ? 24.562 18.231 15.266 1.00 94.00 365 THR A N 1
ATOM 2706 C CA . THR A 1 365 ? 24.344 19.066 14.076 1.00 94.00 365 THR A CA 1
ATOM 2707 C C . THR A 1 365 ? 24.637 20.540 14.354 1.00 94.00 365 THR A C 1
ATOM 2709 O O . THR A 1 365 ? 24.193 21.076 15.367 1.00 94.00 365 THR A O 1
ATOM 2712 N N . LEU A 1 366 ? 25.373 21.190 13.448 1.00 94.12 366 LEU A N 1
ATOM 2713 C CA . LEU A 1 366 ? 25.530 22.643 13.416 1.00 94.12 366 LEU A CA 1
ATOM 2714 C C . LEU A 1 366 ? 24.184 23.300 13.118 1.00 94.12 366 LEU A C 1
ATOM 2716 O O . LEU A 1 366 ? 23.513 22.934 12.150 1.00 94.12 366 LEU A O 1
ATOM 2720 N N . ARG A 1 367 ? 23.824 24.307 13.908 1.00 95.69 367 ARG A N 1
ATOM 2721 C CA . ARG A 1 367 ? 22.667 25.161 13.628 1.00 95.69 367 ARG A CA 1
ATOM 2722 C C . ARG A 1 367 ? 22.985 26.148 12.517 1.00 95.69 367 ARG A C 1
ATOM 2724 O O . ARG A 1 367 ? 24.137 26.544 12.335 1.00 95.69 367 ARG A O 1
ATOM 2731 N N . TYR A 1 368 ? 21.956 26.620 11.821 1.00 94.50 368 TYR A N 1
ATOM 2732 C CA . TYR A 1 368 ? 22.092 27.633 10.778 1.00 94.50 368 TYR A CA 1
ATOM 2733 C C . TYR A 1 368 ? 22.872 28.861 11.270 1.00 94.50 368 TYR A C 1
ATOM 2735 O O . TYR A 1 368 ? 23.783 29.323 10.586 1.00 94.50 368 TYR A O 1
ATOM 2743 N N . ASP A 1 369 ? 22.584 29.362 12.474 1.00 94.81 369 ASP A N 1
ATOM 2744 C CA . ASP A 1 369 ? 23.230 30.555 13.041 1.00 94.81 369 ASP A CA 1
ATOM 2745 C C . ASP A 1 369 ? 24.671 30.345 13.535 1.00 94.81 369 ASP A C 1
ATOM 2747 O O . ASP A 1 369 ? 25.398 31.322 13.692 1.00 94.81 369 ASP A O 1
ATOM 2751 N N . GLU A 1 370 ? 25.127 29.100 13.689 1.00 94.12 370 GLU A N 1
ATOM 2752 C CA . GLU A 1 370 ? 26.506 28.776 14.090 1.00 94.12 370 GLU A CA 1
ATOM 2753 C C . GLU A 1 370 ? 27.501 28.835 12.915 1.00 94.12 370 GLU A C 1
ATOM 2755 O O . GLU A 1 370 ? 28.710 28.777 13.132 1.00 94.12 370 GLU A O 1
ATOM 2760 N N . VAL A 1 371 ? 27.005 28.961 11.676 1.00 95.94 371 VAL A N 1
ATOM 2761 C CA . VAL A 1 371 ? 27.805 28.939 10.440 1.00 95.94 371 VAL A CA 1
ATOM 2762 C C . VAL A 1 371 ? 27.943 30.332 9.819 1.00 95.94 371 VAL A C 1
ATOM 2764 O O . VAL A 1 371 ? 26.952 31.050 9.639 1.00 95.94 371 VAL A O 1
ATOM 2767 N N . SER A 1 372 ? 29.163 30.688 9.416 1.00 97.12 372 SER A N 1
ATOM 2768 C CA . SER A 1 372 ? 29.529 31.947 8.756 1.00 97.12 372 SER A CA 1
ATOM 2769 C C . SER A 1 372 ? 30.009 31.743 7.315 1.00 97.12 372 SER A C 1
ATOM 2771 O O . SER A 1 372 ? 30.561 30.708 6.946 1.00 97.12 372 SER A O 1
ATOM 2773 N N . VAL A 1 373 ? 29.824 32.759 6.466 1.00 97.62 373 VAL A N 1
ATOM 2774 C CA . VAL A 1 373 ? 30.408 32.768 5.113 1.00 97.62 373 VAL A CA 1
ATOM 2775 C C . VAL A 1 373 ? 31.918 32.977 5.226 1.00 97.62 373 VAL A C 1
ATOM 2777 O O . VAL A 1 373 ? 32.365 33.907 5.893 1.00 97.62 373 VAL A O 1
ATOM 2780 N N . GLY A 1 374 ? 32.693 32.114 4.570 1.00 96.75 374 GLY A N 1
ATOM 2781 C CA . GLY A 1 374 ? 34.146 32.018 4.717 1.00 96.75 374 GLY A CA 1
ATOM 2782 C C . GLY A 1 374 ? 34.620 30.860 5.603 1.00 96.75 374 GLY A C 1
ATOM 2783 O O . GLY A 1 374 ? 35.813 30.560 5.579 1.00 96.75 374 GLY A O 1
ATOM 2784 N N . ASP A 1 375 ? 33.728 30.169 6.325 1.00 97.06 375 ASP A N 1
ATOM 2785 C CA . ASP A 1 375 ? 34.106 29.018 7.156 1.00 97.06 375 ASP A CA 1
ATOM 2786 C C . ASP A 1 375 ? 34.716 27.897 6.304 1.00 97.06 375 ASP A C 1
ATOM 2788 O O . ASP A 1 375 ? 34.097 27.398 5.358 1.00 97.06 375 ASP A O 1
ATOM 2792 N N . ALA A 1 376 ? 35.937 27.486 6.648 1.00 95.88 376 ALA A N 1
ATOM 2793 C CA . ALA A 1 376 ? 36.645 26.403 5.979 1.00 95.88 376 ALA A CA 1
ATOM 2794 C C . ALA A 1 376 ? 36.271 25.042 6.584 1.00 95.88 376 ALA A C 1
ATOM 2796 O O . ALA A 1 376 ? 36.346 24.836 7.798 1.00 95.88 376 ALA A O 1
ATOM 2797 N N . LEU A 1 377 ? 35.920 24.086 5.726 1.00 95.62 377 LEU A N 1
ATOM 2798 C CA . LEU A 1 377 ? 35.724 22.699 6.128 1.00 95.62 377 LEU A CA 1
ATOM 2799 C C . LEU A 1 377 ? 37.105 22.025 6.282 1.00 95.62 377 LEU A C 1
ATOM 2801 O O . LEU A 1 377 ? 37.968 22.224 5.420 1.00 95.62 377 LEU A O 1
ATOM 2805 N N . PRO A 1 378 ? 37.338 21.200 7.325 1.00 93.56 378 PRO A N 1
ATOM 2806 C CA . PRO A 1 378 ? 38.552 20.389 7.436 1.00 93.56 378 PRO A CA 1
ATOM 2807 C C . PRO A 1 378 ? 38.760 19.540 6.179 1.00 93.56 378 PRO A C 1
ATOM 2809 O O . PRO A 1 378 ? 37.786 19.082 5.586 1.00 93.56 378 PRO A O 1
ATOM 2812 N N . ALA A 1 379 ? 40.003 19.310 5.757 1.00 93.50 379 ALA A N 1
ATOM 2813 C CA . ALA A 1 379 ? 40.262 18.471 4.588 1.00 93.50 379 ALA A CA 1
ATOM 2814 C C . ALA A 1 379 ? 39.970 16.986 4.882 1.00 93.50 379 ALA A C 1
ATOM 2816 O O . ALA A 1 379 ? 40.263 16.497 5.973 1.00 93.50 379 ALA A O 1
ATOM 2817 N N . LEU A 1 380 ? 39.429 16.261 3.899 1.00 91.12 380 LEU A N 1
ATOM 2818 C CA . LEU A 1 380 ? 39.225 14.811 3.963 1.00 91.12 380 LEU A CA 1
ATOM 2819 C C . LEU A 1 380 ? 40.050 14.114 2.880 1.00 91.12 380 LEU A C 1
ATOM 2821 O O . LEU A 1 380 ? 39.783 14.270 1.688 1.00 91.12 380 LEU A O 1
ATOM 2825 N N . GLU A 1 381 ? 41.016 13.301 3.299 1.00 91.94 381 GLU A N 1
ATOM 2826 C CA . GLU A 1 381 ? 41.717 12.382 2.407 1.00 91.94 381 GLU A CA 1
ATOM 2827 C C . GLU A 1 381 ? 40.877 11.120 2.180 1.00 91.94 381 GLU A C 1
ATOM 2829 O O . GLU A 1 381 ? 40.454 10.446 3.121 1.00 91.94 381 GLU A O 1
ATOM 2834 N N . VAL A 1 382 ? 40.659 10.774 0.913 1.00 87.75 382 VAL A N 1
ATOM 2835 C CA . VAL A 1 382 ? 39.970 9.555 0.488 1.00 87.75 382 VAL A CA 1
ATOM 2836 C C . VAL A 1 382 ? 40.947 8.712 -0.338 1.00 87.75 382 VAL A C 1
ATOM 2838 O O . VAL A 1 382 ? 41.157 9.006 -1.521 1.00 87.75 382 VAL A O 1
ATOM 2841 N N . PRO A 1 383 ? 41.557 7.661 0.247 1.00 86.38 383 PRO A N 1
ATOM 2842 C CA . PRO A 1 383 ? 42.364 6.697 -0.493 1.00 86.38 383 PRO A CA 1
ATOM 2843 C C . PRO A 1 383 ? 41.469 5.900 -1.448 1.00 86.38 383 PRO A C 1
ATOM 2845 O O . PRO A 1 383 ? 40.731 4.994 -1.048 1.00 86.38 383 PRO A O 1
ATOM 2848 N N . ILE A 1 384 ? 41.506 6.241 -2.732 1.00 90.06 384 ILE A N 1
ATOM 2849 C CA . ILE A 1 384 ? 40.716 5.556 -3.748 1.00 90.06 384 ILE A CA 1
ATOM 2850 C C . ILE A 1 384 ? 41.350 4.179 -3.985 1.00 90.06 384 ILE A C 1
ATOM 2852 O O . ILE A 1 384 ? 42.565 4.032 -4.093 1.00 90.06 384 ILE A O 1
ATOM 2856 N N . THR A 1 385 ? 40.544 3.124 -4.073 1.00 86.31 385 THR A N 1
ATOM 2857 C CA . THR A 1 385 ? 41.021 1.747 -4.288 1.00 86.31 385 THR A CA 1
ATOM 2858 C C . THR A 1 385 ? 40.188 1.048 -5.356 1.00 86.31 385 THR A C 1
ATOM 2860 O O . THR A 1 385 ? 39.099 1.505 -5.700 1.00 86.31 385 THR A O 1
ATOM 2863 N N . ALA A 1 386 ? 40.676 -0.082 -5.882 1.00 79.69 386 ALA A N 1
ATOM 2864 C CA . ALA A 1 386 ? 39.870 -0.919 -6.775 1.00 79.69 386 ALA A CA 1
ATOM 2865 C C . ALA A 1 386 ? 38.575 -1.362 -6.075 1.00 79.69 386 ALA A C 1
ATOM 2867 O O . ALA A 1 386 ? 37.505 -1.271 -6.662 1.00 79.69 386 ALA A O 1
ATOM 2868 N N . THR A 1 387 ? 38.661 -1.723 -4.791 1.00 78.88 387 THR A N 1
ATOM 2869 C CA . THR A 1 387 ? 37.505 -2.042 -3.948 1.00 78.88 387 THR A CA 1
ATOM 2870 C C . THR A 1 387 ? 36.541 -0.864 -3.827 1.00 78.88 387 THR A C 1
ATOM 2872 O O . THR A 1 387 ? 35.356 -1.050 -4.060 1.00 78.88 387 THR A O 1
ATOM 2875 N N . ALA A 1 388 ? 37.020 0.352 -3.536 1.00 74.94 388 ALA A N 1
ATOM 2876 C CA . ALA A 1 388 ? 36.161 1.537 -3.432 1.00 74.94 388 ALA A CA 1
ATOM 2877 C C . ALA A 1 388 ? 35.460 1.877 -4.760 1.00 74.94 388 ALA A C 1
ATOM 2879 O O . ALA A 1 388 ? 34.300 2.279 -4.759 1.00 74.94 388 ALA A O 1
ATOM 2880 N N . ILE A 1 389 ? 36.139 1.674 -5.891 1.00 80.75 389 ILE A N 1
ATOM 2881 C CA . ILE A 1 389 ? 35.585 1.911 -7.229 1.00 80.75 389 ILE A CA 1
ATOM 2882 C C . ILE A 1 389 ? 34.548 0.852 -7.604 1.00 80.75 389 ILE A C 1
ATOM 2884 O O . ILE A 1 389 ? 33.448 1.209 -8.013 1.00 80.75 389 ILE A O 1
ATOM 2888 N N . VAL A 1 390 ? 34.862 -0.434 -7.428 1.00 78.69 390 VAL A N 1
ATOM 2889 C CA . VAL A 1 390 ? 33.950 -1.537 -7.767 1.00 78.69 390 VAL A CA 1
ATOM 2890 C C . VAL A 1 390 ? 32.751 -1.558 -6.818 1.00 78.69 390 VAL A C 1
ATOM 2892 O O . VAL A 1 390 ? 31.616 -1.635 -7.277 1.00 78.69 390 VAL A O 1
ATOM 2895 N N . ALA A 1 391 ? 32.964 -1.418 -5.506 1.00 67.88 391 ALA A N 1
ATOM 2896 C CA . ALA A 1 391 ? 31.878 -1.351 -4.529 1.00 67.88 391 ALA A CA 1
ATOM 2897 C C . ALA A 1 391 ? 31.026 -0.085 -4.711 1.00 67.88 391 ALA A C 1
ATOM 2899 O O . ALA A 1 391 ? 29.804 -0.171 -4.647 1.00 67.88 391 ALA A O 1
ATOM 2900 N N . GLY A 1 392 ? 31.643 1.064 -5.009 1.00 70.94 392 GLY A N 1
ATOM 2901 C CA . GLY A 1 392 ? 30.932 2.300 -5.337 1.00 70.94 392 GLY A CA 1
ATOM 2902 C C . GLY A 1 392 ? 30.094 2.181 -6.614 1.00 70.94 392 GLY A C 1
ATOM 2903 O O . GLY A 1 392 ? 28.926 2.572 -6.628 1.00 70.94 392 GLY A O 1
ATOM 2904 N N . ALA A 1 393 ? 30.629 1.554 -7.666 1.00 70.44 393 ALA A N 1
ATOM 2905 C CA . ALA A 1 393 ? 29.894 1.259 -8.895 1.00 70.44 393 ALA A CA 1
ATOM 2906 C C . ALA A 1 393 ? 28.739 0.267 -8.667 1.00 70.44 393 ALA A C 1
ATOM 2908 O O . ALA A 1 393 ? 27.650 0.481 -9.190 1.00 70.44 393 ALA A O 1
ATOM 2909 N N . ILE A 1 394 ? 28.924 -0.769 -7.839 1.00 70.12 394 ILE A N 1
ATOM 2910 C CA . ILE A 1 394 ? 27.859 -1.716 -7.463 1.00 70.12 394 ILE A CA 1
ATOM 2911 C C . ILE A 1 394 ? 26.767 -1.019 -6.638 1.00 70.12 394 ILE A C 1
ATOM 2913 O O . ILE A 1 394 ? 25.588 -1.149 -6.964 1.00 70.12 394 ILE A O 1
ATOM 2917 N N . ALA A 1 395 ? 27.142 -0.249 -5.611 1.00 63.16 395 ALA A N 1
ATOM 2918 C CA . ALA A 1 395 ? 26.209 0.477 -4.747 1.00 63.16 395 ALA A CA 1
ATOM 2919 C C . ALA A 1 395 ? 25.413 1.545 -5.517 1.00 63.16 395 ALA A C 1
ATOM 2921 O O . ALA A 1 395 ? 24.220 1.721 -5.281 1.00 63.16 395 ALA A O 1
ATOM 2922 N N . SER A 1 396 ? 26.051 2.207 -6.487 1.00 71.62 396 SER A N 1
ATOM 2923 C CA . SER A 1 396 ? 25.405 3.163 -7.395 1.00 71.62 396 SER A CA 1
ATOM 2924 C C . SER A 1 396 ? 24.812 2.539 -8.669 1.00 71.62 396 SER A C 1
ATOM 2926 O O . SER A 1 396 ? 24.267 3.261 -9.502 1.00 71.62 396 SER A O 1
ATOM 2928 N N . ARG A 1 397 ? 24.873 1.204 -8.805 1.00 72.94 397 ARG A N 1
ATOM 2929 C CA . ARG A 1 397 ? 24.323 0.395 -9.914 1.00 72.94 397 ARG A CA 1
ATOM 2930 C C . ARG A 1 397 ? 24.835 0.786 -11.315 1.00 72.94 397 ARG A C 1
ATOM 2932 O O . ARG A 1 397 ? 24.169 0.547 -12.323 1.00 72.94 397 ARG A O 1
ATOM 2939 N N . ASP A 1 398 ? 26.040 1.346 -11.392 1.00 70.88 398 ASP A N 1
ATOM 2940 C CA . ASP A 1 398 ? 26.716 1.759 -12.628 1.00 70.88 398 ASP A CA 1
ATOM 2941 C C . ASP A 1 398 ? 27.560 0.612 -13.200 1.00 70.88 398 ASP A C 1
ATOM 2943 O O . ASP A 1 398 ? 28.792 0.593 -13.132 1.00 70.88 398 ASP A O 1
ATOM 2947 N N . TYR A 1 399 ? 26.873 -0.381 -13.765 1.00 81.69 399 TYR A N 1
ATOM 2948 C CA . TYR A 1 399 ? 27.481 -1.578 -14.351 1.00 81.69 399 TYR A CA 1
ATOM 2949 C C . TYR A 1 399 ? 28.141 -1.325 -15.723 1.00 81.69 399 TYR A C 1
ATOM 2951 O O . TYR A 1 399 ? 28.099 -2.188 -16.595 1.00 81.69 399 TYR A O 1
ATOM 2959 N N . GLN A 1 400 ? 28.751 -0.156 -15.955 1.00 74.81 400 GLN A N 1
ATOM 2960 C CA . GLN A 1 400 ? 29.624 0.028 -17.118 1.00 74.81 400 GLN A CA 1
ATOM 2961 C C . GLN A 1 400 ? 30.948 -0.709 -16.893 1.00 74.81 400 GLN A C 1
ATOM 2963 O O . GLN A 1 400 ? 31.597 -0.535 -15.863 1.00 74.81 400 GLN A O 1
ATOM 2968 N N . ASP A 1 401 ? 31.381 -1.481 -17.889 1.00 83.50 401 ASP A N 1
ATOM 2969 C CA . ASP A 1 401 ? 32.571 -2.350 -17.821 1.00 83.50 401 ASP A CA 1
ATOM 2970 C C . ASP A 1 401 ? 33.835 -1.595 -17.375 1.00 83.50 401 ASP A C 1
ATOM 2972 O O . ASP A 1 401 ? 34.673 -2.122 -16.654 1.00 83.50 401 ASP A O 1
ATOM 2976 N N . VAL A 1 402 ? 33.929 -0.301 -17.703 1.00 82.81 402 VAL A N 1
ATOM 2977 C CA . VAL A 1 402 ? 35.038 0.593 -17.315 1.00 82.81 402 VAL A CA 1
ATOM 2978 C C . VAL A 1 402 ? 35.153 0.864 -15.803 1.00 82.81 402 VAL A C 1
ATOM 2980 O O . VAL A 1 402 ? 36.073 1.559 -15.368 1.00 82.81 402 VAL A O 1
ATOM 2983 N N . HIS A 1 403 ? 34.228 0.336 -15.001 1.00 85.44 403 HIS A N 1
ATOM 2984 C CA . HIS A 1 403 ? 34.205 0.446 -13.543 1.00 85.44 403 HIS A CA 1
ATOM 2985 C C . HIS A 1 403 ? 34.521 -0.884 -12.830 1.00 85.44 403 HIS A C 1
ATOM 2987 O O . HIS A 1 403 ? 34.779 -0.864 -11.629 1.00 85.44 403 HIS A O 1
ATOM 2993 N N . HIS A 1 404 ? 34.570 -2.019 -13.546 1.00 86.44 404 HIS A N 1
ATOM 2994 C CA . HIS A 1 404 ? 34.834 -3.341 -12.953 1.00 86.44 404 HIS A CA 1
ATOM 2995 C C . HIS A 1 404 ? 35.752 -4.272 -13.773 1.00 86.44 404 HIS A C 1
ATOM 2997 O O . HIS A 1 404 ? 36.423 -5.112 -13.179 1.00 86.44 404 HIS A O 1
ATOM 3003 N N . ASP A 1 405 ? 35.876 -4.089 -15.091 1.00 87.94 405 ASP A N 1
ATOM 3004 C CA . ASP A 1 405 ? 36.819 -4.811 -15.953 1.00 87.94 405 ASP A CA 1
ATOM 3005 C C . ASP A 1 405 ? 37.983 -3.901 -16.393 1.00 87.94 405 ASP A C 1
ATOM 3007 O O . ASP A 1 405 ? 37.835 -2.925 -17.136 1.00 87.94 405 ASP A O 1
ATOM 3011 N N . ALA A 1 406 ? 39.187 -4.246 -15.936 1.00 87.50 406 ALA A N 1
ATOM 3012 C CA . ALA A 1 406 ? 40.403 -3.479 -16.188 1.00 87.50 406 ALA A CA 1
ATOM 3013 C C . ALA A 1 406 ? 41.026 -3.703 -17.581 1.00 87.50 406 ALA A C 1
ATOM 3015 O O . ALA A 1 406 ? 41.874 -2.910 -17.996 1.00 87.50 406 ALA A O 1
ATOM 3016 N N . ALA A 1 407 ? 40.638 -4.753 -18.306 1.00 87.06 407 ALA A N 1
ATOM 3017 C CA . ALA A 1 407 ? 41.039 -4.987 -19.691 1.00 87.06 407 ALA A CA 1
ATOM 3018 C C . ALA A 1 407 ? 40.127 -4.211 -20.655 1.00 87.06 407 ALA A C 1
ATOM 3020 O O . ALA A 1 407 ? 40.629 -3.454 -21.489 1.00 87.06 407 ALA A O 1
ATOM 3021 N N . LEU A 1 408 ? 38.804 -4.300 -20.478 1.00 82.50 408 LEU A N 1
ATOM 3022 C CA . LEU A 1 408 ? 37.817 -3.544 -21.258 1.00 82.50 408 LEU A CA 1
ATOM 3023 C C . LEU A 1 408 ? 37.949 -2.030 -21.037 1.00 82.50 408 LEU A C 1
ATOM 3025 O O . LEU A 1 408 ? 37.802 -1.258 -21.986 1.00 82.50 408 LEU A O 1
ATOM 3029 N N . ALA A 1 409 ? 38.309 -1.585 -19.826 1.00 84.25 409 ALA A N 1
ATOM 3030 C CA . ALA A 1 409 ? 38.656 -0.185 -19.582 1.00 84.25 409 ALA A CA 1
ATOM 3031 C C . ALA A 1 409 ? 39.817 0.294 -20.478 1.00 84.25 409 ALA A C 1
ATOM 3033 O O . ALA A 1 409 ? 39.704 1.339 -21.123 1.00 84.25 409 ALA A O 1
ATOM 3034 N N . ARG A 1 410 ? 40.896 -0.496 -20.590 1.00 91.44 410 ARG A N 1
ATOM 3035 C CA . ARG A 1 410 ? 42.065 -0.165 -21.427 1.00 91.44 410 ARG A CA 1
ATOM 3036 C C . ARG A 1 410 ? 41.767 -0.257 -22.916 1.00 91.44 410 ARG A C 1
ATOM 3038 O O . ARG A 1 410 ? 42.189 0.623 -23.659 1.00 91.44 410 ARG A O 1
ATOM 3045 N N . GLN A 1 411 ? 40.965 -1.233 -23.343 1.00 89.50 411 GLN A N 1
ATOM 3046 C CA . GLN A 1 411 ? 40.464 -1.309 -24.720 1.00 89.50 411 GLN A CA 1
ATOM 3047 C C . GLN A 1 411 ? 39.648 -0.060 -25.108 1.00 89.50 411 GLN A C 1
ATOM 3049 O O . GLN A 1 411 ? 39.661 0.351 -26.265 1.00 89.50 411 GLN A O 1
ATOM 3054 N N . ARG A 1 412 ? 38.982 0.581 -24.138 1.00 84.50 412 ARG A N 1
ATOM 3055 C CA . ARG A 1 412 ? 38.235 1.842 -24.302 1.00 84.50 412 ARG A CA 1
ATOM 3056 C C . ARG A 1 412 ? 39.058 3.104 -23.986 1.00 84.50 412 ARG A C 1
ATOM 3058 O O . ARG A 1 412 ? 38.479 4.161 -23.751 1.00 84.50 412 ARG A O 1
ATOM 3065 N N . GLY A 1 413 ? 40.391 3.014 -23.976 1.00 85.12 413 GLY A N 1
ATOM 3066 C CA . GLY A 1 413 ? 41.295 4.168 -23.837 1.00 85.12 413 GLY A CA 1
ATOM 3067 C C . GLY A 1 413 ? 41.497 4.693 -22.409 1.00 85.12 413 GLY A C 1
ATOM 3068 O O . GLY A 1 413 ? 42.080 5.758 -22.226 1.00 85.12 413 GLY A O 1
ATOM 3069 N N . SER A 1 414 ? 41.041 3.967 -21.386 1.00 87.44 414 SER A N 1
ATOM 3070 C CA . SER A 1 414 ? 41.225 4.311 -19.970 1.00 87.44 414 SER A CA 1
ATOM 3071 C C . SER A 1 414 ? 42.386 3.507 -19.373 1.00 87.44 414 SER A C 1
ATOM 3073 O O . SER A 1 414 ? 42.358 2.283 -19.429 1.00 87.44 414 SER A O 1
ATOM 3075 N N . LYS A 1 415 ? 43.400 4.133 -18.753 1.00 87.69 415 LYS A N 1
ATOM 3076 C CA . LYS A 1 415 ? 44.605 3.410 -18.256 1.00 87.69 415 LYS A CA 1
ATOM 3077 C C . LYS A 1 415 ? 44.312 2.371 -17.141 1.00 87.69 415 LYS A C 1
ATOM 3079 O O . LYS A 1 415 ? 45.153 1.510 -16.875 1.00 87.69 415 LYS A O 1
ATOM 3084 N N . ASP A 1 416 ? 43.111 2.373 -16.552 1.00 94.38 416 ASP A N 1
ATOM 3085 C CA . ASP A 1 416 ? 42.553 1.294 -15.705 1.00 94.38 416 ASP A CA 1
ATOM 3086 C C . ASP A 1 416 ? 41.017 1.433 -15.535 1.00 94.38 416 ASP A C 1
ATOM 3088 O O . ASP A 1 416 ? 40.420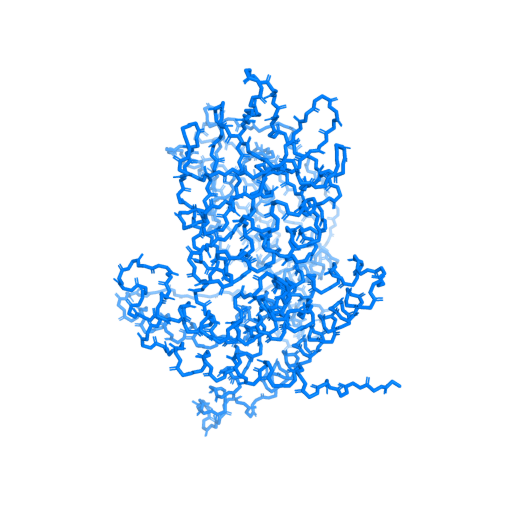 2.329 -16.142 1.00 94.38 416 ASP A O 1
ATOM 3092 N N . ILE A 1 417 ? 40.381 0.627 -14.668 1.00 89.06 417 ILE A N 1
ATOM 3093 C CA . ILE A 1 417 ? 39.057 0.970 -14.100 1.00 89.06 417 ILE A CA 1
ATOM 3094 C C . ILE A 1 417 ? 39.122 2.262 -13.277 1.00 89.06 417 ILE A C 1
ATOM 3096 O O . ILE A 1 417 ? 40.170 2.574 -12.714 1.00 89.06 417 ILE A O 1
ATOM 3100 N N . PHE A 1 418 ? 38.009 2.991 -13.159 1.00 92.50 418 PHE A N 1
ATOM 3101 C CA . PHE A 1 418 ? 38.001 4.306 -12.501 1.00 92.50 418 PHE A CA 1
ATOM 3102 C C . PHE A 1 418 ? 36.718 4.646 -11.758 1.00 92.50 418 PHE A C 1
ATOM 3104 O O . PHE A 1 418 ? 35.684 4.040 -12.004 1.00 92.50 418 PHE A O 1
ATOM 3111 N N . MET A 1 419 ? 36.773 5.623 -10.855 1.00 90.19 419 MET A N 1
ATOM 3112 C CA . MET A 1 419 ? 35.631 6.034 -10.043 1.00 90.19 419 MET A CA 1
ATOM 3113 C C . MET A 1 419 ? 34.542 6.679 -10.904 1.00 90.19 419 MET A C 1
ATOM 3115 O O . MET A 1 419 ? 34.810 7.556 -11.733 1.00 90.19 419 MET A O 1
ATOM 3119 N N . ASN A 1 420 ? 33.300 6.236 -10.717 1.00 87.38 420 ASN A N 1
ATOM 3120 C CA . ASN A 1 420 ? 32.152 6.830 -11.385 1.00 87.38 420 ASN A CA 1
ATOM 3121 C C . ASN A 1 420 ? 31.656 8.086 -10.646 1.00 87.38 420 ASN A C 1
ATOM 3123 O O . ASN A 1 420 ? 31.953 8.306 -9.473 1.00 87.38 420 ASN A O 1
ATOM 3127 N N . ILE A 1 421 ? 30.861 8.904 -11.343 1.00 87.12 421 ILE A N 1
ATOM 3128 C CA . ILE A 1 421 ? 30.368 10.183 -10.807 1.00 87.12 421 ILE A CA 1
ATOM 3129 C C . ILE A 1 421 ? 29.471 10.011 -9.578 1.00 87.12 421 ILE A C 1
ATOM 3131 O O . ILE A 1 421 ? 29.455 10.876 -8.711 1.00 87.12 421 ILE A O 1
ATOM 3135 N N . LEU A 1 422 ? 28.756 8.890 -9.479 1.00 85.25 422 LEU A N 1
ATOM 3136 C CA . LEU A 1 422 ? 27.837 8.624 -8.377 1.00 85.25 422 LEU A CA 1
ATOM 3137 C C . LEU A 1 422 ? 28.603 8.312 -7.081 1.00 85.25 422 LEU A C 1
ATOM 3139 O O . LEU A 1 422 ? 28.223 8.805 -6.022 1.00 85.25 422 LEU A O 1
ATOM 3143 N N . THR A 1 423 ? 29.733 7.601 -7.169 1.00 85.88 423 THR A N 1
ATOM 3144 C CA . THR A 1 423 ? 30.647 7.408 -6.029 1.00 85.88 423 THR A CA 1
ATOM 3145 C C . THR A 1 423 ? 31.288 8.734 -5.609 1.00 85.88 423 THR A C 1
ATOM 3147 O O . THR A 1 423 ? 31.345 9.025 -4.417 1.00 85.88 423 THR A O 1
ATOM 3150 N N . THR A 1 424 ? 31.706 9.585 -6.558 1.00 88.62 424 THR A N 1
ATOM 3151 C CA . THR A 1 424 ? 32.191 10.942 -6.238 1.00 88.62 424 THR A CA 1
ATOM 3152 C C . THR A 1 424 ? 31.125 11.775 -5.529 1.00 88.62 424 THR A C 1
ATOM 3154 O O . THR A 1 424 ? 31.425 12.422 -4.532 1.00 88.62 424 THR A O 1
ATOM 3157 N N . ASN A 1 425 ? 29.880 11.735 -6.011 1.00 89.62 425 ASN A N 1
ATOM 3158 C CA . ASN A 1 425 ? 28.764 12.466 -5.417 1.00 89.62 425 ASN A CA 1
ATOM 3159 C C . ASN A 1 425 ? 28.477 11.988 -3.982 1.00 89.62 425 ASN A C 1
ATOM 3161 O O . ASN A 1 425 ? 28.294 12.804 -3.086 1.00 89.62 425 ASN A O 1
ATOM 3165 N N . GLY A 1 426 ? 28.543 10.673 -3.739 1.00 87.00 426 GLY A N 1
ATOM 3166 C CA . GLY A 1 426 ? 28.465 10.100 -2.392 1.00 87.00 426 GLY A CA 1
ATOM 3167 C C . GLY A 1 426 ? 29.573 10.601 -1.458 1.00 87.00 426 GLY A C 1
ATOM 3168 O O . GLY A 1 426 ? 29.283 10.965 -0.321 1.00 87.00 426 GLY A O 1
ATOM 3169 N N . TRP A 1 427 ? 30.821 10.694 -1.934 1.00 93.00 427 TRP A N 1
ATOM 3170 C CA . TRP A 1 427 ? 31.926 11.258 -1.146 1.00 93.00 427 TRP A CA 1
ATOM 3171 C C . TRP A 1 427 ? 31.787 12.762 -0.893 1.00 93.00 427 TRP A C 1
ATOM 3173 O O . TRP A 1 427 ? 32.103 13.201 0.206 1.00 93.00 427 TRP A O 1
ATOM 3183 N N . VAL A 1 428 ? 31.296 13.545 -1.859 1.00 94.38 428 VAL A N 1
ATOM 3184 C CA . VAL A 1 428 ? 31.037 14.986 -1.683 1.00 94.38 428 VAL A CA 1
ATOM 3185 C C . VAL A 1 428 ? 29.892 15.227 -0.698 1.00 94.38 428 VAL A C 1
ATOM 3187 O O . VAL A 1 428 ? 30.050 16.018 0.227 1.00 94.38 428 VAL A O 1
ATOM 3190 N N . GLY A 1 429 ? 28.768 14.520 -0.854 1.00 92.62 429 GLY A N 1
ATOM 3191 C CA . GLY A 1 429 ? 27.643 14.596 0.078 1.00 92.62 429 GLY A CA 1
ATOM 3192 C C . GLY A 1 429 ? 28.079 14.227 1.494 1.00 92.62 429 GLY A C 1
ATOM 3193 O O . GLY A 1 429 ? 27.912 15.033 2.406 1.00 92.62 429 GLY A O 1
ATOM 3194 N N . ARG A 1 430 ? 28.747 13.071 1.646 1.00 91.44 430 ARG A N 1
ATOM 3195 C CA . ARG A 1 430 ? 29.323 12.632 2.923 1.00 91.44 430 ARG A CA 1
ATOM 3196 C C . ARG A 1 430 ? 30.268 13.677 3.512 1.00 91.44 430 ARG A C 1
ATOM 3198 O O . ARG A 1 430 ? 30.162 13.980 4.688 1.00 91.44 430 ARG A O 1
ATOM 3205 N N . TYR A 1 431 ? 31.201 14.209 2.727 1.00 95.38 431 TYR A N 1
ATOM 3206 C CA . TYR A 1 431 ? 32.199 15.167 3.206 1.00 95.38 431 TYR A CA 1
ATOM 3207 C C . TYR A 1 431 ? 31.561 16.389 3.876 1.00 95.38 431 TYR A C 1
ATOM 3209 O O . TYR A 1 431 ? 31.999 16.822 4.941 1.00 95.38 431 TYR A O 1
ATOM 3217 N N . VAL A 1 432 ? 30.489 16.906 3.276 1.00 95.88 432 VAL A N 1
ATOM 3218 C CA . VAL A 1 432 ? 29.782 18.070 3.806 1.00 95.88 432 VAL A CA 1
ATOM 3219 C C . VAL A 1 432 ? 28.873 17.693 4.989 1.00 95.88 432 VAL A C 1
ATOM 3221 O O . VAL A 1 432 ? 28.826 18.442 5.965 1.00 95.88 432 VAL A O 1
ATOM 3224 N N . THR A 1 433 ? 28.219 16.523 4.988 1.00 94.00 433 THR A N 1
ATOM 3225 C CA . THR A 1 433 ? 27.421 16.061 6.146 1.00 94.00 433 THR A CA 1
ATOM 3226 C C . THR A 1 433 ? 28.275 15.630 7.342 1.00 94.00 433 THR A C 1
ATOM 3228 O O . THR A 1 433 ? 27.879 15.869 8.475 1.00 94.00 433 THR A O 1
ATOM 3231 N N . ASP A 1 434 ? 29.465 15.060 7.129 1.00 93.25 434 ASP A N 1
ATOM 3232 C CA . ASP A 1 434 ? 30.411 14.705 8.198 1.00 93.25 434 ASP A CA 1
ATOM 3233 C C . ASP A 1 434 ? 30.911 15.968 8.932 1.00 93.25 434 ASP A C 1
ATOM 3235 O O . ASP A 1 434 ? 31.189 15.909 10.130 1.00 93.25 434 ASP A O 1
ATOM 3239 N N . TRP A 1 435 ? 30.985 17.118 8.246 1.00 95.25 435 TRP A N 1
ATOM 3240 C CA . TRP A 1 435 ? 31.260 18.426 8.857 1.00 95.25 435 TRP A CA 1
ATOM 3241 C C . TRP A 1 435 ? 30.031 19.042 9.540 1.00 95.25 435 TRP A C 1
ATOM 3243 O O . TRP A 1 435 ? 30.166 19.577 10.644 1.00 95.25 435 TRP A O 1
ATOM 3253 N N . ALA A 1 436 ? 28.858 18.978 8.901 1.00 94.62 436 ALA A N 1
ATOM 3254 C CA . ALA A 1 436 ? 27.635 19.630 9.374 1.00 94.62 436 ALA A CA 1
ATOM 3255 C C . ALA A 1 436 ? 26.932 18.883 10.523 1.00 94.62 436 ALA A C 1
ATOM 3257 O O . ALA A 1 436 ? 26.365 19.525 11.400 1.00 94.62 436 ALA A O 1
ATOM 3258 N N . GLY A 1 437 ? 27.000 17.551 10.554 1.00 91.81 437 GLY A N 1
ATOM 3259 C CA . GLY A 1 437 ? 26.332 16.683 11.529 1.00 91.81 437 GLY A CA 1
ATOM 3260 C C . GLY A 1 437 ? 25.024 16.041 11.022 1.00 91.81 437 GLY A C 1
ATOM 3261 O O . GLY A 1 437 ? 24.584 16.307 9.901 1.00 91.81 437 GLY A O 1
ATOM 3262 N N . PRO A 1 438 ? 24.420 15.143 11.823 1.00 90.25 438 PRO A N 1
ATOM 3263 C CA . PRO A 1 438 ? 23.486 14.117 11.344 1.00 90.25 438 PRO A CA 1
ATOM 3264 C C . PRO A 1 438 ? 22.094 14.601 10.907 1.00 90.25 438 PRO A C 1
ATOM 3266 O O . PRO A 1 438 ? 21.425 13.875 10.175 1.00 90.25 438 PRO A O 1
ATOM 3269 N N . GLU A 1 439 ? 21.639 15.786 11.323 1.00 90.00 439 GLU A N 1
ATOM 3270 C CA . GLU A 1 439 ? 20.322 16.332 10.938 1.00 90.00 439 GLU A CA 1
ATOM 3271 C C . GLU A 1 439 ? 20.402 17.285 9.728 1.00 90.00 439 GLU A C 1
ATOM 3273 O O . GLU A 1 439 ? 19.378 17.790 9.267 1.00 90.00 439 GLU A O 1
ATOM 3278 N N . ALA A 1 440 ? 21.602 17.535 9.188 1.00 90.81 440 ALA A N 1
ATOM 3279 C CA . ALA A 1 440 ? 21.802 18.424 8.046 1.00 90.81 440 ALA A CA 1
ATOM 3280 C C . ALA A 1 440 ? 21.233 17.821 6.748 1.00 90.81 440 ALA A C 1
ATOM 3282 O O . ALA A 1 440 ? 21.630 16.738 6.310 1.00 90.81 440 ALA A O 1
ATOM 3283 N N . LEU A 1 441 ? 20.324 18.543 6.086 1.00 89.12 441 LEU A N 1
ATOM 3284 C CA . LEU A 1 441 ? 19.624 18.054 4.896 1.00 89.12 441 LEU A CA 1
ATOM 3285 C C . LEU A 1 441 ? 20.260 18.590 3.610 1.00 89.12 441 LEU A C 1
ATOM 3287 O O . LEU A 1 441 ? 20.094 19.763 3.275 1.00 89.12 441 LEU A O 1
ATOM 3291 N N . LEU A 1 442 ? 20.919 17.716 2.845 1.00 90.12 442 LEU A N 1
ATOM 3292 C CA . LEU A 1 442 ? 21.368 18.011 1.478 1.00 90.12 442 LEU A CA 1
ATOM 3293 C C . LEU A 1 442 ? 20.163 18.380 0.591 1.00 90.12 442 LEU A C 1
ATOM 3295 O O . LEU A 1 442 ? 19.251 17.574 0.398 1.00 90.12 442 LEU A O 1
ATOM 3299 N N . ARG A 1 443 ? 20.163 19.600 0.045 1.00 90.56 443 ARG A N 1
ATOM 3300 C CA . ARG A 1 443 ? 19.134 20.125 -0.872 1.00 90.56 443 ARG A CA 1
ATOM 3301 C C . ARG A 1 443 ? 19.565 20.049 -2.332 1.00 90.56 443 ARG A C 1
ATOM 3303 O O . ARG A 1 443 ? 18.762 19.670 -3.180 1.00 90.56 443 ARG A O 1
ATOM 3310 N N . CYS A 1 444 ? 20.827 20.367 -2.615 1.00 90.06 444 CYS A N 1
ATOM 3311 C CA . CYS A 1 444 ? 21.400 20.340 -3.958 1.00 90.06 444 CYS A CA 1
ATOM 3312 C C . CYS A 1 444 ? 22.880 19.940 -3.911 1.00 90.06 444 CYS A C 1
ATOM 3314 O O . CYS A 1 444 ? 23.577 20.232 -2.939 1.00 90.06 444 CYS A O 1
ATOM 3316 N N . VAL A 1 445 ? 23.364 19.294 -4.974 1.00 89.38 445 VAL A N 1
ATOM 3317 C CA . VAL A 1 445 ? 24.792 19.054 -5.227 1.00 89.38 445 VAL A CA 1
ATOM 3318 C C . VAL A 1 445 ? 25.051 19.267 -6.723 1.00 89.38 445 VAL A C 1
ATOM 3320 O O . VAL A 1 445 ? 24.843 18.354 -7.524 1.00 89.38 445 VAL A O 1
ATOM 3323 N N . ASP A 1 446 ? 25.474 20.474 -7.113 1.00 90.94 446 ASP A N 1
ATOM 3324 C CA . ASP A 1 446 ? 25.933 20.769 -8.480 1.00 90.94 446 ASP A CA 1
ATOM 3325 C C . ASP A 1 446 ? 27.453 20.618 -8.533 1.00 90.94 446 ASP A C 1
ATOM 3327 O O . ASP A 1 446 ? 28.198 21.477 -8.058 1.00 90.94 446 ASP A O 1
ATOM 3331 N N . ILE A 1 447 ? 27.916 19.499 -9.091 1.00 89.62 447 ILE A N 1
ATOM 3332 C CA . ILE A 1 447 ? 29.335 19.162 -9.196 1.00 89.62 447 ILE A CA 1
ATOM 3333 C C . ILE A 1 447 ? 29.730 18.757 -10.612 1.00 89.62 447 ILE A C 1
ATOM 3335 O O . ILE A 1 447 ? 29.030 18.027 -11.317 1.00 89.62 447 ILE A O 1
ATOM 3339 N N . ARG A 1 448 ? 30.926 19.187 -11.010 1.00 89.75 448 ARG A N 1
ATOM 3340 C CA . ARG A 1 448 ? 31.544 18.885 -12.302 1.00 89.75 448 ARG A CA 1
ATOM 3341 C C . ARG A 1 448 ? 32.765 18.010 -12.068 1.00 89.75 448 ARG A C 1
ATOM 3343 O O . ARG A 1 448 ? 33.549 18.282 -11.165 1.00 89.75 448 ARG A O 1
ATOM 3350 N N . LEU A 1 449 ? 32.928 16.967 -12.884 1.00 88.88 449 LEU A N 1
ATOM 3351 C CA . LEU A 1 449 ? 34.131 16.134 -12.854 1.00 88.88 449 LEU A CA 1
ATOM 3352 C C . LEU A 1 449 ? 35.195 16.661 -13.817 1.00 88.88 449 LEU A C 1
ATOM 3354 O O . LEU A 1 449 ? 34.904 16.858 -14.998 1.00 88.88 449 LEU A O 1
ATOM 3358 N N . GLY A 1 450 ? 36.423 16.781 -13.320 1.00 92.31 450 GLY A N 1
ATOM 3359 C CA . GLY A 1 450 ? 37.635 16.996 -14.107 1.00 92.31 450 GLY A CA 1
ATOM 3360 C C . GLY A 1 450 ? 38.503 15.736 -14.136 1.00 92.31 450 GLY A C 1
ATOM 3361 O O . GLY A 1 450 ? 38.151 14.740 -14.773 1.00 92.31 450 GLY A O 1
ATOM 3362 N N . ALA A 1 451 ? 39.638 15.784 -13.440 1.00 91.62 451 ALA A N 1
ATOM 3363 C CA . ALA A 1 451 ? 40.656 14.740 -13.361 1.00 91.62 451 ALA A CA 1
ATOM 3364 C C . ALA A 1 451 ? 40.119 13.444 -12.705 1.00 91.62 451 ALA A C 1
ATOM 3366 O O . ALA A 1 451 ? 39.887 13.397 -11.502 1.00 91.62 451 ALA A O 1
ATOM 3367 N N . PRO A 1 452 ? 39.872 12.348 -13.435 1.00 92.75 452 PRO A N 1
ATOM 3368 C CA . PRO A 1 452 ? 39.187 11.180 -12.870 1.00 92.75 452 PRO A CA 1
ATOM 3369 C C . PRO A 1 452 ? 40.050 10.422 -11.844 1.00 92.75 452 PRO A C 1
ATOM 3371 O O . PRO A 1 452 ? 41.272 10.399 -11.951 1.00 92.75 452 PRO A O 1
ATOM 3374 N N . ASN A 1 453 ? 39.382 9.777 -10.881 1.00 91.00 453 ASN A N 1
ATOM 3375 C CA . ASN A 1 453 ? 39.980 9.079 -9.734 1.00 91.00 453 ASN A CA 1
ATOM 3376 C C . ASN A 1 453 ? 40.097 7.564 -9.944 1.00 91.00 453 ASN A C 1
ATOM 3378 O O . ASN A 1 453 ? 39.211 6.954 -10.545 1.00 91.00 453 ASN A O 1
ATOM 3382 N N . TYR A 1 454 ? 41.161 6.954 -9.421 1.00 94.81 454 TYR A N 1
ATOM 3383 C CA . TYR A 1 454 ? 41.589 5.590 -9.756 1.00 94.81 454 TYR A CA 1
ATOM 3384 C C . TYR A 1 454 ? 41.962 4.722 -8.568 1.00 94.81 454 TYR A C 1
ATOM 3386 O O . TYR A 1 454 ? 42.199 5.245 -7.489 1.00 94.81 454 TYR A O 1
ATOM 3394 N N . PRO A 1 455 ? 42.122 3.396 -8.760 1.00 88.19 455 PRO A N 1
ATOM 3395 C CA . PRO A 1 455 ? 42.748 2.534 -7.772 1.00 88.19 455 PRO A CA 1
ATOM 3396 C C . PRO A 1 455 ? 44.138 3.071 -7.403 1.00 88.19 455 PRO A C 1
ATOM 3398 O O . PRO A 1 455 ? 45.105 2.855 -8.136 1.00 88.19 455 PRO A O 1
ATOM 3401 N N . GLY A 1 456 ? 44.216 3.747 -6.258 1.00 86.12 456 GLY A N 1
ATOM 3402 C CA . GLY A 1 456 ? 45.387 4.405 -5.697 1.00 86.12 456 GLY A CA 1
ATOM 3403 C C . GLY A 1 456 ? 45.565 5.894 -5.984 1.00 86.12 456 GLY A C 1
ATOM 3404 O O . GLY A 1 456 ? 46.658 6.400 -5.764 1.00 86.12 456 GLY A O 1
ATOM 3405 N N . ASP A 1 457 ? 44.579 6.612 -6.493 1.00 92.38 457 ASP A N 1
ATOM 3406 C CA . ASP A 1 457 ? 44.655 8.062 -6.316 1.00 92.38 457 ASP A CA 1
ATOM 3407 C C . ASP A 1 457 ? 44.285 8.359 -4.853 1.00 92.38 457 ASP A C 1
ATOM 3409 O O . ASP A 1 457 ? 43.431 7.676 -4.286 1.00 92.38 457 ASP A O 1
ATOM 3413 N N . THR A 1 458 ? 44.895 9.362 -4.226 1.00 92.50 458 THR A N 1
ATOM 3414 C CA . THR A 1 458 ? 44.330 9.947 -3.000 1.00 92.50 458 THR A CA 1
ATOM 3415 C C . THR A 1 458 ? 43.596 11.206 -3.416 1.00 92.50 458 THR A C 1
ATOM 3417 O O . THR A 1 458 ? 44.204 12.125 -3.970 1.00 92.50 458 THR A O 1
ATOM 3420 N N . MET A 1 459 ? 42.283 11.228 -3.196 1.00 94.81 459 MET A N 1
ATOM 3421 C CA . MET A 1 459 ? 41.471 12.419 -3.403 1.00 94.81 459 MET A CA 1
ATOM 3422 C C . MET A 1 459 ? 41.430 13.210 -2.102 1.00 94.81 459 MET A C 1
ATOM 3424 O O . MET A 1 459 ? 40.943 12.699 -1.099 1.00 94.81 459 MET A O 1
ATOM 3428 N N . VAL A 1 460 ? 41.895 14.453 -2.125 1.00 96.94 460 VAL A N 1
ATOM 3429 C CA . VAL A 1 460 ? 41.758 15.384 -1.004 1.00 96.94 460 VAL A CA 1
ATOM 3430 C C . VAL A 1 460 ? 40.555 16.275 -1.281 1.00 96.94 460 VAL A C 1
ATOM 3432 O O . VAL A 1 460 ? 40.578 17.067 -2.225 1.00 96.94 460 VAL A O 1
ATOM 3435 N N . LEU A 1 461 ? 39.495 16.116 -0.490 1.00 97.12 461 LEU A N 1
ATOM 3436 C CA . LEU A 1 461 ? 38.331 17.000 -0.482 1.00 97.12 461 LEU A CA 1
ATOM 3437 C C . LEU A 1 461 ? 38.584 18.177 0.464 1.00 97.12 461 LEU A C 1
ATOM 3439 O O . LEU A 1 461 ? 38.969 17.979 1.615 1.00 97.12 461 LEU A O 1
ATOM 3443 N N . SER A 1 462 ? 38.344 19.389 -0.025 1.00 97.50 462 SER A N 1
ATOM 3444 C CA . SER A 1 462 ? 38.269 20.622 0.751 1.00 97.50 462 SER A CA 1
ATOM 3445 C C . SER A 1 462 ? 36.980 21.382 0.422 1.00 97.50 462 SER A C 1
ATOM 3447 O O . SER A 1 462 ? 36.363 21.177 -0.632 1.00 97.50 462 SER A O 1
ATOM 3449 N N . GLY A 1 463 ? 36.558 22.275 1.316 1.00 97.44 463 GLY A N 1
ATOM 3450 C CA . GLY A 1 463 ? 35.396 23.122 1.082 1.00 97.44 463 GLY A CA 1
ATOM 3451 C C . GLY A 1 463 ? 35.406 24.409 1.895 1.00 97.44 463 GLY A C 1
ATOM 3452 O O . GLY A 1 463 ? 36.158 24.560 2.859 1.00 97.44 463 GLY A O 1
ATOM 3453 N N . THR A 1 464 ? 34.564 25.352 1.489 1.00 98.12 464 THR A N 1
ATOM 3454 C CA . THR A 1 464 ? 34.388 26.643 2.163 1.00 98.12 464 THR A CA 1
ATOM 3455 C C . THR A 1 464 ? 32.945 27.106 2.011 1.00 98.12 464 THR A C 1
ATOM 3457 O O . THR A 1 464 ? 32.373 26.996 0.925 1.00 98.12 464 THR A O 1
ATOM 3460 N N . VAL A 1 465 ? 32.343 27.636 3.075 1.00 98.25 465 VAL A N 1
ATOM 3461 C CA . VAL A 1 465 ? 31.000 28.227 3.010 1.00 98.25 465 VAL A CA 1
ATOM 3462 C C . VAL A 1 465 ? 31.039 29.474 2.126 1.00 98.25 465 VAL A C 1
ATOM 3464 O O . VAL A 1 465 ? 31.680 30.467 2.461 1.00 98.25 465 VAL A O 1
ATOM 3467 N N . ALA A 1 466 ? 30.360 29.413 0.983 1.00 97.00 466 ALA A N 1
ATOM 3468 C CA . ALA A 1 466 ? 30.365 30.446 -0.048 1.00 97.00 466 ALA A CA 1
ATOM 3469 C C . ALA A 1 466 ? 29.156 31.391 0.044 1.00 97.00 466 ALA A C 1
ATOM 3471 O O . ALA A 1 466 ? 29.263 32.555 -0.336 1.00 97.00 466 ALA A O 1
ATOM 3472 N N . ALA A 1 467 ? 28.015 30.910 0.548 1.00 97.31 467 ALA A N 1
ATOM 3473 C CA . ALA A 1 467 ? 26.821 31.722 0.778 1.00 97.31 467 ALA A CA 1
ATOM 3474 C C . ALA A 1 467 ? 25.948 31.148 1.906 1.00 97.31 467 ALA A C 1
ATOM 3476 O O . ALA A 1 467 ? 26.048 29.972 2.257 1.00 97.31 467 ALA A O 1
ATOM 3477 N N . LYS A 1 468 ? 25.075 31.996 2.458 1.00 96.88 468 LYS A N 1
ATOM 3478 C CA . LYS A 1 468 ? 24.099 31.669 3.505 1.00 96.88 468 LYS A CA 1
ATOM 3479 C C . LYS A 1 468 ? 22.839 32.514 3.284 1.00 96.88 468 LYS A C 1
ATOM 3481 O O . LYS A 1 468 ? 22.955 33.728 3.112 1.00 96.88 468 LYS A O 1
ATOM 3486 N N . ARG A 1 469 ? 21.662 31.886 3.223 1.00 94.00 469 ARG A N 1
ATOM 3487 C CA . ARG A 1 469 ? 20.373 32.526 2.901 1.00 94.00 469 ARG A CA 1
ATOM 3488 C C . ARG A 1 469 ? 19.208 31.642 3.354 1.00 94.00 469 ARG A C 1
ATOM 3490 O O . ARG A 1 469 ? 19.210 30.462 3.044 1.00 94.00 469 ARG A O 1
ATOM 3497 N N . ASP A 1 470 ? 18.185 32.223 3.982 1.00 90.44 470 ASP A N 1
ATOM 3498 C CA . ASP A 1 470 ? 16.851 31.620 4.173 1.00 90.44 470 ASP A CA 1
ATOM 3499 C C . ASP A 1 470 ? 16.860 30.167 4.732 1.00 90.44 470 ASP A C 1
ATOM 3501 O O . ASP A 1 470 ? 16.112 29.304 4.279 1.00 90.44 470 ASP A O 1
ATOM 3505 N N . GLY A 1 471 ? 17.738 29.882 5.707 1.00 87.69 471 GLY A N 1
ATOM 3506 C CA . GLY A 1 471 ? 17.920 28.549 6.317 1.00 87.69 471 GLY A CA 1
ATOM 3507 C C . GLY A 1 471 ? 18.866 27.606 5.553 1.00 87.69 471 GLY A C 1
ATOM 3508 O O . GLY A 1 471 ? 19.156 26.501 6.015 1.00 87.69 471 GLY A O 1
ATOM 3509 N N . ILE A 1 472 ? 19.370 28.040 4.394 1.00 96.00 472 ILE A N 1
ATOM 3510 C CA . ILE A 1 472 ? 20.254 27.288 3.501 1.00 96.00 472 ILE A CA 1
ATOM 3511 C C . ILE A 1 472 ? 21.696 27.812 3.574 1.00 96.00 472 ILE A C 1
ATOM 3513 O O . ILE A 1 472 ? 21.953 29.019 3.555 1.00 96.00 472 ILE A O 1
ATOM 3517 N N . VAL A 1 473 ? 22.652 26.884 3.619 1.00 97.44 473 VAL A N 1
ATOM 3518 C CA . VAL A 1 473 ? 24.098 27.126 3.544 1.00 97.44 473 VAL A CA 1
ATOM 3519 C C . VAL A 1 473 ? 24.634 26.521 2.248 1.00 97.44 473 VAL A C 1
ATOM 3521 O O . VAL A 1 473 ? 24.470 25.325 2.006 1.00 97.44 473 VAL A O 1
ATOM 3524 N N . THR A 1 474 ? 25.305 27.329 1.427 1.00 98.12 474 THR A N 1
ATOM 3525 C CA . THR A 1 474 ? 25.967 26.888 0.192 1.00 98.12 474 THR A CA 1
ATOM 3526 C C . THR A 1 474 ? 27.464 26.728 0.444 1.00 98.12 474 THR A C 1
ATOM 3528 O O . THR A 1 474 ? 28.169 27.709 0.688 1.00 98.12 474 THR A O 1
ATOM 3531 N N . VAL A 1 475 ? 27.971 25.502 0.352 1.00 98.19 475 VAL A N 1
ATOM 3532 C CA . VAL A 1 475 ? 29.393 25.163 0.490 1.00 98.19 475 VAL A CA 1
ATOM 3533 C C . VAL A 1 475 ? 30.000 24.981 -0.899 1.00 98.19 475 VAL A C 1
ATOM 3535 O O . VAL A 1 475 ? 29.573 24.109 -1.654 1.00 98.19 475 VAL A O 1
ATOM 3538 N N . ALA A 1 476 ? 31.014 25.774 -1.245 1.00 98.19 476 ALA A N 1
ATOM 3539 C CA . ALA A 1 476 ? 31.857 25.494 -2.402 1.00 98.19 476 ALA A CA 1
ATOM 3540 C C . ALA A 1 476 ? 32.793 24.327 -2.065 1.00 98.19 476 ALA A C 1
ATOM 3542 O O . ALA A 1 476 ? 33.445 24.339 -1.022 1.00 98.19 476 ALA A O 1
ATOM 3543 N N . VAL A 1 477 ? 32.856 23.323 -2.940 1.00 97.62 477 VAL A N 1
ATOM 3544 C CA . VAL A 1 477 ? 33.610 22.079 -2.723 1.00 97.62 477 VAL A CA 1
ATOM 3545 C C . VAL A 1 477 ? 34.614 21.832 -3.842 1.00 97.62 477 VAL A C 1
ATOM 3547 O O . VAL A 1 477 ? 34.338 22.092 -5.017 1.00 97.62 477 VAL A O 1
ATOM 3550 N N . ARG A 1 478 ? 35.777 21.288 -3.476 1.00 97.75 478 ARG A N 1
ATOM 3551 C CA . ARG A 1 478 ? 36.845 20.886 -4.396 1.00 97.75 478 ARG A CA 1
ATOM 3552 C C . ARG A 1 478 ? 37.470 19.580 -3.918 1.00 97.75 478 ARG A C 1
ATOM 3554 O O . ARG A 1 478 ? 38.008 19.516 -2.823 1.00 97.75 478 ARG A O 1
ATOM 3561 N N . GLY A 1 479 ? 37.431 18.545 -4.746 1.00 97.25 479 GLY A N 1
ATOM 3562 C CA . GLY A 1 479 ? 38.212 17.325 -4.563 1.00 97.25 479 GLY A CA 1
ATOM 3563 C C . GLY A 1 479 ? 39.330 17.285 -5.588 1.00 97.25 479 GLY A C 1
ATOM 3564 O O . GLY A 1 479 ? 39.046 17.271 -6.782 1.00 97.25 479 GLY A O 1
ATOM 3565 N N . ALA A 1 480 ? 40.584 17.261 -5.147 1.00 96.06 480 ALA A N 1
ATOM 3566 C CA . ALA A 1 480 ? 41.756 17.206 -6.019 1.00 96.06 480 ALA A CA 1
ATOM 3567 C C . ALA A 1 480 ? 42.534 15.897 -5.829 1.00 96.06 480 ALA A C 1
ATOM 3569 O O . ALA A 1 480 ? 42.542 15.325 -4.742 1.00 96.06 480 ALA A O 1
ATOM 3570 N N . ASN A 1 481 ? 43.197 15.428 -6.883 1.00 94.25 481 ASN A N 1
ATOM 3571 C CA . ASN A 1 481 ? 44.163 14.332 -6.839 1.00 94.25 481 ASN A CA 1
ATOM 3572 C C . ASN A 1 481 ? 45.459 14.739 -7.575 1.00 94.25 481 ASN A C 1
ATOM 3574 O O . ASN A 1 481 ? 45.614 15.886 -7.994 1.00 94.25 481 ASN A O 1
ATOM 3578 N N . GLN A 1 482 ? 46.403 13.809 -7.750 1.00 90.38 482 GLN A N 1
ATOM 3579 C CA . GLN A 1 482 ? 47.695 14.083 -8.407 1.00 90.38 482 GLN A CA 1
ATOM 3580 C C . GLN A 1 482 ? 47.584 14.501 -9.890 1.00 90.38 482 GLN A C 1
ATOM 3582 O O . GLN A 1 482 ? 48.553 15.002 -10.454 1.00 90.38 482 GLN A O 1
ATOM 3587 N N . LEU A 1 483 ? 46.422 14.310 -10.522 1.00 86.50 483 LEU A N 1
ATOM 3588 C CA . LEU A 1 483 ? 46.125 14.712 -11.901 1.00 86.50 483 LEU A CA 1
ATOM 3589 C C . LEU A 1 483 ? 45.353 16.048 -11.978 1.00 86.50 483 LEU A C 1
ATOM 3591 O O . LEU A 1 483 ? 45.026 16.494 -13.078 1.00 86.50 483 LEU A O 1
ATOM 3595 N N . GLY A 1 484 ? 45.059 16.686 -10.837 1.00 91.94 484 GLY A N 1
ATOM 3596 C CA . GLY A 1 484 ? 44.342 17.959 -10.733 1.00 91.94 484 GLY A CA 1
ATOM 3597 C C . GLY A 1 484 ? 42.964 17.838 -10.077 1.00 91.94 484 GLY A C 1
ATOM 3598 O O . GLY A 1 484 ? 42.704 16.943 -9.272 1.00 91.94 484 GLY A O 1
ATOM 3599 N N . ASP A 1 485 ? 42.069 18.770 -10.400 1.00 93.56 485 ASP A N 1
ATOM 3600 C CA . ASP A 1 485 ? 40.730 18.862 -9.813 1.00 93.56 485 ASP A CA 1
ATOM 3601 C C . ASP A 1 485 ? 39.839 17.716 -10.303 1.00 93.56 485 ASP A C 1
ATOM 3603 O O . ASP A 1 485 ? 39.355 17.723 -11.436 1.00 93.56 485 ASP A O 1
ATOM 3607 N N . HIS A 1 486 ? 39.603 16.726 -9.442 1.00 96.44 486 HIS A N 1
ATOM 3608 C CA . HIS A 1 486 ? 38.693 15.621 -9.719 1.00 96.44 486 HIS A CA 1
ATOM 3609 C C . HIS A 1 486 ? 37.242 16.062 -9.749 1.00 96.44 486 HIS A C 1
ATOM 3611 O O . HIS A 1 486 ? 36.487 15.650 -10.632 1.00 96.44 486 HIS A O 1
ATOM 3617 N N . VAL A 1 487 ? 36.858 16.885 -8.780 1.00 95.12 487 VAL A N 1
ATOM 3618 C CA . VAL A 1 487 ? 35.507 17.402 -8.635 1.00 95.12 487 VAL A CA 1
ATOM 3619 C C . VAL A 1 487 ? 35.554 18.839 -8.144 1.00 95.12 487 VAL A C 1
ATOM 3621 O O . VAL A 1 487 ? 36.318 19.158 -7.237 1.00 95.12 487 VAL A O 1
ATOM 3624 N N . SER A 1 488 ? 34.735 19.705 -8.724 1.00 97.00 488 SER A N 1
ATOM 3625 C CA . SER A 1 488 ? 34.508 21.057 -8.214 1.00 97.00 488 SER A CA 1
ATOM 3626 C C . SER A 1 488 ? 33.053 21.466 -8.417 1.00 97.00 488 SER A C 1
ATOM 3628 O O . SER A 1 488 ? 32.392 21.003 -9.352 1.00 97.00 488 SER A O 1
ATOM 3630 N N . GLY A 1 489 ? 32.524 22.285 -7.509 1.00 95.81 489 GLY A N 1
ATOM 3631 C CA . GLY A 1 489 ? 31.113 22.662 -7.533 1.00 95.81 489 GLY A CA 1
ATOM 3632 C C . GLY A 1 489 ? 30.609 23.240 -6.217 1.00 95.81 489 GLY A C 1
ATOM 3633 O O . GLY A 1 489 ? 31.388 23.775 -5.425 1.00 95.81 489 GLY A O 1
ATOM 3634 N N . GLN A 1 490 ? 29.302 23.130 -5.993 1.00 97.12 490 GLN A N 1
ATOM 3635 C CA . GLN A 1 490 ? 28.619 23.624 -4.800 1.00 97.12 490 GLN A CA 1
ATOM 3636 C C . GLN A 1 490 ? 27.635 22.590 -4.236 1.00 97.12 490 GLN A C 1
ATOM 3638 O O . GLN A 1 490 ? 27.020 21.812 -4.967 1.00 97.12 490 GLN A O 1
ATOM 3643 N N . VAL A 1 491 ? 27.493 22.603 -2.912 1.00 97.12 491 VAL A N 1
ATOM 3644 C CA . VAL A 1 491 ? 26.558 21.788 -2.132 1.00 97.12 491 VAL A CA 1
ATOM 3645 C C . VAL A 1 491 ? 25.663 22.724 -1.332 1.00 97.12 491 VAL A C 1
ATOM 3647 O O . VAL A 1 491 ? 26.169 23.613 -0.652 1.00 97.12 491 VAL A O 1
ATOM 3650 N N . GLU A 1 492 ? 24.352 22.519 -1.380 1.00 97.12 492 GLU A N 1
ATOM 3651 C CA . GLU A 1 492 ? 23.387 23.263 -0.569 1.00 97.12 492 GLU A CA 1
ATOM 3652 C C . GLU A 1 492 ? 22.855 22.383 0.562 1.00 97.12 492 GLU A C 1
ATOM 3654 O O . GLU A 1 492 ? 22.381 21.269 0.330 1.00 97.12 492 GLU A O 1
ATOM 3659 N N . LEU A 1 493 ? 22.912 22.905 1.784 1.00 94.38 493 LEU A N 1
ATOM 3660 C CA . LEU A 1 493 ? 22.433 22.283 3.016 1.00 94.38 493 LEU A CA 1
ATOM 3661 C C . LEU A 1 493 ? 21.286 23.111 3.582 1.00 94.38 493 LEU A C 1
ATOM 3663 O O . LEU A 1 493 ? 21.418 24.327 3.640 1.00 94.38 493 LEU A O 1
ATOM 3667 N N . ALA A 1 494 ? 20.232 22.485 4.097 1.00 94.94 494 ALA A N 1
ATOM 3668 C CA . ALA A 1 494 ? 19.411 23.109 5.131 1.00 94.94 494 ALA A CA 1
ATOM 3669 C C . ALA A 1 494 ? 19.907 22.652 6.511 1.00 94.94 494 ALA A C 1
ATOM 3671 O O . ALA A 1 494 ? 20.142 21.456 6.709 1.00 94.94 494 ALA A O 1
ATOM 3672 N N . LEU A 1 495 ? 20.059 23.602 7.434 1.00 93.94 495 LEU A N 1
ATOM 3673 C CA . LEU A 1 495 ? 20.453 23.372 8.829 1.00 93.94 495 LEU A CA 1
ATOM 3674 C C . LEU A 1 495 ? 19.295 23.744 9.781 1.00 93.94 495 LEU A C 1
ATOM 3676 O O . LEU A 1 495 ? 18.458 24.563 9.390 1.00 93.94 495 LEU A O 1
ATOM 3680 N N . PRO A 1 496 ? 19.225 23.139 10.983 1.00 87.25 496 PRO A N 1
ATOM 3681 C CA . PRO A 1 496 ? 18.235 23.472 12.014 1.00 87.25 496 PRO A CA 1
ATOM 3682 C C . PRO A 1 496 ? 18.501 24.812 12.725 1.00 87.25 496 PRO A C 1
ATOM 3684 O O . PRO A 1 496 ? 19.638 25.331 12.635 1.00 87.25 496 PRO A O 1
#

Foldseek 3Di:
DDPDDDPVLVVLLVVLLVLLVVQLDPVNVVVCVVVVHQADPVSLVVCLVVLVLQACQCVVLQHNVDFLLSLLSSLLSCLLSVPRHCSLAARQAPLNLCSPFNDPCSSNVRSNCSNVVNFGGGEQQADPPDPQSLDDPWAWDADPNWIAIFDKGWFIAPLVGGQWYWYWHAYPLGIWTWTAGCPFPQWDWDWDQDPSRRIGTIIGGDRGTTHGGTHDRNCNSVSSVVSVLSSLLSLLSSLLSNLVSLLVVLVVQQQPDDDPHHRNCPDPLLVVLSVVSVVLSVVLVVLSSVLRVCVVVVHDRNVSSVVSSVSSVVSVCSSPPPSSPPPVVVVVVVVCVPDDDDDDDDDDDDDAADDDDADAADADADALVNDDAFDKQDKGKDTDALCLQLVQCVVVVVPDCLSNPQVVVVVVVHNGRFHDVSSVVVVVVCSVCSRRDDVKDWPDDDKDADHTGYRHWIWMKIWGFHDGDDQKTKIWIFIATPRGTGMTDIIIIRGD

Sequence (496 aa):
MDFSPSEELVAIRDLARQIFADRVTHERLLALEKSGAWFDGELWDELARAGLTALAIPETHGGGGLGMLELCAVFEEQGRHTAPVPLLATAVLGALAIAEFGTAEQRERWLRPVAERSAVLSAALIEYASSEPGAPRTSAKQSGGVWRLDGEKHCVPAADRASAILVPARTPGGVTVFAVDPRAAGVSLEPQVATHREPQWRMQLSGAPAEGLLGAPGQGGAIADWIAERAALALAAIQVGVAEEATRRTARYVSERKQFGKAIATFQGVALRAADAWIDVEALRGVVMQAAWRVAAGQPAAAAIATAKWWADRLGRRVSDPPLLPVVEAERAAIRRRAPAGGAARRPAARRAPSGSMSAPRAATLRYDEVSVGDALPALEVPITATAIVAGAIASRDYQDVHHDAALARQRGSKDIFMNILTTNGWVGRYVTDWAGPEALLRCVDIRLGAPNYPGDTMVLSGTVAAKRDGIVTVAVRGANQLGDHVSGQVELALP

Secondary structure (DSSP, 8-state):
---PPPHHHHHHHHHHHHHHHHH--HHHHHHHHHHT----HHHHHHHHHTTGGGTTS-GGGTS----HHHHHHHHHHHHHHT---THIIIIIIIIHHHHHH--HHHHHHHHHHHHTT---EEE--BBTTB--TTS---EEEEETTEEEEEEEEEEEETTTT-SEEEEEEEETTEEEEEEE-TTSTTEEEEEE--TT---EEEEEEEEEEEEEEESSTTTHHHHHHHHHHHHHHHHHHHHHHHHHHHHHHHHHHHHH-EETTEEGGGSHHHHHHHHHHHHHHHHHHHHHHHHHHHHHTT---HHHHHHHHHHHHHHHHHHHSGGG-HHHHHHHHHHHTTS-----------------PPPPPPSSPPPGGG--TTPEEEEEEEE--HHHHHHHHHHTT---GGGT-HHHHHHTT-SS----HHHHHHHHHHHHHHHH-TT-EEEEEEEEE-S---TTPEEEEEEEEEEEETTEEEEEEEEEETTEEEEEEEEEEE--